Protein AF-A0A0F9HYK5-F1 (afdb_monomer)

Solvent-accessible surface area (backbone atoms only — not comparable to full-atom values): 26895 Å² total; per-residue (Å²): 135,86,82,86,85,82,88,77,79,94,66,87,73,89,80,84,84,59,82,63,53,62,54,48,51,55,46,52,52,53,62,68,70,43,72,93,84,78,78,96,78,82,84,84,82,78,83,84,73,87,84,76,82,88,79,77,80,91,75,75,96,67,84,68,82,62,90,67,70,64,56,47,72,42,57,49,40,75,54,35,31,35,31,38,66,75,61,50,61,42,60,75,45,54,51,34,41,33,12,10,50,80,78,37,39,17,17,34,36,44,32,29,66,62,36,82,52,58,55,62,52,50,56,77,43,23,29,46,37,38,24,19,59,36,75,42,90,47,66,49,17,17,28,37,39,35,25,46,58,49,47,58,51,74,70,62,91,45,32,67,48,58,72,62,55,54,60,40,90,41,68,41,77,44,63,64,48,74,71,43,46,56,76,42,75,46,74,53,63,74,39,30,62,34,54,39,54,39,35,52,37,92,70,27,47,66,38,32,21,48,32,38,37,37,37,44,51,82,26,38,72,48,6,37,48,44,24,34,14,38,72,49,37,67,91,48,21,42,28,43,39,36,24,52,52,74,77,68,57,88,80,50,82,80,76,81,88,69,87,89,60,97,62,81,77,80,51,72,86,56,43,43,80,72,80,56,46,74,82,77,51,83,52,64,62,59,94,69,71,77,88,66,94,76,94,59,95,77,57,51,61,74,82,76,58,78,72,87,56,74,85,60,82,63,67,80,68,58,75,54,95,67,56,40,79,42,77,79,51,89,87,36,73,42,72,38,52,55,68,62,49,42,52,72,80,49,61,68,86,51,93,70,38,44,81,46,69,54,101,86,49,78,44,67,45,73,50,65,62,90,82,45,42,85,42,78,51,97,84,49,78,41,70,36,46,62,70,52,50,47,40,59,48,34,66,39,97,80,44,95,58,74,65,72,87,61,78,88,71,91,62,93,50,81,44,82,98,58,78,45,74,87,87,80,89,80,94,80,84,79,86,78,87,91,132

Structure (mmCIF, N/CA/C/O backbone):
data_AF-A0A0F9HYK5-F1
#
_entry.id   AF-A0A0F9HYK5-F1
#
loop_
_atom_site.group_PDB
_atom_site.id
_atom_site.type_symbol
_atom_site.label_atom_id
_atom_site.label_alt_id
_atom_site.label_comp_id
_atom_site.label_asym_id
_atom_site.label_entity_id
_atom_site.label_seq_id
_atom_site.pdbx_PDB_ins_code
_atom_site.Cartn_x
_atom_site.Cartn_y
_atom_site.Cartn_z
_atom_site.occupancy
_atom_site.B_iso_or_equiv
_atom_site.auth_seq_id
_atom_site.auth_comp_id
_atom_site.auth_asym_id
_atom_site.auth_atom_id
_atom_site.pdbx_PDB_model_num
ATOM 1 N N . MET A 1 1 ? -24.662 17.185 -31.765 1.00 34.53 1 MET A N 1
ATOM 2 C CA . MET A 1 1 ? -24.271 16.325 -30.628 1.00 34.53 1 MET A CA 1
ATOM 3 C C . MET A 1 1 ? -22.932 16.860 -30.160 1.00 34.53 1 MET A C 1
ATOM 5 O O . MET A 1 1 ? -22.071 17.022 -31.012 1.00 34.53 1 MET A O 1
ATOM 9 N N . ALA A 1 2 ? -22.798 17.271 -28.900 1.00 37.50 2 ALA A N 1
ATOM 10 C CA . ALA A 1 2 ? -21.555 17.854 -28.396 1.00 37.50 2 ALA A CA 1
ATOM 11 C C . ALA A 1 2 ? -20.823 16.792 -27.573 1.00 37.50 2 ALA A C 1
ATOM 13 O O . ALA A 1 2 ? -21.242 16.480 -26.460 1.00 37.50 2 ALA A O 1
ATOM 14 N N . GLU A 1 3 ? -19.778 16.200 -28.147 1.00 41.75 3 GLU A N 1
ATOM 15 C CA . GLU A 1 3 ? -18.923 15.269 -27.415 1.00 41.75 3 GLU A CA 1
ATOM 16 C C . GLU A 1 3 ? -18.047 16.032 -26.420 1.00 41.75 3 GLU A C 1
ATOM 18 O O . GLU A 1 3 ? -17.570 17.138 -26.681 1.00 41.75 3 GLU A O 1
ATOM 23 N N . THR A 1 4 ? -17.882 15.451 -25.234 1.00 42.28 4 THR A N 1
ATOM 24 C CA . THR A 1 4 ? -17.135 16.071 -24.140 1.00 42.28 4 THR A CA 1
ATOM 25 C C . THR A 1 4 ? -15.661 15.714 -24.275 1.00 42.28 4 THR A C 1
ATOM 27 O O . THR A 1 4 ? -15.291 14.562 -24.070 1.00 42.28 4 THR A O 1
ATOM 30 N N . ILE A 1 5 ? -14.809 16.697 -24.569 1.00 42.84 5 ILE A N 1
ATOM 31 C CA . ILE A 1 5 ? -13.351 16.527 -24.527 1.00 42.84 5 ILE A CA 1
ATOM 32 C C . ILE A 1 5 ? -12.848 17.021 -23.168 1.00 42.84 5 ILE A C 1
ATOM 34 O O . ILE A 1 5 ? -12.899 18.214 -22.869 1.00 42.84 5 ILE A O 1
ATOM 38 N N . VAL A 1 6 ? -12.363 16.093 -22.340 1.00 44.09 6 VAL A N 1
ATOM 39 C CA . VAL A 1 6 ? -11.744 16.389 -21.040 1.00 44.09 6 VAL A CA 1
ATOM 40 C C . VAL A 1 6 ? -10.227 16.337 -21.198 1.00 44.09 6 VAL A C 1
ATOM 42 O O . VAL A 1 6 ? -9.667 15.276 -21.465 1.00 44.09 6 VAL A O 1
ATOM 45 N N . LEU A 1 7 ? -9.551 17.471 -21.012 1.00 39.59 7 LEU A N 1
ATOM 46 C CA . LEU A 1 7 ? -8.089 17.545 -21.030 1.00 39.59 7 LEU A CA 1
ATOM 47 C C . LEU A 1 7 ? -7.551 17.591 -19.596 1.00 39.59 7 LEU A C 1
ATOM 49 O O . LEU A 1 7 ? -7.741 18.577 -18.887 1.00 39.59 7 LEU A O 1
ATOM 53 N N . VAL A 1 8 ? -6.858 16.528 -19.182 1.00 42.66 8 VAL A N 1
ATOM 54 C CA . VAL A 1 8 ? -6.163 16.452 -17.888 1.00 42.66 8 VAL A CA 1
ATOM 55 C C . VAL A 1 8 ? -4.654 16.606 -18.124 1.00 42.66 8 VAL A C 1
ATOM 57 O O . VAL A 1 8 ? -4.060 15.750 -18.784 1.00 42.66 8 VAL A O 1
ATOM 60 N N . PRO A 1 9 ? -3.996 17.665 -17.614 1.00 39.91 9 PRO A N 1
ATOM 61 C CA . PRO A 1 9 ? -2.551 17.820 -17.761 1.00 39.91 9 PRO A CA 1
ATOM 62 C C . PRO A 1 9 ? -1.804 16.760 -16.935 1.00 39.91 9 PRO A C 1
ATOM 64 O O . PRO A 1 9 ? -1.984 16.659 -15.724 1.00 39.91 9 PRO A O 1
ATOM 67 N N . LYS A 1 10 ? -0.923 15.983 -17.583 1.00 31.73 10 LYS A N 1
ATOM 68 C CA . LYS A 1 10 ? -0.225 14.835 -16.965 1.00 31.73 10 LYS A CA 1
ATOM 69 C C . LYS A 1 10 ? 0.802 15.187 -15.872 1.00 31.73 10 LYS A C 1
ATOM 71 O O . LYS A 1 10 ? 1.291 14.277 -15.210 1.00 31.73 10 LYS A O 1
ATOM 76 N N . ARG A 1 11 ? 1.163 16.462 -15.669 1.00 37.22 11 ARG A N 1
ATOM 77 C CA . ARG A 1 11 ? 2.076 16.900 -14.594 1.00 37.22 11 ARG A CA 1
ATOM 78 C C . ARG A 1 11 ? 1.750 18.303 -14.082 1.00 37.22 11 ARG A C 1
ATOM 80 O O . ARG A 1 11 ? 1.391 19.196 -14.845 1.00 37.22 11 ARG A O 1
ATOM 87 N N . LYS A 1 12 ? 1.968 18.492 -12.779 1.00 40.00 12 LYS A N 1
ATOM 88 C CA . LYS A 1 12 ? 1.966 19.777 -12.067 1.00 40.00 12 LYS A CA 1
ATOM 89 C C . LYS A 1 12 ? 3.178 20.594 -12.539 1.00 40.00 12 LYS A C 1
ATOM 91 O O . LYS A 1 12 ? 4.305 20.266 -12.182 1.00 40.00 12 LYS A O 1
ATOM 96 N N . VAL A 1 13 ? 2.968 21.629 -13.356 1.00 39.59 13 VAL A N 1
ATOM 97 C CA . VAL A 1 13 ? 4.034 22.590 -13.695 1.00 39.59 13 VAL A CA 1
ATOM 98 C C . VAL A 1 13 ? 4.191 23.547 -12.518 1.00 39.59 13 VAL A C 1
ATOM 100 O O . VAL A 1 13 ? 3.377 24.448 -12.314 1.00 39.59 13 VAL A O 1
ATOM 103 N N . THR A 1 14 ? 5.217 23.321 -11.702 1.00 37.09 14 THR A N 1
ATOM 104 C CA . THR A 1 14 ? 5.508 24.135 -10.519 1.00 37.09 14 THR A CA 1
ATOM 105 C C . THR A 1 14 ? 5.942 25.541 -10.949 1.00 37.09 14 THR A C 1
ATOM 107 O O . THR A 1 14 ? 7.075 25.730 -11.378 1.00 37.09 14 THR A O 1
ATOM 110 N N . GLY A 1 15 ? 5.045 26.528 -10.855 1.00 40.94 15 GLY A N 1
ATOM 111 C CA . GLY A 1 15 ? 5.373 27.932 -11.146 1.00 40.94 15 GLY A CA 1
ATOM 112 C C . GLY A 1 15 ? 4.200 28.828 -11.554 1.00 40.94 15 GLY A C 1
ATOM 113 O O . GLY A 1 15 ? 4.270 30.033 -11.338 1.00 40.94 15 GLY A O 1
ATOM 114 N N . PHE A 1 16 ? 3.109 28.274 -12.092 1.00 38.59 16 PHE A N 1
ATOM 115 C CA . PHE A 1 16 ? 1.978 29.083 -12.564 1.00 38.59 16 PHE A CA 1
ATOM 116 C C . PHE A 1 16 ? 0.967 29.386 -11.451 1.00 38.59 16 PHE A C 1
ATOM 118 O O . PHE A 1 16 ? 0.148 28.546 -11.078 1.00 38.59 16 PHE A O 1
ATOM 125 N N . VAL A 1 17 ? 1.024 30.616 -10.931 1.00 40.81 17 VAL A N 1
ATOM 126 C CA . VAL A 1 17 ? 0.069 31.173 -9.963 1.00 40.81 17 VAL A CA 1
ATOM 127 C C . VAL A 1 17 ? -0.719 32.298 -10.633 1.00 40.81 17 VAL A C 1
ATOM 129 O O . VAL A 1 17 ? -0.228 33.415 -10.756 1.00 40.81 17 VAL A O 1
ATOM 132 N N . GLY A 1 18 ? -1.960 32.021 -11.035 1.00 38.66 18 GLY A N 1
ATOM 133 C CA . GLY A 1 18 ? -2.860 33.050 -11.557 1.00 38.66 18 GLY A CA 1
ATOM 134 C C . GLY A 1 18 ? -4.046 32.487 -12.336 1.00 38.66 18 GLY A C 1
ATOM 135 O O . GLY A 1 18 ? -3.881 31.740 -13.294 1.00 38.66 18 GLY A O 1
ATOM 136 N N . SER A 1 19 ? -5.262 32.902 -11.976 1.00 44.06 19 SER A N 1
ATOM 137 C CA . SER A 1 19 ? -6.496 32.558 -12.704 1.00 44.06 19 SER A CA 1
ATOM 138 C C . SER A 1 19 ? -6.579 33.164 -14.115 1.00 44.06 19 SER A C 1
ATOM 140 O O . SER A 1 19 ? -7.462 32.791 -14.884 1.00 44.06 19 SER A O 1
ATOM 142 N N . ALA A 1 20 ? -5.654 34.059 -14.476 1.00 47.31 20 ALA A N 1
ATOM 143 C CA . ALA A 1 20 ? -5.524 34.610 -15.822 1.00 47.31 20 ALA A CA 1
ATOM 144 C C . ALA A 1 20 ? -5.062 33.560 -16.852 1.00 47.31 20 ALA A C 1
ATOM 146 O O . ALA A 1 20 ? -5.557 33.557 -17.979 1.00 47.31 20 ALA A O 1
ATOM 147 N N . ASP A 1 21 ? -4.176 32.631 -16.473 1.00 52.84 21 ASP A N 1
ATOM 148 C CA . ASP A 1 21 ? -3.537 31.734 -17.445 1.00 52.84 21 ASP A CA 1
ATOM 149 C C . ASP A 1 21 ? -4.406 30.543 -17.858 1.00 52.84 21 ASP A C 1
ATOM 151 O O . ASP A 1 21 ? -4.282 30.061 -18.978 1.00 52.84 21 ASP A O 1
ATOM 155 N N . VAL A 1 22 ? -5.365 30.104 -17.035 1.00 50.09 22 VAL A N 1
ATOM 156 C CA . VAL A 1 22 ? -6.348 29.090 -17.474 1.00 50.09 22 VAL A CA 1
ATOM 157 C C . VAL A 1 22 ? -7.273 29.674 -18.549 1.00 50.09 22 VAL A C 1
ATOM 159 O O . VAL A 1 22 ? -7.585 29.001 -19.531 1.00 50.09 22 VAL A O 1
ATOM 162 N N . ALA A 1 23 ? -7.649 30.951 -18.414 1.00 50.16 23 ALA A N 1
ATOM 163 C CA . ALA A 1 23 ? -8.372 31.674 -19.455 1.00 50.16 23 ALA A CA 1
ATOM 164 C C . ALA A 1 23 ? -7.493 31.915 -20.695 1.00 50.16 23 ALA A C 1
ATOM 166 O O . ALA A 1 23 ? -7.989 31.787 -21.812 1.00 50.16 23 ALA A O 1
ATOM 167 N N . ALA A 1 24 ? -6.194 32.192 -20.525 1.00 51.56 24 ALA A N 1
ATOM 168 C CA . ALA A 1 24 ? -5.252 32.324 -21.636 1.00 51.56 24 ALA A CA 1
ATOM 169 C C . ALA A 1 24 ? -5.029 30.997 -22.385 1.00 51.56 24 ALA A C 1
ATOM 171 O O . ALA A 1 24 ? -5.010 31.003 -23.610 1.00 51.56 24 ALA A O 1
ATOM 172 N N . VAL A 1 25 ? -4.942 29.858 -21.689 1.00 52.66 25 VAL A N 1
ATOM 173 C CA . VAL A 1 25 ? -4.836 28.519 -22.297 1.00 52.66 25 VAL A CA 1
ATOM 174 C C . VAL A 1 25 ? -6.132 28.142 -23.016 1.00 52.66 25 VAL A C 1
ATOM 176 O O . VAL A 1 25 ? -6.082 27.727 -24.171 1.00 52.66 25 VAL A O 1
ATOM 179 N N . ALA A 1 26 ? -7.297 28.352 -22.394 1.00 52.97 26 ALA A N 1
ATOM 180 C CA . ALA A 1 26 ? -8.586 28.129 -23.051 1.00 52.97 26 ALA A CA 1
ATOM 181 C C . ALA A 1 26 ? -8.763 29.028 -24.289 1.00 52.97 26 ALA A C 1
ATOM 183 O O . ALA A 1 26 ? -9.236 28.562 -25.326 1.00 52.97 26 ALA A O 1
ATOM 184 N N . LYS A 1 27 ? -8.324 30.293 -24.214 1.00 53.31 27 LYS A N 1
ATOM 185 C CA . LYS A 1 27 ? -8.312 31.215 -25.354 1.00 53.31 27 LYS A CA 1
ATOM 186 C C . LYS A 1 27 ? -7.315 30.775 -26.429 1.00 53.31 27 LYS A C 1
ATOM 188 O O . LYS A 1 27 ? -7.683 30.768 -27.590 1.00 53.31 27 LYS A O 1
ATOM 193 N N . HIS A 1 28 ? -6.102 30.359 -26.073 1.00 54.19 28 HIS A N 1
ATOM 194 C CA . HIS A 1 28 ? -5.098 29.897 -27.035 1.00 54.19 28 HIS A CA 1
ATOM 195 C C . HIS A 1 28 ? -5.558 28.632 -27.773 1.00 54.19 28 HIS A C 1
ATOM 197 O O . HIS A 1 28 ? -5.346 28.517 -28.979 1.00 54.19 28 HIS A O 1
ATOM 203 N N . ILE A 1 29 ? -6.257 27.724 -27.084 1.00 53.88 29 ILE A N 1
ATOM 204 C CA . ILE A 1 29 ? -6.904 26.553 -27.694 1.00 53.88 29 ILE A CA 1
ATOM 205 C C . ILE A 1 29 ? -8.070 26.987 -28.605 1.00 53.88 29 ILE A C 1
ATOM 207 O O . ILE A 1 29 ? -8.167 26.515 -29.732 1.00 53.88 29 ILE A O 1
ATOM 211 N N . ALA A 1 30 ? -8.918 27.935 -28.194 1.00 52.00 30 ALA A N 1
ATOM 212 C CA . ALA A 1 30 ? -9.996 28.457 -29.047 1.00 52.00 30 ALA A CA 1
ATOM 213 C C . ALA A 1 30 ? -9.478 29.217 -30.294 1.00 52.00 30 ALA A C 1
ATOM 215 O O . ALA A 1 30 ? -10.012 29.057 -31.394 1.00 52.00 30 ALA A O 1
ATOM 216 N N . ASP A 1 31 ? -8.404 29.993 -30.137 1.00 49.06 31 ASP A N 1
ATOM 217 C CA . ASP A 1 31 ? -7.707 30.723 -31.204 1.00 49.06 31 ASP A CA 1
ATOM 218 C C . ASP A 1 31 ? -6.950 29.775 -32.163 1.00 49.06 31 ASP A C 1
ATOM 220 O O . ASP A 1 31 ? -6.667 30.158 -33.292 1.00 49.06 31 ASP A O 1
ATOM 224 N N . SER A 1 32 ? -6.608 28.550 -31.735 1.00 50.34 32 SER A N 1
ATOM 225 C CA . SER A 1 32 ? -5.949 27.530 -32.578 1.00 50.34 32 SER A CA 1
ATOM 226 C C . SER A 1 32 ? -6.908 26.480 -33.154 1.00 50.34 32 SER A C 1
ATOM 228 O O . SER A 1 32 ? -6.541 25.763 -34.083 1.00 50.34 32 SER A O 1
ATOM 230 N N . VAL A 1 33 ? -8.154 26.434 -32.670 1.00 46.97 33 VAL A N 1
ATOM 231 C CA . VAL A 1 33 ? -9.270 25.688 -33.282 1.00 46.97 33 VAL A CA 1
ATOM 232 C C . VAL A 1 33 ? -10.044 26.550 -34.294 1.00 46.97 33 VAL A C 1
ATOM 234 O O . VAL A 1 33 ? -10.728 26.012 -35.165 1.00 46.97 33 VAL A O 1
ATOM 237 N N . THR A 1 34 ? -9.913 27.880 -34.252 1.00 46.91 34 THR A N 1
ATOM 238 C CA . THR A 1 34 ? -10.408 28.756 -35.326 1.00 46.91 34 THR A CA 1
ATOM 239 C C . THR A 1 34 ? -9.373 28.902 -36.448 1.00 46.91 34 THR A C 1
ATOM 241 O O . THR A 1 34 ? -8.215 29.242 -36.224 1.00 46.91 34 THR A O 1
ATOM 244 N N . ILE A 1 35 ? -9.793 28.636 -37.691 1.00 43.16 35 ILE A N 1
ATOM 245 C CA . ILE A 1 35 ? -8.941 28.777 -38.883 1.00 43.16 35 ILE A CA 1
ATOM 246 C C . ILE A 1 35 ? -8.525 30.256 -39.023 1.00 43.16 35 ILE A C 1
ATOM 248 O O . ILE A 1 35 ? -9.410 31.121 -39.017 1.00 43.16 35 ILE A O 1
ATOM 252 N N . PRO A 1 36 ? -7.227 30.581 -39.197 1.00 37.53 36 PRO A N 1
ATOM 253 C CA . PRO A 1 36 ? -6.787 31.966 -39.345 1.00 37.53 36 PRO A CA 1
ATOM 254 C C . PRO A 1 36 ? -7.428 32.640 -40.569 1.00 37.53 36 PRO A C 1
ATOM 256 O O . PRO A 1 36 ? -7.118 32.287 -41.705 1.00 37.53 36 PRO A O 1
ATOM 259 N N . GLY A 1 37 ? -8.305 33.627 -40.345 1.00 43.06 37 GLY A N 1
ATOM 260 C CA . GLY A 1 37 ? -8.827 34.498 -41.411 1.00 43.06 37 GLY A CA 1
ATOM 261 C C . GLY A 1 37 ? -10.323 34.841 -41.389 1.00 43.06 37 GLY A C 1
ATOM 262 O O . GLY A 1 37 ? -10.733 35.703 -42.163 1.00 43.06 37 GLY A O 1
ATOM 263 N N . ALA A 1 38 ? -11.150 34.233 -40.529 1.00 36.09 38 ALA A N 1
ATOM 264 C CA . ALA A 1 38 ? -12.582 34.558 -40.454 1.00 36.09 38 ALA A CA 1
ATOM 265 C C . ALA A 1 38 ? -12.882 35.671 -39.425 1.00 36.09 38 ALA A C 1
ATOM 267 O O . ALA A 1 38 ? -12.580 35.538 -38.240 1.00 36.09 38 ALA A O 1
ATOM 268 N N . SER A 1 39 ? -13.497 36.773 -39.871 1.00 34.53 39 SER A N 1
ATOM 269 C CA . SER A 1 39 ? -13.896 37.898 -39.008 1.00 34.53 39 SER A CA 1
ATOM 270 C C . SER A 1 39 ? -15.179 37.582 -38.216 1.00 34.53 39 SER A C 1
ATOM 272 O O . SER A 1 39 ? -16.158 37.148 -38.826 1.00 34.53 39 SER A O 1
ATOM 274 N N . PRO A 1 40 ? -15.232 37.822 -36.890 1.00 40.72 40 PRO A N 1
ATOM 275 C CA . PRO A 1 40 ? -16.392 37.487 -36.068 1.00 40.72 40 PRO A CA 1
ATOM 276 C C . PRO A 1 40 ? -17.438 38.615 -36.059 1.00 40.72 40 PRO A C 1
ATOM 278 O O . PRO A 1 40 ? -17.580 39.343 -35.077 1.00 40.72 40 PRO A O 1
ATOM 281 N N . TYR A 1 41 ? -18.216 38.726 -37.135 1.00 38.50 41 TYR A N 1
ATOM 282 C CA . TYR A 1 41 ? -19.486 39.461 -37.136 1.00 38.50 41 TYR A CA 1
ATOM 283 C C . TYR A 1 41 ? -20.614 38.531 -37.584 1.00 38.50 41 TYR A C 1
ATOM 285 O O . TYR A 1 41 ? -20.751 38.251 -38.771 1.00 38.50 41 TYR A O 1
ATOM 293 N N . GLY A 1 42 ? -21.421 38.062 -36.629 1.00 37.03 42 GLY A N 1
ATOM 294 C CA . GLY A 1 42 ? -22.579 37.211 -36.913 1.00 37.03 42 GLY A CA 1
ATOM 295 C C . GLY A 1 42 ? -22.788 36.092 -35.895 1.00 37.03 42 GLY A C 1
ATOM 296 O O . GLY A 1 42 ? -22.328 34.981 -36.096 1.00 37.03 42 GLY A O 1
ATOM 297 N N . GLU A 1 43 ? -23.538 36.420 -34.844 1.00 41.62 43 GLU A N 1
ATOM 298 C CA . GLU A 1 43 ? -24.455 35.524 -34.121 1.00 41.62 43 GLU A CA 1
ATOM 299 C C . GLU A 1 43 ? -23.922 34.283 -33.355 1.00 41.62 43 GLU A C 1
ATOM 301 O O . GLU A 1 43 ? -23.545 33.250 -33.894 1.00 41.62 43 GLU A O 1
ATOM 306 N N . THR A 1 44 ? -24.128 34.349 -32.033 1.00 44.12 44 THR A N 1
ATOM 307 C CA . THR A 1 44 ? -24.443 33.207 -31.148 1.00 44.12 44 THR A CA 1
ATOM 308 C C . THR A 1 44 ? -23.337 32.189 -30.833 1.00 44.12 44 THR A C 1
ATOM 310 O O . THR A 1 44 ? -23.506 30.985 -31.018 1.00 44.12 44 THR A O 1
ATOM 313 N N . VAL A 1 45 ? -22.266 32.635 -30.164 1.00 34.47 45 VAL A N 1
ATOM 314 C CA . VAL A 1 45 ? -21.480 31.735 -29.294 1.00 34.47 45 VAL A CA 1
ATOM 315 C C . VAL A 1 45 ? -22.068 31.787 -27.882 1.00 34.47 45 VAL A C 1
ATOM 317 O O . VAL A 1 45 ? -21.977 32.802 -27.193 1.00 34.47 45 VAL A O 1
ATOM 320 N N . ALA A 1 46 ? -22.725 30.706 -27.459 1.00 39.94 46 ALA A N 1
ATOM 321 C CA . ALA A 1 46 ? -23.367 30.633 -26.150 1.00 39.94 46 ALA A CA 1
ATOM 322 C C . ALA A 1 46 ? -22.336 30.744 -25.011 1.00 39.94 46 ALA A C 1
ATOM 324 O O . ALA A 1 46 ? -21.361 29.993 -24.972 1.00 39.94 46 ALA A O 1
ATOM 325 N N . TYR A 1 47 ? -22.576 31.644 -24.052 1.00 37.06 47 TYR A N 1
ATOM 326 C CA . TYR A 1 47 ? -21.770 31.739 -22.832 1.00 37.06 47 TYR A CA 1
ATOM 327 C C . TYR A 1 47 ? -21.826 30.418 -22.054 1.00 37.06 47 TYR A C 1
ATOM 329 O O . TYR A 1 47 ? -22.885 30.018 -21.564 1.00 37.06 47 TYR A O 1
ATOM 337 N N . TRP A 1 48 ? -20.673 29.768 -21.896 1.00 35.72 48 TRP A N 1
ATOM 338 C CA . TRP A 1 48 ? -20.539 28.567 -21.077 1.00 35.72 48 TRP A CA 1
ATOM 339 C C . TRP A 1 48 ? -20.804 28.920 -19.608 1.00 35.72 48 TRP A C 1
ATOM 341 O O . TRP A 1 48 ? -20.070 29.699 -19.001 1.00 35.72 48 TRP A O 1
ATOM 351 N N . ARG A 1 49 ? -21.854 28.340 -19.018 1.00 38.84 49 ARG A N 1
ATOM 352 C CA . ARG A 1 49 ? -22.098 28.404 -17.571 1.00 38.84 49 ARG A CA 1
ATOM 353 C C . ARG A 1 49 ? -21.456 27.194 -16.903 1.00 38.84 49 ARG A C 1
ATOM 355 O O . ARG A 1 49 ? -21.863 26.066 -17.165 1.00 38.84 49 ARG A O 1
ATOM 362 N N . VAL A 1 50 ? -20.502 27.429 -16.004 1.00 42.50 50 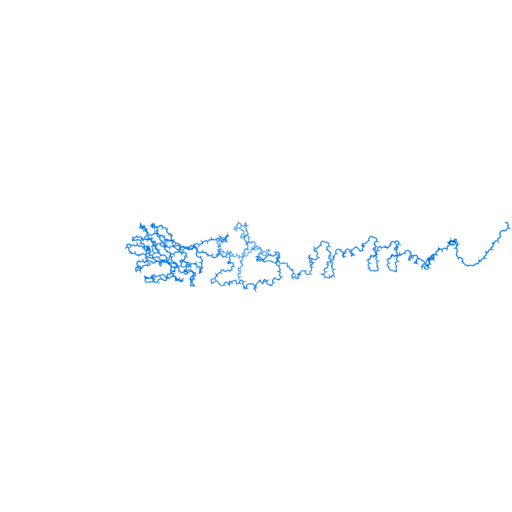VAL A N 1
ATOM 363 C CA . VAL A 1 50 ? -19.977 26.386 -15.111 1.00 42.50 50 VAL A CA 1
ATOM 364 C C . VAL A 1 50 ? -21.089 25.994 -14.135 1.00 42.50 50 VAL A C 1
ATOM 366 O O . VAL A 1 50 ? -21.478 26.790 -13.285 1.00 42.50 50 VAL A O 1
ATOM 369 N N . THR A 1 51 ? -21.644 24.790 -14.284 1.00 42.44 51 THR A N 1
ATOM 370 C CA . THR A 1 51 ? -22.779 24.302 -13.474 1.00 42.44 51 THR A CA 1
ATOM 371 C C . THR A 1 51 ? -22.366 23.412 -12.302 1.00 42.44 51 THR A C 1
ATOM 373 O O . THR A 1 51 ? -23.126 23.294 -11.344 1.00 42.44 51 THR A O 1
ATOM 376 N N . LYS A 1 52 ? -21.163 22.825 -12.338 1.00 34.88 52 LYS A N 1
ATOM 377 C CA . LYS A 1 52 ? -20.494 22.175 -11.199 1.00 34.88 52 LYS A CA 1
ATOM 378 C C . LYS A 1 52 ? -18.982 22.355 -11.306 1.00 34.88 52 LYS A C 1
ATOM 380 O O . LYS A 1 52 ? -18.415 22.200 -12.382 1.00 34.88 52 LYS A O 1
ATOM 385 N N . GLU A 1 53 ? -18.342 22.620 -10.173 1.00 41.75 53 GLU A N 1
ATOM 386 C CA . GLU A 1 53 ? -16.888 22.646 -10.015 1.00 41.75 53 GLU A CA 1
ATOM 387 C C . GLU A 1 53 ? -16.506 21.532 -9.027 1.00 41.75 53 GLU A C 1
ATOM 389 O O . GLU A 1 53 ? -16.891 21.584 -7.858 1.00 41.75 53 GLU A O 1
ATOM 394 N N . LEU A 1 54 ? -15.797 20.495 -9.488 1.00 36.25 54 LEU A N 1
ATOM 395 C CA . LEU A 1 54 ? -15.318 19.421 -8.614 1.00 36.25 54 LEU A CA 1
ATOM 396 C C . LEU A 1 54 ? -13.946 19.804 -8.053 1.00 36.25 54 LEU A C 1
ATOM 398 O O . LEU A 1 54 ? -12.915 19.586 -8.687 1.00 36.25 54 LEU A O 1
ATOM 402 N N . ARG A 1 55 ? -13.933 20.380 -6.850 1.00 42.09 55 ARG A N 1
ATOM 403 C CA . ARG A 1 55 ? -12.693 20.663 -6.122 1.00 42.09 55 ARG A CA 1
ATOM 404 C C . ARG A 1 55 ? -12.187 19.384 -5.464 1.00 42.09 55 ARG A C 1
ATOM 406 O O . ARG A 1 55 ? -12.749 18.949 -4.463 1.00 42.09 55 ARG A O 1
ATOM 413 N N . ILE A 1 56 ? -11.115 18.805 -6.002 1.00 42.84 56 ILE A N 1
ATOM 414 C CA . ILE A 1 56 ? -10.344 17.784 -5.284 1.00 42.84 56 ILE A CA 1
ATOM 415 C C . ILE A 1 56 ? -9.654 18.491 -4.102 1.00 42.84 56 ILE A C 1
ATOM 417 O O . ILE A 1 56 ? -8.968 19.490 -4.337 1.00 42.84 56 ILE A O 1
ATOM 421 N N . PRO A 1 57 ? -9.830 18.043 -2.844 1.00 39.31 57 PRO A N 1
ATOM 422 C CA . PRO A 1 57 ? -9.178 18.675 -1.701 1.00 39.31 57 PRO A CA 1
ATOM 423 C C . PRO A 1 57 ? -7.651 18.608 -1.827 1.00 39.31 57 PRO A C 1
ATOM 425 O O . PRO A 1 57 ? -7.067 17.529 -1.913 1.00 39.31 57 PRO A O 1
ATOM 428 N N . PHE A 1 58 ? -6.989 19.765 -1.825 1.00 38.53 58 PHE A N 1
ATOM 429 C CA . PHE A 1 58 ? -5.529 19.834 -1.811 1.00 38.53 58 PHE A CA 1
ATOM 430 C C . PHE A 1 58 ? -5.009 19.361 -0.446 1.00 38.53 58 PHE A C 1
ATOM 432 O O . PHE A 1 58 ? -5.224 20.039 0.557 1.00 38.53 58 PHE A O 1
ATOM 439 N N . GLY A 1 59 ? -4.324 18.213 -0.400 1.00 41.12 59 GLY A N 1
ATOM 440 C CA . GLY A 1 59 ? -3.798 17.677 0.865 1.00 41.12 59 GLY A CA 1
ATOM 441 C C . GLY A 1 59 ? -2.977 16.383 0.808 1.00 41.12 59 GLY A C 1
ATOM 442 O O . GLY A 1 59 ? -2.389 16.020 1.819 1.00 41.12 59 GLY A O 1
ATOM 443 N N . THR A 1 60 ? -2.889 15.689 -0.332 1.00 39.81 60 THR A N 1
ATOM 444 C CA . THR A 1 60 ? -2.254 14.356 -0.430 1.00 39.81 60 THR A CA 1
ATOM 445 C C . THR A 1 60 ? -0.792 14.348 -0.905 1.00 39.81 60 THR A C 1
ATOM 447 O O . THR A 1 60 ? -0.237 13.279 -1.148 1.00 39.81 60 THR A O 1
ATOM 450 N N . ASP A 1 61 ? -0.108 15.499 -0.937 1.00 43.72 61 ASP A N 1
ATOM 451 C CA . ASP A 1 61 ? 1.360 15.568 -1.089 1.00 43.72 61 ASP A CA 1
ATOM 452 C C . ASP A 1 61 ? 2.064 15.187 0.240 1.00 43.72 61 ASP A C 1
ATOM 454 O O . ASP A 1 61 ? 2.717 16.026 0.866 1.00 43.72 61 ASP A O 1
ATOM 458 N N . LYS A 1 62 ? 1.872 13.930 0.686 1.00 38.25 62 LYS A N 1
ATOM 459 C CA . LYS A 1 62 ? 2.712 13.119 1.606 1.00 38.25 62 LYS A CA 1
ATOM 460 C C . LYS A 1 62 ? 1.967 11.853 2.057 1.00 38.25 62 LYS A C 1
ATOM 462 O O . LYS A 1 62 ? 1.612 11.714 3.224 1.00 38.25 62 LYS A O 1
ATOM 467 N N . PHE A 1 63 ? 1.832 10.865 1.171 1.00 42.75 63 PHE A N 1
ATOM 468 C CA . PHE A 1 63 ? 1.639 9.476 1.615 1.00 42.75 63 PHE A CA 1
ATOM 469 C C . PHE A 1 63 ? 2.989 8.872 2.039 1.00 42.75 63 PHE A C 1
ATOM 471 O O . PHE A 1 63 ? 3.466 7.876 1.505 1.00 42.75 63 PHE A O 1
ATOM 478 N N . THR A 1 64 ? 3.644 9.519 3.007 1.00 35.66 64 THR A N 1
ATOM 479 C CA . THR A 1 64 ? 4.580 8.796 3.860 1.00 35.66 64 THR A CA 1
ATOM 480 C C . THR A 1 64 ? 3.698 7.944 4.755 1.00 35.66 64 THR A C 1
ATOM 482 O O . THR A 1 64 ? 3.048 8.498 5.642 1.00 35.66 64 THR A O 1
ATOM 485 N N . LEU A 1 65 ? 3.668 6.630 4.522 1.00 40.09 65 LEU A N 1
ATOM 486 C CA . LEU A 1 65 ? 3.199 5.676 5.522 1.00 40.09 65 LEU A CA 1
ATOM 487 C C . LEU A 1 65 ? 4.090 5.851 6.751 1.00 40.09 65 LEU A C 1
ATOM 489 O O . LEU A 1 65 ? 5.162 5.262 6.880 1.00 40.09 65 LEU A O 1
ATOM 493 N N . LYS A 1 66 ? 3.666 6.728 7.658 1.00 37.69 66 LYS A N 1
ATOM 494 C CA . LYS A 1 66 ? 4.118 6.631 9.031 1.00 37.69 66 LYS A CA 1
ATOM 495 C C . LYS A 1 66 ? 3.661 5.270 9.534 1.00 37.69 66 LYS A C 1
ATOM 497 O O . LYS A 1 66 ? 2.579 4.803 9.181 1.00 37.69 66 LYS A O 1
ATOM 502 N N . ARG A 1 67 ? 4.442 4.691 10.444 1.00 45.47 67 ARG A N 1
ATOM 503 C CA . ARG A 1 67 ? 3.911 3.759 11.443 1.00 45.47 67 ARG A CA 1
ATOM 504 C C . ARG A 1 67 ? 2.961 4.525 12.364 1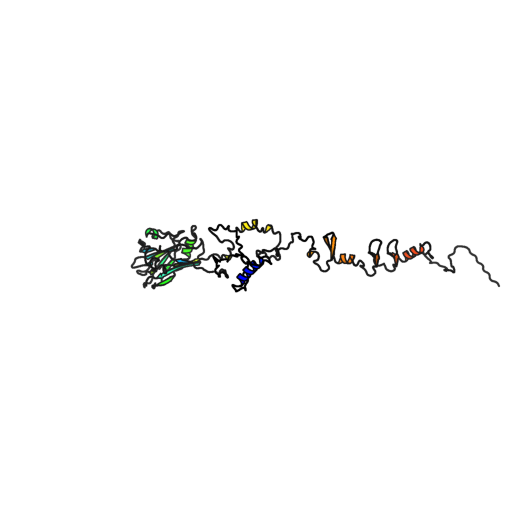.00 45.47 67 ARG A C 1
ATOM 506 O O . ARG A 1 67 ? 3.259 4.727 13.539 1.00 45.47 67 ARG A O 1
ATOM 513 N N . ASP A 1 68 ? 1.848 4.996 11.820 1.00 44.69 68 ASP A N 1
ATOM 514 C CA . ASP A 1 68 ? 0.751 5.467 12.634 1.00 44.69 68 ASP A CA 1
ATOM 515 C C . ASP A 1 68 ? 0.150 4.204 13.243 1.00 44.69 68 ASP A C 1
ATOM 517 O O . ASP A 1 68 ? -0.588 3.454 12.606 1.00 44.69 68 ASP A O 1
ATOM 521 N N . GLN A 1 69 ? 0.529 3.967 14.501 1.00 50.34 69 GLN A N 1
ATOM 522 C CA . GLN A 1 69 ? -0.233 3.176 15.459 1.00 50.34 69 GLN A CA 1
ATOM 523 C C . GLN A 1 69 ? -1.585 3.880 15.638 1.00 50.34 69 GLN A C 1
ATOM 525 O O . GLN A 1 69 ? -1.827 4.579 16.623 1.00 50.34 69 GLN A O 1
ATOM 530 N N . ALA A 1 70 ? -2.422 3.794 14.605 1.00 56.28 70 ALA A N 1
ATOM 531 C CA . ALA A 1 70 ? -3.699 4.467 14.502 1.00 56.28 70 ALA A CA 1
ATOM 532 C C . ALA A 1 70 ? -4.677 3.745 15.426 1.00 56.28 70 ALA A C 1
ATOM 534 O O . ALA A 1 70 ? -5.393 2.833 15.017 1.00 56.28 70 ALA A O 1
ATOM 535 N N . GLY A 1 71 ? -4.641 4.133 16.700 1.00 67.31 71 GLY A N 1
ATOM 536 C CA . GLY A 1 71 ? -5.497 3.581 17.734 1.00 67.31 71 GLY A CA 1
ATOM 537 C C . GLY A 1 71 ? -6.968 3.751 17.379 1.00 67.31 71 GLY A C 1
ATOM 538 O O . GLY A 1 71 ? -7.499 4.866 17.397 1.00 67.31 71 GLY A O 1
ATOM 539 N N . LEU A 1 72 ? -7.631 2.639 17.079 1.00 82.25 72 LEU A N 1
ATOM 540 C CA . LEU A 1 72 ? -9.068 2.589 16.905 1.00 82.25 72 LEU A CA 1
ATOM 541 C C . LEU A 1 72 ? -9.712 2.834 18.268 1.00 82.25 72 LEU A C 1
ATOM 543 O O . LEU A 1 72 ? -9.518 2.070 19.211 1.00 82.25 72 LEU A O 1
ATOM 547 N N . THR A 1 73 ? -10.469 3.920 18.371 1.00 86.50 73 THR A N 1
ATOM 548 C CA . THR A 1 73 ? -11.186 4.273 19.596 1.00 86.50 73 THR A CA 1
ATOM 549 C C . THR A 1 73 ? -12.675 4.048 19.376 1.00 86.50 73 THR A C 1
ATOM 551 O O . THR A 1 73 ? -13.336 4.824 18.684 1.00 86.50 73 THR A O 1
ATOM 554 N N . LEU A 1 74 ? -13.189 2.965 19.946 1.00 87.19 74 LEU A N 1
ATOM 555 C CA . LEU A 1 74 ? -14.580 2.541 19.854 1.00 87.19 74 LEU A CA 1
ATOM 556 C C . LEU A 1 74 ? -15.395 3.164 20.991 1.00 87.19 74 LEU A C 1
ATOM 558 O O . LEU A 1 74 ? -14.913 3.280 22.119 1.00 87.19 74 LEU A O 1
ATOM 562 N N . ARG A 1 75 ? -16.645 3.534 20.709 1.00 86.38 75 ARG A N 1
ATOM 563 C CA . ARG A 1 75 ? -17.632 3.949 21.718 1.00 86.38 75 ARG A CA 1
ATOM 564 C C . ARG A 1 75 ? -18.606 2.808 21.963 1.00 86.38 75 ARG A C 1
ATOM 566 O O . ARG A 1 75 ? -18.961 2.109 21.014 1.00 86.38 75 ARG A O 1
ATOM 573 N N . VAL A 1 76 ? -19.011 2.627 23.216 1.00 85.44 76 VAL A N 1
ATOM 574 C CA . VAL A 1 76 ? -20.057 1.663 23.565 1.00 85.44 76 VAL A CA 1
ATOM 575 C C . VAL A 1 76 ? -21.373 2.052 22.871 1.00 85.44 76 VAL A C 1
ATOM 577 O O . VAL A 1 76 ? -21.629 3.241 22.649 1.00 85.44 76 VAL A O 1
ATOM 580 N N . SER A 1 77 ? -22.179 1.067 22.473 1.00 84.69 77 SER A N 1
ATOM 581 C CA . SER A 1 77 ? -23.557 1.295 22.029 1.00 84.69 77 SER A CA 1
ATOM 582 C C . SER A 1 77 ? -24.470 1.626 23.212 1.00 84.69 77 SER A C 1
ATOM 584 O O . SER A 1 77 ? -24.098 1.420 24.362 1.00 84.69 77 SER A O 1
ATOM 586 N N . GLY A 1 78 ? -25.701 2.060 22.928 1.00 78.19 78 GLY A N 1
ATOM 587 C CA . GLY A 1 78 ? -26.777 2.134 23.928 1.00 78.19 78 GLY A CA 1
ATOM 588 C C . GLY A 1 78 ? -27.345 0.774 24.340 1.00 78.19 78 GLY A C 1
ATOM 589 O O . GLY A 1 78 ? -28.509 0.690 24.708 1.00 78.19 78 GLY A O 1
ATOM 590 N N . ASP A 1 79 ? -26.545 -0.288 24.213 1.00 80.06 79 ASP A N 1
ATOM 591 C CA . ASP A 1 79 ? -26.880 -1.634 24.672 1.00 80.06 79 ASP A CA 1
ATOM 592 C C . ASP A 1 79 ? -26.013 -2.018 25.895 1.00 80.06 79 ASP A C 1
ATOM 594 O O . ASP A 1 79 ? -25.752 -3.201 26.129 1.00 80.06 79 ASP A O 1
ATOM 598 N N . ASP A 1 80 ? -25.487 -1.038 26.645 1.00 82.75 80 ASP A N 1
ATOM 599 C CA . ASP A 1 80 ? -24.670 -1.293 27.830 1.00 82.75 80 ASP A CA 1
ATOM 600 C C . ASP A 1 80 ? -25.519 -1.780 29.010 1.00 82.75 80 ASP A C 1
ATOM 602 O O . ASP A 1 80 ? -26.556 -1.222 29.368 1.00 82.75 80 ASP A O 1
ATOM 606 N N . THR A 1 81 ? -25.091 -2.886 29.620 1.00 90.44 81 THR A N 1
ATOM 607 C CA . THR A 1 81 ? -25.952 -3.640 30.539 1.00 90.44 81 THR A CA 1
ATOM 608 C C . THR A 1 81 ? -25.444 -3.545 31.966 1.00 90.44 81 THR A C 1
ATOM 610 O O . THR A 1 81 ? -24.359 -4.046 32.249 1.00 90.44 81 THR A O 1
ATOM 613 N N . ALA A 1 82 ? -26.225 -2.997 32.892 1.00 92.81 82 ALA A N 1
ATOM 614 C CA . ALA A 1 82 ? -25.911 -3.007 34.319 1.00 92.81 82 ALA A CA 1
ATOM 615 C C . ALA A 1 82 ? -26.471 -4.268 34.997 1.00 92.81 82 ALA A C 1
ATOM 617 O O . ALA A 1 82 ? -27.662 -4.571 34.868 1.00 92.81 82 ALA A O 1
ATOM 618 N N . VAL A 1 83 ? -25.633 -4.969 35.768 1.00 93.50 83 VAL A N 1
ATOM 619 C CA . VAL A 1 83 ? -26.000 -6.199 36.483 1.00 93.50 83 VAL A CA 1
ATOM 620 C C . VAL A 1 83 ? -25.661 -6.111 37.968 1.00 93.50 83 VAL A C 1
ATOM 622 O O . VAL A 1 83 ? -24.650 -5.544 38.389 1.00 93.50 83 VAL A O 1
ATOM 625 N N . VAL A 1 84 ? -26.545 -6.667 38.795 1.00 93.81 84 VAL A N 1
ATOM 626 C CA . VAL A 1 84 ? -26.420 -6.661 40.254 1.00 93.81 84 VAL A CA 1
ATOM 627 C C . VAL A 1 84 ? -26.580 -8.085 40.772 1.00 93.81 84 VAL A C 1
ATOM 629 O O . VAL A 1 84 ? -27.636 -8.694 40.580 1.00 93.81 84 VAL A O 1
ATOM 632 N N . ASN A 1 85 ? -25.536 -8.604 41.428 1.00 91.75 85 ASN A N 1
ATOM 633 C CA . ASN A 1 85 ? -25.486 -9.960 41.994 1.00 91.75 85 ASN A CA 1
ATOM 634 C C . ASN A 1 85 ? -25.901 -11.063 40.991 1.00 91.75 85 ASN A C 1
ATOM 636 O O . ASN A 1 85 ? -26.648 -11.979 41.338 1.00 91.75 85 ASN A O 1
ATOM 640 N N . GLY A 1 86 ? -25.534 -10.894 39.713 1.00 85.75 86 GLY A N 1
ATOM 641 C CA . GLY A 1 86 ? -25.936 -11.763 38.598 1.00 85.75 86 GLY A CA 1
ATOM 642 C C . GLY A 1 86 ? -27.446 -11.847 38.312 1.00 85.75 86 GLY A C 1
ATOM 643 O O . GLY A 1 86 ? -27.839 -12.592 37.422 1.00 85.75 86 GLY A O 1
ATOM 644 N N . ALA A 1 87 ? -28.309 -11.137 39.047 1.00 89.06 87 ALA A N 1
ATOM 645 C CA . ALA A 1 87 ? -29.750 -11.409 39.082 1.00 89.06 87 ALA A CA 1
ATOM 646 C C . ALA A 1 87 ? -30.614 -10.240 38.592 1.00 89.06 87 ALA A C 1
ATOM 648 O O . ALA A 1 87 ? -31.525 -10.446 37.790 1.00 89.06 87 ALA A O 1
ATOM 649 N N . SER A 1 88 ? -30.338 -9.013 39.045 1.00 92.62 88 SER A N 1
ATOM 650 C CA . SER A 1 88 ? -31.028 -7.824 38.528 1.00 92.62 88 SER A CA 1
ATOM 651 C C . SER A 1 88 ? -30.276 -7.289 37.318 1.00 92.62 88 SER A C 1
ATOM 653 O O . SER A 1 88 ? -29.056 -7.151 37.375 1.00 92.62 88 SER A O 1
ATOM 655 N N . PHE A 1 89 ? -31.005 -6.958 36.256 1.00 93.56 89 PHE A N 1
ATOM 656 C CA . PHE A 1 89 ? -30.468 -6.596 34.947 1.00 93.56 89 PHE A CA 1
ATOM 657 C C . PHE A 1 89 ? -31.176 -5.344 34.404 1.00 93.56 89 PHE A C 1
ATOM 659 O O . PHE A 1 89 ? -32.379 -5.181 34.619 1.00 93.56 89 PHE A O 1
ATOM 666 N N . SER A 1 90 ? -30.439 -4.458 33.730 1.00 92.12 90 SER A N 1
ATOM 667 C CA . SER A 1 90 ? -30.954 -3.227 33.112 1.00 92.12 90 SER A CA 1
ATOM 668 C C . SER A 1 90 ? -30.101 -2.817 31.909 1.00 92.12 90 SER A C 1
ATOM 670 O O . SER A 1 90 ? -28.881 -2.919 31.983 1.00 92.12 90 SER A O 1
ATOM 672 N N . THR A 1 91 ? -30.733 -2.293 30.856 1.00 90.62 91 THR A N 1
ATOM 673 C CA . THR A 1 91 ? -30.098 -1.726 29.642 1.00 90.62 91 THR A CA 1
ATOM 674 C C . THR A 1 91 ? -30.490 -0.258 29.419 1.00 90.62 91 THR A C 1
ATOM 676 O O . THR A 1 91 ? -30.588 0.190 28.286 1.00 90.62 91 THR A O 1
ATOM 679 N N . VAL A 1 92 ? -30.908 0.426 30.491 1.00 89.56 92 VAL A N 1
ATOM 680 C CA . VAL A 1 92 ? -31.407 1.820 30.475 1.00 89.56 92 VAL A CA 1
ATOM 681 C C . VAL A 1 92 ? -30.873 2.619 31.674 1.00 89.56 92 VAL A C 1
ATOM 683 O O . VAL A 1 92 ? -31.535 3.501 32.228 1.00 89.56 92 VAL A O 1
ATOM 686 N N . GLY A 1 93 ? -29.725 2.200 32.210 1.00 85.81 93 GLY A N 1
ATOM 687 C CA . GLY A 1 93 ? -29.170 2.746 33.446 1.00 85.81 93 GLY A CA 1
ATOM 688 C C . GLY A 1 93 ? -28.355 4.001 33.169 1.00 85.81 93 GLY A C 1
ATOM 689 O O . GLY A 1 93 ? -27.445 3.953 32.366 1.00 85.81 93 GLY A O 1
ATOM 690 N N . ALA A 1 94 ? -28.589 5.101 33.888 1.00 89.38 94 ALA A N 1
ATOM 691 C CA . ALA A 1 94 ? -27.802 6.331 33.709 1.00 89.38 94 ALA A CA 1
ATOM 692 C C . ALA A 1 94 ? -26.335 6.232 34.199 1.00 89.38 94 ALA A C 1
ATOM 694 O O . ALA A 1 94 ? -25.543 7.153 34.004 1.00 89.38 94 ALA A O 1
ATOM 695 N N . SER A 1 95 ? -25.958 5.146 34.875 1.00 92.06 95 SER A N 1
ATOM 696 C CA . SER A 1 95 ? -24.579 4.865 35.294 1.00 92.06 95 SER A CA 1
ATOM 697 C C . SER A 1 95 ? -24.379 3.360 35.437 1.00 92.06 95 SER A C 1
ATOM 699 O O . SER A 1 95 ? -25.267 2.657 35.935 1.00 92.06 95 SER A O 1
ATOM 701 N N . LEU A 1 96 ? -23.202 2.875 35.045 1.00 94.38 96 LEU A N 1
ATOM 702 C CA . LEU A 1 96 ? -22.780 1.500 35.288 1.00 94.38 96 LEU A CA 1
ATOM 703 C C . LEU A 1 96 ? -21.976 1.443 36.587 1.00 94.38 96 LEU A C 1
ATOM 705 O O . LEU A 1 96 ? -21.305 2.401 36.976 1.00 94.38 96 LEU A O 1
ATOM 709 N N . PHE A 1 97 ? -22.023 0.296 37.258 1.00 94.25 97 PHE A N 1
ATOM 710 C CA . PHE A 1 97 ? -21.269 0.068 38.486 1.00 94.25 97 PHE A CA 1
ATOM 711 C C . PHE A 1 97 ? -20.418 -1.191 38.364 1.00 94.25 97 PHE A C 1
ATOM 713 O O . PHE A 1 97 ? -20.750 -2.122 37.629 1.00 94.25 97 PHE A O 1
ATOM 720 N N . LEU A 1 98 ? -19.320 -1.205 39.108 1.00 94.75 98 LEU A N 1
ATOM 721 C CA . LEU A 1 98 ? -18.388 -2.324 39.205 1.00 94.75 98 LEU A CA 1
ATOM 722 C C . LEU A 1 98 ? -17.866 -2.441 40.641 1.00 94.75 98 LEU A C 1
ATOM 724 O O . LEU A 1 98 ? -17.888 -1.451 41.376 1.00 94.75 98 LEU A O 1
ATOM 728 N N . GLY A 1 99 ? -17.420 -3.624 41.055 1.00 95.12 99 GLY A N 1
ATOM 729 C CA . GLY A 1 99 ? -16.995 -3.888 42.434 1.00 95.12 99 GLY A CA 1
ATOM 730 C C . GLY A 1 99 ? -18.169 -4.214 43.367 1.00 95.12 99 GLY A C 1
ATOM 731 O O . GLY A 1 99 ? -19.171 -4.780 42.938 1.00 95.12 99 GLY A O 1
ATOM 732 N N . ASN A 1 100 ? -18.093 -3.834 44.648 1.00 94.62 100 ASN A N 1
ATOM 733 C CA . ASN A 1 100 ? -19.071 -4.268 45.660 1.00 94.62 100 ASN A CA 1
ATOM 734 C C . ASN A 1 100 ? -19.739 -3.109 46.426 1.00 94.62 100 ASN A C 1
ATOM 736 O O . ASN A 1 100 ? -19.073 -2.198 46.923 1.00 94.62 100 ASN A O 1
ATOM 740 N N . ARG A 1 101 ? -21.068 -3.165 46.603 1.00 93.25 101 ARG A N 1
ATOM 741 C CA . ARG A 1 101 ? -21.846 -2.223 47.434 1.00 93.25 101 ARG A CA 1
ATOM 742 C C . ARG A 1 101 ? -22.592 -2.967 48.537 1.00 93.25 101 ARG A C 1
ATOM 744 O O . ARG A 1 101 ? -23.564 -3.658 48.249 1.00 93.25 101 ARG A O 1
ATOM 751 N N . SER A 1 102 ? -22.182 -2.789 49.792 1.00 91.75 102 SER A N 1
ATOM 752 C CA . SER A 1 102 ? -22.793 -3.428 50.971 1.00 91.75 102 SER A CA 1
ATOM 753 C C . SER A 1 102 ? -23.017 -4.945 50.834 1.00 91.75 102 SER A C 1
ATOM 755 O O . SER A 1 102 ? -24.092 -5.444 51.161 1.00 91.75 102 SER A O 1
ATOM 757 N N . GLY A 1 103 ? -22.030 -5.682 50.318 1.00 88.94 103 GLY A N 1
ATOM 758 C CA . GLY A 1 103 ? -22.129 -7.125 50.065 1.00 88.94 103 GLY A CA 1
ATOM 759 C C . GLY A 1 103 ? -22.854 -7.496 48.767 1.00 88.94 103 GLY A C 1
ATOM 760 O O . GLY A 1 103 ? -23.034 -8.675 48.502 1.00 88.94 103 GLY A O 1
ATOM 761 N N . THR A 1 104 ? -23.271 -6.517 47.959 1.00 93.12 104 THR A N 1
ATOM 762 C CA . THR A 1 104 ? -23.903 -6.740 46.652 1.00 93.12 104 THR A CA 1
ATOM 763 C C . THR A 1 104 ? -22.908 -6.472 45.527 1.00 93.12 104 THR A C 1
ATOM 765 O O . THR A 1 104 ? -22.489 -5.325 45.334 1.00 93.12 104 THR A O 1
ATOM 768 N N . GLU A 1 105 ? -22.579 -7.510 44.767 1.00 94.50 105 GLU A N 1
ATOM 769 C CA . GLU A 1 105 ? -21.702 -7.442 43.594 1.00 94.50 105 GLU A CA 1
ATOM 770 C C . GLU A 1 105 ? -22.318 -6.587 42.475 1.00 94.50 105 GLU A C 1
ATOM 772 O O . GLU A 1 105 ? -23.539 -6.580 42.255 1.00 94.50 105 GLU A O 1
ATOM 777 N N . ARG A 1 106 ? -21.461 -5.851 41.769 1.00 94.56 106 ARG A N 1
ATOM 778 C CA . ARG A 1 106 ? -21.792 -4.993 40.631 1.00 94.56 106 ARG A CA 1
ATOM 779 C C . ARG A 1 106 ? -20.963 -5.435 39.439 1.00 94.56 106 ARG A C 1
ATOM 781 O O . ARG A 1 106 ? -19.737 -5.453 39.515 1.00 94.56 106 ARG A O 1
ATOM 788 N N . GLY A 1 107 ? -21.652 -5.751 38.353 1.00 94.25 107 GLY A N 1
ATOM 789 C CA . GLY A 1 107 ? -21.045 -6.051 37.069 1.00 94.25 107 GLY A CA 1
ATOM 790 C C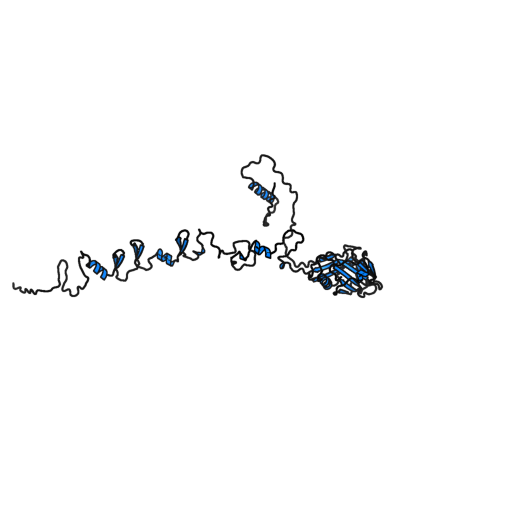 . GLY A 1 107 ? -21.759 -5.311 35.950 1.00 94.25 107 GLY A C 1
ATOM 791 O O . GLY A 1 107 ? -22.831 -4.727 36.147 1.00 94.25 107 GLY A O 1
ATOM 792 N N . HIS A 1 108 ? -21.159 -5.318 34.773 1.00 95.25 108 HIS A N 1
ATOM 793 C CA . HIS A 1 108 ? -21.778 -4.787 33.571 1.00 95.25 108 HIS A CA 1
ATOM 794 C C . HIS A 1 108 ? -21.190 -5.421 32.308 1.00 95.25 108 HIS A C 1
ATOM 796 O O . HIS A 1 108 ? -20.179 -6.121 32.355 1.00 95.25 108 HIS A O 1
ATOM 802 N N . SER A 1 109 ? -21.816 -5.166 31.159 1.00 95.44 109 SER A N 1
ATOM 803 C CA . SER A 1 109 ? -21.208 -5.457 29.859 1.00 95.44 109 SER A CA 1
ATOM 804 C C . SER A 1 109 ? -21.318 -4.272 28.911 1.00 95.44 109 SER A C 1
ATOM 806 O O . SER A 1 109 ? -22.221 -3.444 29.034 1.00 95.44 109 SER A O 1
ATOM 808 N N . LEU A 1 110 ? -20.355 -4.190 27.998 1.00 95.81 110 LEU A N 1
ATOM 809 C CA . LEU A 1 110 ? -20.123 -3.081 27.084 1.00 95.81 110 LEU A CA 1
ATOM 810 C C . LEU A 1 110 ? -20.016 -3.656 25.678 1.00 95.81 110 LEU A C 1
ATOM 812 O O . LEU A 1 110 ? -19.082 -4.411 25.393 1.00 95.81 110 LEU A O 1
ATOM 816 N N . ARG A 1 111 ? -20.965 -3.313 24.809 1.00 95.31 111 ARG A N 1
ATOM 817 C CA . ARG A 1 111 ? -20.976 -3.740 23.411 1.00 95.31 111 ARG A CA 1
ATOM 818 C C . ARG A 1 111 ? -20.454 -2.626 22.506 1.00 95.31 111 ARG A C 1
ATOM 820 O O . ARG A 1 111 ? -20.886 -1.482 22.596 1.00 95.31 111 ARG A O 1
ATOM 827 N N . TYR A 1 112 ? -19.535 -2.974 21.616 1.00 96.06 112 TYR A N 1
ATOM 828 C CA . TYR A 1 112 ? -18.878 -2.082 20.668 1.00 96.06 112 TYR A CA 1
ATOM 829 C C . TYR A 1 112 ? -19.199 -2.556 19.244 1.00 96.06 112 TYR A C 1
ATOM 831 O O . TYR A 1 112 ? -18.570 -3.507 18.783 1.00 96.06 112 TYR A O 1
ATOM 839 N N . PRO A 1 113 ? -20.187 -1.964 18.550 1.00 92.50 113 PRO A N 1
ATOM 840 C CA . PRO A 1 113 ? -20.532 -2.336 17.177 1.00 92.50 113 PRO A CA 1
ATOM 841 C C . PRO A 1 113 ? -19.560 -1.726 16.152 1.00 92.50 113 PRO A C 1
ATOM 843 O O . PRO A 1 113 ? -18.883 -0.738 16.443 1.00 92.50 113 PRO A O 1
ATOM 846 N N . ASN A 1 114 ? -19.570 -2.246 14.919 1.00 89.19 114 ASN A N 1
ATOM 847 C CA . ASN A 1 114 ? -18.778 -1.738 13.789 1.00 89.19 114 ASN A CA 1
ATOM 848 C C . ASN A 1 114 ? -17.257 -1.780 14.044 1.00 89.19 114 ASN A C 1
ATOM 850 O O . ASN A 1 114 ? -16.546 -0.795 13.807 1.00 89.19 114 ASN A O 1
ATOM 854 N N . VAL A 1 115 ? -16.738 -2.904 14.556 1.00 89.62 115 VAL A N 1
ATOM 855 C CA . VAL A 1 115 ? -15.301 -3.041 14.835 1.00 89.62 115 VAL A CA 1
ATOM 856 C C . VAL A 1 115 ? -14.542 -3.317 13.543 1.00 89.62 115 VAL A C 1
ATOM 858 O O . VAL A 1 115 ? -14.425 -4.441 13.059 1.00 89.62 115 VAL A O 1
ATOM 861 N N . ASN A 1 116 ? -13.996 -2.239 12.990 1.00 88.69 116 ASN A N 1
ATOM 862 C CA . ASN A 1 116 ? -13.261 -2.204 11.729 1.00 88.69 116 ASN A CA 1
ATOM 863 C C . ASN A 1 116 ? -11.825 -2.758 11.862 1.00 88.69 116 ASN A C 1
ATOM 865 O O . ASN A 1 116 ? -10.851 -2.087 11.516 1.00 88.69 116 ASN A O 1
ATOM 869 N N . ILE A 1 117 ? -11.690 -3.978 12.390 1.00 89.06 117 ILE A N 1
ATOM 870 C CA . ILE A 1 117 ? -10.426 -4.714 12.525 1.00 89.06 117 ILE A CA 1
ATOM 871 C C . ILE A 1 117 ? -10.548 -6.033 11.741 1.00 89.06 117 ILE A C 1
ATOM 873 O O . ILE A 1 117 ? -11.440 -6.828 12.046 1.00 89.06 117 ILE A O 1
ATOM 877 N N . PRO A 1 118 ? -9.684 -6.295 10.740 1.00 90.81 118 PRO A N 1
ATOM 878 C CA . PRO A 1 118 ? -9.660 -7.574 10.031 1.00 90.81 118 PRO A CA 1
ATOM 879 C C . PRO A 1 118 ? -9.332 -8.758 10.950 1.00 90.81 118 PRO A C 1
ATOM 881 O O . PRO A 1 118 ? -8.569 -8.624 11.910 1.00 90.81 118 PRO A O 1
ATOM 884 N N . GLN A 1 119 ? -9.854 -9.934 10.606 1.00 93.88 119 GLN A N 1
ATOM 885 C CA . GLN A 1 119 ? -9.553 -11.201 11.274 1.00 93.88 119 GLN A CA 1
ATOM 886 C C . GLN A 1 119 ? -8.046 -11.450 11.401 1.00 93.88 119 GLN A C 1
ATOM 888 O O . GLN A 1 119 ? -7.283 -11.197 10.468 1.00 93.88 119 GLN A O 1
ATOM 893 N N . GLY A 1 120 ? -7.615 -11.950 12.560 1.00 90.19 120 GLY A N 1
ATOM 894 C CA . GLY A 1 120 ? -6.216 -12.288 12.825 1.00 90.19 120 GLY A CA 1
ATOM 895 C C . GLY A 1 120 ? -5.256 -11.093 12.906 1.00 90.19 120 GLY A C 1
ATOM 896 O O . GLY A 1 120 ? -4.046 -11.301 12.981 1.00 90.19 120 GLY A O 1
ATOM 897 N N . THR A 1 121 ? -5.750 -9.848 12.895 1.00 90.56 121 THR A N 1
ATOM 898 C CA . THR A 1 121 ? -4.889 -8.665 13.057 1.00 90.56 121 THR A CA 1
ATOM 899 C C . THR A 1 121 ? -4.197 -8.702 14.419 1.00 90.56 121 THR A C 1
ATOM 901 O O . THR A 1 121 ? -4.853 -8.820 15.455 1.00 90.56 121 THR A O 1
ATOM 904 N N . THR A 1 122 ? -2.870 -8.566 14.433 1.00 92.88 122 THR A N 1
ATOM 905 C CA . THR A 1 122 ? -2.079 -8.498 15.669 1.00 92.88 122 THR A CA 1
ATOM 906 C C . THR A 1 122 ? -2.430 -7.235 16.453 1.00 92.88 122 THR A C 1
ATOM 908 O O . THR A 1 122 ? -2.262 -6.127 15.947 1.00 92.88 122 THR A O 1
ATOM 911 N N . ILE A 1 123 ? -2.863 -7.371 17.702 1.00 93.56 123 ILE A N 1
ATOM 912 C CA . ILE A 1 123 ? -3.162 -6.249 18.596 1.00 93.56 123 ILE A CA 1
ATOM 913 C C . ILE A 1 123 ? -1.922 -5.932 19.443 1.00 93.56 123 ILE A C 1
ATOM 915 O O . ILE A 1 123 ? -1.340 -6.822 20.060 1.00 93.56 123 ILE A O 1
ATOM 919 N N . THR A 1 124 ? -1.494 -4.666 19.478 1.00 93.56 124 THR A N 1
ATOM 920 C CA . THR A 1 124 ? -0.284 -4.237 20.211 1.00 93.56 124 THR A CA 1
ATOM 921 C C . THR A 1 124 ? -0.581 -3.578 21.554 1.00 93.56 124 THR A C 1
ATOM 923 O O . THR A 1 124 ? 0.230 -3.673 22.469 1.00 93.56 124 THR A O 1
ATOM 926 N N . ASP A 1 125 ? -1.724 -2.905 21.681 1.00 94.00 125 ASP A N 1
ATOM 927 C CA . ASP A 1 125 ? -2.265 -2.399 22.950 1.00 94.00 125 ASP A CA 1
ATOM 928 C C . ASP A 1 125 ? -3.797 -2.421 22.859 1.00 94.00 125 ASP A C 1
ATOM 930 O O . ASP A 1 125 ? -4.349 -2.206 21.779 1.00 94.00 125 ASP A O 1
ATOM 934 N N . ALA A 1 126 ? -4.485 -2.667 23.968 1.00 96.75 126 ALA A N 1
ATOM 935 C CA . ALA A 1 126 ? -5.929 -2.501 24.072 1.00 96.75 126 ALA A CA 1
ATOM 936 C C . ALA A 1 126 ? -6.321 -2.212 25.522 1.00 96.75 126 ALA A C 1
ATOM 938 O O . ALA A 1 126 ? -5.744 -2.793 26.439 1.00 96.75 126 ALA A O 1
ATOM 939 N N . TYR A 1 127 ? -7.287 -1.324 25.748 1.00 97.62 127 TYR A N 1
ATOM 940 C CA . TYR A 1 127 ? -7.746 -0.970 27.095 1.00 97.62 127 TYR A CA 1
ATOM 941 C C . TYR A 1 127 ? -9.091 -0.245 27.084 1.00 97.62 127 TYR A C 1
ATOM 943 O O . TYR A 1 127 ? -9.431 0.469 26.138 1.00 97.62 127 TYR A O 1
ATOM 951 N N . LEU A 1 128 ? -9.834 -0.389 28.178 1.00 97.19 128 LEU A N 1
ATOM 952 C CA . LEU A 1 128 ? -11.029 0.400 28.449 1.00 97.19 128 LEU A CA 1
ATOM 953 C C . LEU A 1 128 ? -10.655 1.768 29.026 1.00 97.19 128 LEU A C 1
ATOM 955 O O . LEU A 1 128 ? -9.692 1.906 29.785 1.00 97.19 128 LEU A O 1
ATOM 959 N N . ILE A 1 129 ? -11.447 2.774 28.669 1.00 96.69 129 ILE A N 1
ATOM 960 C CA . ILE A 1 129 ? -11.408 4.136 29.191 1.00 96.69 129 ILE A CA 1
ATOM 961 C C . ILE A 1 129 ? -12.771 4.413 29.823 1.00 96.69 129 ILE A C 1
ATOM 963 O O . ILE A 1 129 ? -13.798 4.395 29.140 1.00 96.69 129 ILE A O 1
ATOM 967 N N . TYR A 1 130 ? -12.773 4.683 31.125 1.00 96.25 130 TYR A N 1
ATOM 968 C CA . TYR A 1 130 ? -13.968 4.987 31.907 1.00 96.25 130 TYR A CA 1
ATOM 969 C C . TYR A 1 130 ? -13.954 6.419 32.411 1.00 96.25 130 TYR A C 1
ATOM 971 O O . TYR A 1 130 ? -13.009 6.813 33.089 1.00 96.25 130 TYR A O 1
ATOM 979 N N . THR A 1 131 ? -15.037 7.156 32.175 1.00 96.88 131 THR A N 1
ATOM 980 C CA . THR A 1 131 ? -15.316 8.410 32.883 1.00 96.88 131 THR A CA 1
ATOM 981 C C . THR A 1 131 ? -16.115 8.095 34.143 1.00 96.88 131 THR A C 1
ATOM 983 O O . THR A 1 131 ? -17.168 7.459 34.069 1.00 96.88 131 THR A O 1
ATOM 986 N N . ALA A 1 132 ? -15.631 8.519 35.307 1.00 96.25 132 ALA A N 1
ATOM 987 C CA . ALA A 1 132 ? -16.324 8.293 36.573 1.00 96.25 132 ALA A CA 1
ATOM 988 C 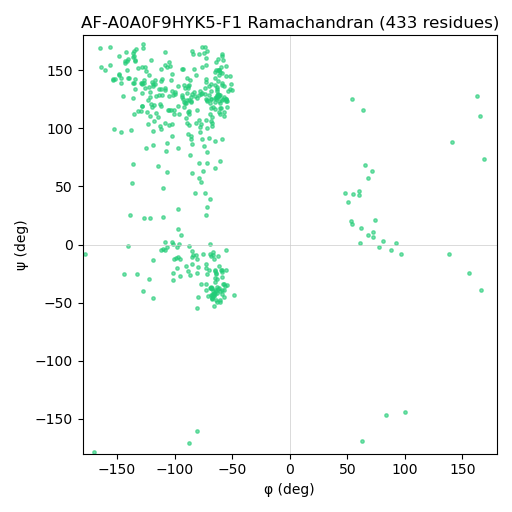C . ALA A 1 132 ? -17.638 9.095 36.672 1.00 96.25 132 ALA A C 1
ATOM 990 O O . ALA A 1 132 ? -17.662 10.279 36.332 1.00 96.25 132 ALA A O 1
ATOM 991 N N . SER A 1 133 ? -18.707 8.472 37.186 1.00 95.31 133 SER A N 1
ATOM 992 C CA . SER A 1 133 ? -20.004 9.129 37.452 1.00 95.31 133 SER A CA 1
ATOM 993 C C . SER A 1 133 ? -20.084 9.798 38.826 1.00 95.31 133 SER A C 1
ATOM 995 O O . SER A 1 133 ? -20.845 10.740 39.028 1.00 95.31 133 SER A O 1
ATOM 997 N N . ASP A 1 134 ? -19.302 9.298 39.783 1.00 92.50 134 ASP A N 1
ATOM 998 C CA . ASP A 1 134 ? -19.443 9.582 41.209 1.00 92.50 134 ASP A CA 1
ATOM 999 C C . ASP A 1 134 ? -18.078 9.710 41.895 1.00 92.50 134 ASP A C 1
ATOM 1001 O O . ASP A 1 134 ? -17.048 9.286 41.372 1.00 92.50 134 ASP A O 1
ATOM 1005 N N . ASN A 1 135 ? -18.081 10.254 43.115 1.00 91.56 135 ASN A N 1
ATOM 1006 C CA . ASN A 1 135 ? -16.918 10.250 44.001 1.00 91.56 135 ASN A CA 1
ATOM 1007 C C . ASN A 1 135 ? -17.031 9.089 44.995 1.00 91.56 135 ASN A C 1
ATOM 1009 O O . ASN A 1 135 ? -17.968 9.056 45.796 1.00 91.56 135 ASN A O 1
ATOM 1013 N N . LEU A 1 136 ? -16.079 8.152 44.976 1.00 84.94 136 LEU A N 1
ATOM 1014 C CA . LEU A 1 136 ? -16.100 6.961 45.836 1.00 84.94 136 LEU A CA 1
ATOM 1015 C C . LEU A 1 136 ? -14.769 6.804 46.579 1.00 84.94 136 LEU A C 1
ATOM 1017 O O . LEU A 1 136 ? -13.699 6.879 45.984 1.00 84.94 136 LEU A O 1
ATOM 1021 N N . SER A 1 137 ? -14.847 6.609 47.899 1.00 79.25 137 SER A N 1
ATOM 1022 C CA . SER A 1 137 ? -13.726 6.781 48.839 1.00 79.25 137 SER A CA 1
ATOM 1023 C C . SER A 1 137 ? -13.173 5.487 49.449 1.00 79.25 137 SER A C 1
ATOM 1025 O O . SER A 1 137 ? -12.189 5.537 50.184 1.00 79.25 137 SER A O 1
ATOM 1027 N N . VAL A 1 138 ? -13.776 4.330 49.156 1.00 85.50 138 VAL A N 1
ATOM 1028 C CA . VAL A 1 138 ? -13.338 3.030 49.687 1.00 85.50 138 VAL A CA 1
ATOM 1029 C C . VAL A 1 138 ? -12.338 2.376 48.725 1.00 85.50 138 VAL A C 1
ATOM 1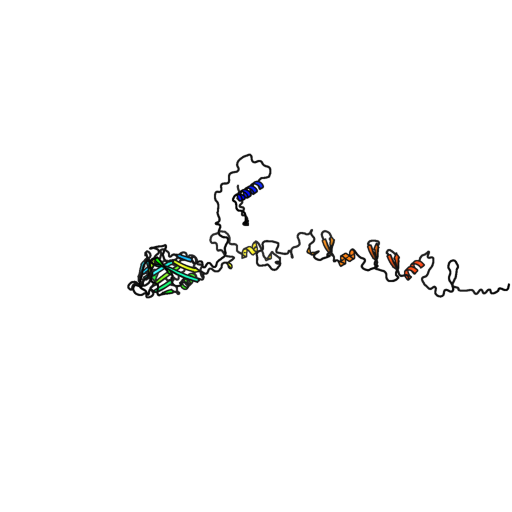031 O O . VAL A 1 138 ? -12.618 2.156 47.541 1.00 85.50 138 VAL A O 1
ATOM 1034 N N . THR A 1 139 ? -11.149 2.080 49.245 1.00 71.25 139 THR A N 1
ATOM 1035 C CA . THR A 1 139 ? -10.062 1.366 48.556 1.00 71.25 139 THR A CA 1
ATOM 1036 C C . THR A 1 139 ? -10.336 -0.144 48.476 1.00 71.25 139 THR A C 1
ATOM 1038 O O . THR A 1 139 ? -11.257 -0.638 49.120 1.00 71.25 139 THR A O 1
ATOM 1041 N N . THR A 1 140 ? -9.539 -0.884 47.696 1.00 89.75 140 THR A N 1
ATOM 1042 C CA . THR A 1 140 ? -9.725 -2.334 47.449 1.00 89.75 140 THR A CA 1
ATOM 1043 C C . THR A 1 140 ? -10.987 -2.651 46.636 1.00 89.75 140 THR A C 1
ATOM 1045 O O . THR A 1 140 ? -11.868 -3.403 47.059 1.00 89.75 140 THR A O 1
ATOM 1048 N N . CYS A 1 141 ? -11.055 -2.042 45.451 1.00 94.44 141 CYS A N 1
ATOM 1049 C CA . CYS A 1 141 ? -11.939 -2.454 44.367 1.00 94.44 141 CYS A CA 1
ATOM 1050 C C . CYS A 1 141 ? -11.121 -3.279 43.365 1.00 94.44 141 CYS A C 1
ATOM 1052 O O . CYS A 1 141 ? -10.048 -2.830 42.955 1.00 94.44 141 CYS A O 1
ATOM 1054 N N . ASN A 1 142 ? -11.625 -4.454 43.002 1.00 95.81 142 ASN A N 1
ATOM 1055 C CA . ASN A 1 142 ? -11.004 -5.420 42.102 1.00 95.81 142 ASN A CA 1
ATOM 1056 C C . ASN A 1 142 ? -12.082 -5.942 41.148 1.00 95.81 142 ASN A C 1
ATOM 1058 O O . ASN A 1 142 ? -13.201 -6.220 41.587 1.00 95.81 142 ASN A O 1
ATOM 1062 N N . VAL A 1 143 ? -11.758 -6.106 39.868 1.00 97.19 143 VAL A N 1
ATOM 1063 C CA . VAL A 1 143 ? -12.684 -6.656 38.870 1.00 97.19 143 VAL A CA 1
ATOM 1064 C C . VAL A 1 143 ? -11.976 -7.575 37.891 1.00 97.19 143 VAL A C 1
ATOM 1066 O O . VAL A 1 143 ? -10.806 -7.368 37.570 1.00 97.19 143 VAL A O 1
ATOM 1069 N N . THR A 1 144 ? -12.706 -8.555 37.372 1.00 97.88 144 THR A N 1
ATOM 1070 C CA . THR A 1 144 ? -12.250 -9.375 36.247 1.00 97.88 144 THR A CA 1
ATOM 1071 C C . THR A 1 144 ? -12.925 -8.874 34.980 1.00 97.88 144 THR A C 1
ATOM 1073 O O . THR A 1 144 ? -14.146 -8.722 34.930 1.00 97.88 144 THR A O 1
ATOM 1076 N N . ILE A 1 145 ? -12.119 -8.608 33.956 1.00 98.44 145 ILE A N 1
ATOM 1077 C CA . ILE A 1 145 ? -12.564 -8.241 32.615 1.00 98.44 145 ILE A CA 1
ATOM 1078 C C . ILE A 1 145 ? -12.418 -9.478 31.726 1.00 98.44 145 ILE A C 1
ATOM 1080 O O . ILE A 1 145 ? -11.376 -10.138 31.724 1.00 98.44 145 ILE A O 1
ATOM 1084 N N . SER A 1 146 ? -13.467 -9.786 30.972 1.00 98.31 146 SER A N 1
ATOM 1085 C CA . SER A 1 146 ? -13.533 -10.885 30.005 1.00 98.31 146 SER A CA 1
ATOM 1086 C C . SER A 1 146 ? -14.197 -10.406 28.714 1.00 98.31 146 SER A C 1
ATOM 1088 O O . SER A 1 146 ? -14.858 -9.364 28.694 1.00 98.31 146 SER A O 1
ATOM 1090 N N . GLY A 1 147 ? -14.001 -11.133 27.620 1.00 98.00 147 GLY A N 1
ATOM 1091 C CA . GLY A 1 147 ? -14.687 -10.892 26.354 1.00 98.00 147 GLY A CA 1
ATOM 1092 C C . GLY A 1 147 ? -15.779 -11.925 26.107 1.00 98.00 147 GLY A C 1
ATOM 1093 O O . GLY A 1 147 ? -15.714 -13.024 26.649 1.00 98.00 147 GLY A O 1
ATOM 1094 N N . ASN A 1 148 ? -16.774 -11.602 25.283 1.00 97.81 148 ASN A N 1
ATOM 1095 C CA . ASN A 1 148 ? -17.709 -12.599 24.765 1.00 97.81 148 ASN A CA 1
ATOM 1096 C C . ASN A 1 148 ? -17.059 -13.336 23.581 1.00 97.81 148 ASN A C 1
ATOM 1098 O O . ASN A 1 148 ? -16.770 -12.728 22.553 1.00 97.81 148 ASN A O 1
ATOM 1102 N N . ASP A 1 149 ? -16.833 -14.641 23.735 1.00 97.81 149 ASP A N 1
ATOM 1103 C CA . ASP A 1 149 ? -16.221 -15.517 22.731 1.00 97.81 149 ASP A CA 1
ATOM 1104 C C . ASP A 1 149 ? -17.237 -15.919 21.642 1.00 97.81 149 ASP A C 1
ATOM 1106 O O . ASP A 1 149 ? -17.722 -17.051 21.566 1.00 97.81 149 ASP A O 1
ATOM 1110 N N . ILE A 1 150 ? -17.608 -14.946 20.811 1.00 97.19 150 ILE A N 1
ATOM 1111 C CA . ILE A 1 150 ? -18.498 -15.111 19.658 1.00 97.19 150 ILE A CA 1
ATOM 1112 C C . ILE A 1 150 ? -18.028 -14.224 18.500 1.00 97.19 150 ILE A C 1
ATOM 1114 O O . ILE A 1 150 ? -17.294 -13.259 18.697 1.00 97.19 150 ILE A O 1
ATOM 1118 N N . ASP A 1 151 ? -18.428 -14.574 17.279 1.00 96.31 151 ASP A N 1
ATOM 1119 C CA . ASP A 1 151 ? -17.959 -13.907 16.063 1.00 96.31 151 ASP A CA 1
ATOM 1120 C C . ASP A 1 151 ? -18.554 -12.501 15.880 1.00 96.31 151 ASP A C 1
ATOM 1122 O O . ASP A 1 151 ? -17.838 -11.598 15.467 1.00 96.31 151 ASP A O 1
ATOM 1126 N N . ASP A 1 152 ? -19.838 -12.308 16.198 1.00 96.75 152 ASP A N 1
ATOM 1127 C CA . ASP A 1 152 ? -20.525 -11.009 16.234 1.00 96.75 152 ASP A CA 1
ATOM 1128 C C . ASP A 1 152 ? -21.371 -10.937 17.512 1.00 96.75 152 ASP A C 1
ATOM 1130 O O . ASP A 1 152 ? -22.314 -11.713 17.692 1.00 96.75 152 ASP A O 1
ATOM 1134 N N . ALA A 1 153 ? -20.989 -10.063 18.444 1.00 95.81 153 ALA A N 1
ATOM 1135 C CA . ALA A 1 153 ? -21.612 -10.012 19.759 1.00 95.81 153 ALA A CA 1
ATOM 1136 C C . ALA A 1 153 ? -23.013 -9.385 19.712 1.00 95.81 153 ALA A C 1
ATOM 1138 O O . ALA A 1 153 ? -23.228 -8.306 19.147 1.00 95.81 153 ALA A O 1
ATOM 1139 N N . VAL A 1 154 ? -23.965 -10.023 20.393 1.00 94.38 154 VAL A N 1
ATOM 1140 C CA . VAL A 1 154 ? -25.343 -9.546 20.559 1.00 94.38 154 VAL A CA 1
ATOM 1141 C C . VAL A 1 154 ? -25.544 -9.161 22.018 1.00 94.38 154 VAL A C 1
ATOM 1143 O O . VAL A 1 154 ? -25.250 -9.948 22.913 1.00 94.38 154 VAL A O 1
ATOM 1146 N N . ALA A 1 155 ? -26.054 -7.954 22.266 1.00 92.00 155 ALA A N 1
ATOM 1147 C CA . ALA A 1 155 ? -26.305 -7.507 23.628 1.00 92.00 155 ALA A CA 1
ATOM 1148 C C . ALA A 1 155 ? -27.356 -8.403 24.308 1.00 92.00 155 ALA A C 1
ATOM 1150 O O . ALA A 1 155 ? -28.407 -8.659 23.710 1.00 92.00 155 ALA A O 1
ATOM 1151 N N . PRO A 1 156 ? -27.115 -8.871 25.546 1.00 93.62 156 PRO A N 1
ATOM 1152 C CA . PRO A 1 156 ? -28.113 -9.618 26.285 1.00 93.62 156 PRO A CA 1
ATOM 1153 C C . PRO A 1 156 ? -29.309 -8.715 26.590 1.00 93.62 156 PRO A C 1
ATOM 1155 O O . PRO A 1 156 ? -29.171 -7.513 26.799 1.00 93.62 156 PRO A O 1
ATOM 1158 N N . THR A 1 157 ? -30.490 -9.314 26.647 1.00 93.75 157 THR A N 1
ATOM 1159 C CA . THR A 1 157 ? -31.766 -8.664 26.984 1.00 93.75 157 THR A CA 1
ATOM 1160 C C . THR A 1 157 ? -32.277 -9.076 28.367 1.00 93.75 157 THR A C 1
ATOM 1162 O O . THR A 1 157 ? -33.273 -8.546 28.863 1.00 93.75 157 THR A O 1
ATOM 1165 N N . SER A 1 158 ? -31.587 -10.016 29.023 1.00 94.12 158 SER A N 1
ATOM 1166 C CA . SER A 1 158 ? -31.929 -10.526 30.349 1.00 94.12 158 SER A CA 1
ATOM 1167 C C . SER A 1 158 ? -30.697 -10.941 31.161 1.00 94.12 158 SER A C 1
ATOM 1169 O O . SER A 1 158 ? -29.630 -11.234 30.619 1.00 94.12 158 SER A O 1
ATOM 1171 N N . ALA A 1 159 ? -30.869 -11.061 32.484 1.00 93.50 159 ALA A N 1
ATOM 1172 C CA . ALA A 1 159 ? -29.843 -11.600 33.381 1.00 93.50 159 ALA A CA 1
ATOM 1173 C C . ALA A 1 159 ? -29.412 -13.030 32.999 1.00 93.50 159 ALA A C 1
ATOM 1175 O O . ALA A 1 159 ? -28.250 -13.394 33.161 1.00 93.50 159 ALA A O 1
ATOM 1176 N N . ALA A 1 160 ? -30.339 -13.844 32.477 1.00 94.94 160 ALA A N 1
ATOM 1177 C CA . ALA A 1 160 ? -30.049 -15.209 32.047 1.00 94.94 160 ALA A CA 1
ATOM 1178 C C . ALA A 1 160 ? -29.104 -15.233 30.835 1.00 94.94 160 ALA A C 1
ATOM 1180 O O . ALA A 1 160 ? -28.152 -16.007 30.826 1.00 94.94 160 ALA A O 1
ATOM 1181 N N . GLU A 1 161 ? -29.324 -14.350 29.858 1.00 95.19 161 GLU A N 1
ATOM 1182 C CA . GLU A 1 161 ? -28.450 -14.207 28.687 1.00 95.19 161 GLU A CA 1
ATOM 1183 C C . GLU A 1 161 ? -27.085 -13.629 29.072 1.00 95.19 161 GLU A C 1
ATOM 1185 O O . GLU A 1 161 ? -26.069 -14.179 28.664 1.00 95.19 161 GLU A O 1
ATOM 1190 N N . TYR A 1 162 ? -27.039 -12.602 29.932 1.00 94.88 162 TYR A N 1
ATOM 1191 C CA . TYR A 1 162 ? -25.781 -12.043 30.452 1.00 94.88 162 TYR A CA 1
ATOM 1192 C C . TYR A 1 162 ? -24.921 -13.106 31.156 1.00 94.88 162 TYR A C 1
ATOM 1194 O O . TYR A 1 162 ? -23.717 -13.205 30.912 1.00 94.88 162 TYR A O 1
ATOM 1202 N N . ASN A 1 163 ? -25.537 -13.936 32.006 1.00 95.06 163 ASN A N 1
ATOM 1203 C CA . ASN A 1 163 ? -24.848 -15.033 32.690 1.00 95.06 163 ASN A CA 1
ATOM 1204 C C . ASN A 1 163 ? -24.492 -16.200 31.759 1.00 95.06 163 ASN A C 1
ATOM 1206 O O . ASN A 1 163 ? -23.557 -16.936 32.059 1.00 95.06 163 ASN A O 1
ATOM 1210 N N . GLY A 1 164 ? -25.239 -16.373 30.667 1.00 95.19 164 GLY A N 1
ATOM 1211 C CA . GLY A 1 164 ? -25.034 -17.408 29.655 1.00 95.19 164 GLY A CA 1
ATOM 1212 C C . GLY A 1 164 ? -24.057 -17.034 28.537 1.00 95.19 164 GLY A C 1
ATOM 1213 O O . GLY A 1 164 ? -23.813 -17.870 27.667 1.00 95.19 164 GLY A O 1
ATOM 1214 N N . LEU A 1 165 ? -23.499 -15.815 28.536 1.00 95.50 165 LEU A N 1
ATOM 1215 C CA . LEU A 1 165 ? -22.454 -15.422 27.589 1.00 95.50 165 LEU A CA 1
ATOM 1216 C C . LEU A 1 165 ? -21.287 -16.413 27.668 1.00 95.50 165 LEU A C 1
ATOM 1218 O O . LEU A 1 165 ? -20.717 -16.639 28.734 1.00 95.50 165 LEU A O 1
ATOM 1222 N N . THR A 1 166 ? -20.914 -16.989 26.525 1.00 97.31 166 THR A N 1
ATOM 1223 C CA . THR A 1 166 ? -19.663 -17.750 26.415 1.00 97.31 166 THR A CA 1
ATOM 1224 C C . THR A 1 166 ? -18.518 -16.747 26.460 1.00 97.31 166 THR A C 1
ATOM 1226 O O . THR A 1 166 ? -18.520 -15.785 25.689 1.00 97.31 166 THR A O 1
ATOM 1229 N N . LEU A 1 167 ? -17.594 -16.913 27.404 1.00 97.81 167 LEU A N 1
ATOM 1230 C CA . LEU A 1 167 ? -16.519 -15.956 27.660 1.00 97.81 167 LEU A CA 1
ATOM 1231 C C . LEU A 1 167 ? -15.184 -16.452 27.105 1.00 97.81 167 LEU A C 1
ATOM 1233 O O . LEU A 1 167 ? -14.964 -17.658 27.001 1.00 97.81 167 LEU A O 1
ATOM 1237 N N . THR A 1 168 ? -14.297 -15.510 26.792 1.00 98.38 168 THR A N 1
ATOM 1238 C CA . THR A 1 168 ? -12.911 -15.786 26.403 1.00 98.38 168 THR A CA 1
ATOM 1239 C C . THR A 1 168 ? -12.162 -16.549 27.494 1.00 98.38 168 THR A C 1
ATOM 1241 O O . THR A 1 168 ? -12.376 -16.338 28.691 1.00 98.38 168 THR A O 1
ATOM 1244 N N . THR A 1 169 ? -11.231 -17.404 27.080 1.00 97.69 169 THR A N 1
ATOM 1245 C CA . THR A 1 169 ? -10.289 -18.099 27.968 1.00 97.69 169 THR A CA 1
ATOM 1246 C C . THR A 1 169 ? -9.302 -17.109 28.584 1.00 97.69 169 THR A C 1
ATOM 1248 O O . THR A 1 169 ? -8.946 -17.229 29.757 1.00 97.69 169 THR A O 1
ATOM 1251 N N . ALA A 1 170 ? -8.868 -16.111 27.811 1.00 97.56 170 ALA A N 1
ATOM 1252 C CA . ALA A 1 170 ? -8.153 -14.957 28.326 1.00 97.56 170 ALA A CA 1
ATOM 1253 C C . ALA A 1 170 ? -9.078 -14.083 29.190 1.00 97.56 170 ALA A C 1
ATOM 1255 O O . ALA A 1 170 ? -10.172 -13.698 28.773 1.00 97.56 170 ALA A O 1
ATOM 1256 N N . THR A 1 171 ? -8.592 -13.705 30.369 1.00 97.75 171 THR A N 1
ATOM 1257 C CA . THR A 1 171 ? -9.209 -12.723 31.269 1.00 97.75 171 THR A CA 1
ATOM 1258 C C . THR A 1 171 ? -8.143 -11.767 31.801 1.00 97.75 171 THR A C 1
ATOM 1260 O O . THR A 1 171 ? -6.942 -12.040 31.713 1.00 97.75 171 THR A O 1
ATOM 1263 N N . VAL A 1 172 ? -8.568 -10.619 32.330 1.00 98.25 172 VAL A N 1
ATOM 1264 C CA . VAL A 1 172 ? -7.684 -9.619 32.944 1.00 98.25 172 VAL A CA 1
ATOM 1265 C C . VAL A 1 172 ? -8.255 -9.211 34.295 1.00 98.25 172 VAL A C 1
ATOM 1267 O O . VAL A 1 172 ? -9.318 -8.597 34.364 1.00 98.25 172 VAL A O 1
ATOM 1270 N N . ASP A 1 173 ? -7.531 -9.527 35.367 1.00 97.44 173 ASP A N 1
ATOM 1271 C CA . ASP A 1 173 ? -7.880 -9.106 36.723 1.00 97.44 173 ASP A CA 1
ATOM 1272 C C . ASP A 1 173 ? -7.325 -7.705 37.006 1.00 97.44 173 ASP A C 1
ATOM 1274 O O . ASP A 1 173 ? -6.179 -7.540 37.441 1.00 97.44 173 ASP A O 1
ATOM 1278 N N . TRP A 1 174 ? -8.154 -6.688 36.777 1.00 95.69 174 TRP A N 1
ATOM 1279 C CA . TRP A 1 174 ? -7.836 -5.307 37.123 1.00 95.69 174 TRP A CA 1
ATOM 1280 C C . TRP A 1 174 ? -8.020 -5.127 38.635 1.00 95.69 174 TRP A C 1
ATOM 1282 O O . TRP A 1 174 ? -9.137 -5.073 39.155 1.00 95.69 174 TRP A O 1
ATOM 1292 N N . ASN A 1 175 ? -6.904 -5.091 39.360 1.00 94.94 175 ASN A N 1
ATOM 1293 C CA . ASN A 1 175 ? -6.875 -5.092 40.823 1.00 94.94 175 ASN A CA 1
ATOM 1294 C C . ASN A 1 175 ? -6.467 -3.732 41.399 1.00 94.94 175 ASN A C 1
ATOM 1296 O O . ASN A 1 175 ? -5.715 -2.977 40.788 1.00 94.94 175 ASN A O 1
ATOM 1300 N N . ASN A 1 176 ? -6.895 -3.457 42.634 1.00 92.25 176 ASN A N 1
ATOM 1301 C CA . ASN A 1 176 ? -6.577 -2.238 43.384 1.00 92.25 176 ASN A CA 1
ATOM 1302 C C . ASN A 1 176 ? -6.943 -0.942 42.636 1.00 92.25 176 ASN A C 1
ATOM 1304 O O . ASN A 1 176 ? -6.176 0.026 42.651 1.00 92.25 176 ASN A O 1
ATOM 1308 N N . LEU A 1 177 ? -8.126 -0.905 42.011 1.00 94.06 177 LEU A N 1
ATOM 1309 C CA . LEU A 1 177 ? -8.595 0.250 41.242 1.00 94.06 177 LEU A CA 1
ATOM 1310 C C . LEU A 1 177 ? -8.498 1.543 42.073 1.00 94.06 177 LEU A C 1
ATOM 1312 O O . LEU A 1 177 ? -8.973 1.576 43.223 1.00 94.06 177 LEU A O 1
ATOM 1316 N N . PRO A 1 178 ? -7.959 2.635 41.494 1.00 92.25 178 PRO A N 1
ATOM 1317 C CA . PRO A 1 178 ? -7.840 3.915 42.182 1.00 92.25 178 PRO A CA 1
ATOM 1318 C C . PRO A 1 178 ? -9.213 4.432 42.623 1.00 92.25 178 PRO A C 1
ATOM 1320 O O . PRO A 1 178 ? -10.257 3.993 42.135 1.00 92.25 178 PRO A O 1
ATOM 1323 N N . LEU A 1 179 ? -9.228 5.377 43.563 1.00 91.75 179 LEU A N 1
ATOM 1324 C CA . LEU A 1 179 ? -10.460 6.079 43.918 1.00 91.75 179 LEU A CA 1
ATOM 1325 C C . LEU A 1 179 ? -10.935 6.886 42.705 1.00 91.75 179 LEU A C 1
ATOM 1327 O O . LEU A 1 179 ? -10.170 7.680 42.152 1.00 91.75 179 LEU A O 1
ATOM 1331 N N . PHE A 1 180 ? -12.180 6.659 42.288 1.00 93.62 180 PHE A N 1
ATOM 1332 C CA . PHE A 1 180 ? -12.779 7.393 41.177 1.00 93.62 180 PHE A CA 1
ATOM 1333 C C . PHE A 1 180 ? -13.317 8.730 41.688 1.00 93.62 180 PHE A C 1
ATOM 1335 O O . PHE A 1 180 ? -14.057 8.776 42.676 1.00 93.62 180 PHE A O 1
ATOM 1342 N N . ALA A 1 181 ? -12.909 9.803 41.015 1.00 94.69 181 ALA A N 1
ATOM 1343 C CA . ALA A 1 181 ? -13.393 11.159 41.213 1.00 94.69 181 ALA A CA 1
ATOM 1344 C C . ALA A 1 181 ? -14.260 11.557 40.013 1.00 94.69 181 ALA A C 1
ATOM 1346 O O . ALA A 1 181 ? -13.862 11.335 38.870 1.00 94.69 181 ALA A O 1
ATOM 1347 N N . ASN A 1 182 ? -15.434 12.132 40.270 1.00 95.06 182 ASN A N 1
ATOM 1348 C CA . ASN A 1 182 ? -16.445 12.406 39.245 1.00 95.06 182 ASN A CA 1
ATOM 1349 C C . ASN A 1 182 ? -15.873 13.226 38.068 1.00 95.06 182 ASN A C 1
ATOM 1351 O O . ASN A 1 182 ? -15.197 14.235 38.283 1.00 95.06 182 ASN A O 1
ATOM 1355 N N . GLY A 1 183 ? -16.150 12.792 36.835 1.00 93.50 183 GLY A N 1
ATOM 1356 C CA . GLY A 1 183 ? -15.684 13.429 35.600 1.00 93.50 183 GLY A CA 1
ATOM 1357 C C . GLY A 1 183 ? -14.222 13.148 35.226 1.00 93.50 183 GLY A C 1
ATOM 1358 O O . GLY A 1 183 ? -13.771 13.607 34.179 1.00 93.50 183 GLY A O 1
ATOM 1359 N N . VAL A 1 184 ? -13.468 12.398 36.039 1.00 96.38 184 VAL A N 1
ATOM 1360 C CA . VAL A 1 184 ? -12.095 11.979 35.710 1.00 96.38 184 VAL A CA 1
ATOM 1361 C C . VAL A 1 184 ? -12.118 10.683 34.898 1.00 96.38 184 VAL A C 1
ATOM 1363 O O . VAL A 1 184 ? -12.925 9.787 35.160 1.00 96.38 184 VAL A O 1
ATOM 1366 N N . THR A 1 185 ? -11.221 10.585 33.914 1.00 96.19 185 THR A N 1
ATOM 1367 C CA . THR A 1 185 ? -11.037 9.394 33.082 1.00 96.19 185 THR A CA 1
ATOM 1368 C C . THR A 1 185 ? -9.971 8.451 33.646 1.00 96.19 185 THR A C 1
ATOM 1370 O O . THR A 1 185 ? -8.892 8.876 34.062 1.00 96.19 185 THR A O 1
ATOM 1373 N N . TYR A 1 186 ? -10.258 7.150 33.623 1.00 95.75 186 TYR A N 1
ATOM 1374 C CA . TYR A 1 186 ? -9.379 6.079 34.095 1.00 95.75 186 TYR A CA 1
ATOM 1375 C C . TYR A 1 186 ? -9.191 5.027 32.997 1.00 95.75 186 TYR A C 1
ATOM 1377 O O . TYR A 1 186 ? -10.147 4.668 32.312 1.00 95.75 186 TYR A O 1
ATOM 1385 N N . ARG A 1 187 ? -7.959 4.531 32.836 1.00 96.25 187 ARG A N 1
ATOM 1386 C CA . ARG A 1 187 ? -7.591 3.447 31.910 1.00 96.25 187 ARG A CA 1
ATOM 1387 C C . ARG A 1 187 ? -7.548 2.111 32.665 1.00 96.25 187 ARG A C 1
ATOM 1389 O O . ARG A 1 187 ? -6.990 2.068 33.761 1.00 96.25 187 ARG A O 1
ATOM 1396 N N . SER A 1 188 ? -8.092 1.046 32.072 1.00 96.56 188 SER A N 1
ATOM 1397 C CA . SER A 1 188 ? -7.924 -0.329 32.565 1.00 96.56 188 SER A CA 1
ATOM 1398 C C . SER A 1 188 ? -6.509 -0.863 32.329 1.00 96.56 188 SER A C 1
ATOM 1400 O O . SER A 1 188 ? -5.763 -0.351 31.488 1.00 96.56 188 SER A O 1
ATOM 1402 N N . ASP A 1 189 ? -6.181 -1.975 32.986 1.00 96.25 189 ASP A N 1
ATOM 1403 C CA . ASP A 1 189 ? -5.053 -2.812 32.569 1.00 96.25 189 ASP A CA 1
ATOM 1404 C C . ASP A 1 189 ? -5.235 -3.324 31.123 1.00 96.25 189 ASP A C 1
ATOM 1406 O O . ASP A 1 189 ? -6.319 -3.227 30.533 1.00 96.25 189 ASP A O 1
ATOM 1410 N N . ALA A 1 190 ? -4.145 -3.808 30.522 1.00 96.69 190 ALA A N 1
ATOM 1411 C CA . ALA A 1 190 ? -4.089 -4.142 29.101 1.00 96.69 190 ALA A CA 1
ATOM 1412 C C . ALA A 1 190 ? -4.948 -5.370 28.750 1.00 96.69 190 ALA A C 1
ATOM 1414 O O . ALA A 1 190 ? -4.714 -6.472 29.238 1.00 96.69 190 ALA A O 1
ATOM 1415 N N . LEU A 1 191 ? -5.897 -5.181 27.834 1.00 98.12 191 LEU A N 1
ATOM 1416 C CA . LEU A 1 191 ? -6.880 -6.170 27.380 1.00 98.12 191 LEU A CA 1
ATOM 1417 C C . LEU A 1 191 ? -6.440 -6.919 26.112 1.00 98.12 191 LEU A C 1
ATOM 1419 O O . LEU A 1 191 ? -7.228 -7.662 25.531 1.00 98.12 191 LEU A O 1
ATOM 1423 N N . THR A 1 192 ? -5.193 -6.729 25.668 1.00 97.38 192 THR A N 1
ATOM 1424 C CA . THR A 1 192 ? -4.657 -7.233 24.392 1.00 97.38 192 THR A CA 1
ATOM 1425 C C . THR A 1 192 ? -4.958 -8.714 24.155 1.00 97.38 192 THR A C 1
ATOM 1427 O O . THR A 1 192 ? -5.381 -9.063 23.060 1.00 97.38 192 THR A O 1
ATOM 1430 N N . ALA A 1 193 ? -4.805 -9.574 25.168 1.00 97.50 193 ALA A N 1
ATOM 1431 C CA . ALA A 1 193 ? -5.069 -11.010 25.040 1.00 97.50 193 ALA A CA 1
ATOM 1432 C C . ALA A 1 193 ? -6.556 -11.332 24.790 1.00 97.50 193 ALA A C 1
ATOM 1434 O O . ALA A 1 193 ? -6.856 -12.146 23.923 1.00 97.50 193 ALA A O 1
ATOM 1435 N N . ILE A 1 194 ? -7.474 -10.648 25.487 1.00 98.31 194 ILE A N 1
ATOM 1436 C CA . ILE A 1 194 ? -8.930 -10.809 25.324 1.00 98.31 194 ILE A CA 1
ATOM 1437 C C . ILE A 1 194 ? -9.347 -10.408 23.907 1.00 98.31 194 ILE A C 1
ATOM 1439 O O . ILE A 1 194 ? -10.039 -11.154 23.219 1.00 98.31 194 ILE A O 1
ATOM 1443 N N . ILE A 1 195 ? -8.897 -9.234 23.452 1.00 98.00 195 ILE A N 1
ATOM 1444 C CA . ILE A 1 195 ? -9.225 -8.741 22.110 1.00 98.00 195 ILE A CA 1
ATOM 1445 C C . ILE A 1 195 ? -8.604 -9.650 21.044 1.00 98.00 195 ILE A C 1
ATOM 1447 O O . ILE A 1 195 ? -9.281 -10.005 20.084 1.00 98.00 195 ILE A O 1
ATOM 1451 N N . GLN A 1 196 ? -7.350 -10.078 21.218 1.00 97.81 196 GLN A N 1
ATOM 1452 C CA . GLN A 1 196 ? -6.686 -10.972 20.269 1.00 97.81 196 GLN A CA 1
ATOM 1453 C C . GLN A 1 196 ? -7.404 -12.321 20.139 1.00 97.81 196 GLN A C 1
ATOM 1455 O O . GLN A 1 196 ? -7.476 -12.843 19.031 1.00 97.81 196 GLN A O 1
ATOM 1460 N N . GLU A 1 197 ? -7.947 -12.874 21.229 1.00 98.12 197 GLU A N 1
ATOM 1461 C CA . GLU A 1 197 ? -8.717 -14.123 21.194 1.00 98.12 197 GLU A CA 1
ATOM 1462 C C . GLU A 1 197 ? -9.953 -13.988 20.293 1.00 98.12 197 GLU A C 1
ATOM 1464 O O . GLU A 1 197 ? -10.113 -14.785 19.368 1.00 98.12 197 GLU A O 1
ATOM 1469 N N . ILE A 1 198 ? -10.753 -12.927 20.469 1.00 97.81 198 ILE A N 1
ATOM 1470 C CA . ILE A 1 198 ? -11.972 -12.706 19.671 1.00 97.81 198 ILE A CA 1
ATOM 1471 C C . ILE A 1 198 ? -11.639 -12.408 18.199 1.00 97.81 198 ILE A C 1
ATOM 1473 O O . ILE A 1 198 ? -12.217 -13.019 17.301 1.00 97.81 198 ILE A O 1
ATOM 1477 N N . ILE A 1 199 ? -10.665 -11.529 17.928 1.00 96.69 199 ILE A N 1
ATOM 1478 C CA . ILE A 1 199 ? -10.244 -11.176 16.555 1.00 96.69 199 ILE A CA 1
ATOM 1479 C C . ILE A 1 199 ? -9.623 -12.381 15.811 1.00 96.69 199 ILE A C 1
ATOM 1481 O O . ILE A 1 199 ? -9.623 -12.418 14.577 1.00 96.69 199 ILE A O 1
ATOM 1485 N N . ASN A 1 200 ? -9.111 -13.387 16.531 1.00 96.88 200 ASN A N 1
ATOM 1486 C CA . ASN A 1 200 ? -8.565 -14.621 15.954 1.00 96.88 200 ASN A CA 1
ATOM 1487 C C . ASN A 1 200 ? -9.625 -15.689 15.635 1.00 96.88 200 ASN A C 1
ATOM 1489 O O . ASN A 1 200 ? -9.284 -16.702 15.015 1.00 96.88 200 ASN A O 1
ATOM 1493 N N . ARG A 1 201 ? -10.885 -15.512 16.052 1.00 96.75 201 ARG A N 1
ATOM 1494 C CA . ARG A 1 201 ? -11.945 -16.497 15.802 1.00 96.75 201 ARG A CA 1
ATOM 1495 C C . ARG A 1 201 ? -12.183 -16.687 14.308 1.00 96.75 201 ARG A C 1
ATOM 1497 O O . ARG A 1 201 ? -12.198 -15.726 13.542 1.00 96.75 201 ARG A O 1
ATOM 1504 N N . SER A 1 202 ? -12.426 -17.927 13.883 1.00 96.00 202 SER A N 1
ATOM 1505 C CA . SER A 1 202 ? -12.553 -18.285 12.462 1.00 96.00 202 SER A CA 1
ATOM 1506 C C . SER A 1 202 ? -13.756 -17.653 11.749 1.00 96.00 202 SER A C 1
ATOM 1508 O O . SER A 1 202 ? -13.714 -17.530 10.526 1.00 96.00 202 SER A O 1
ATOM 1510 N N . GLY A 1 203 ? -14.794 -17.236 12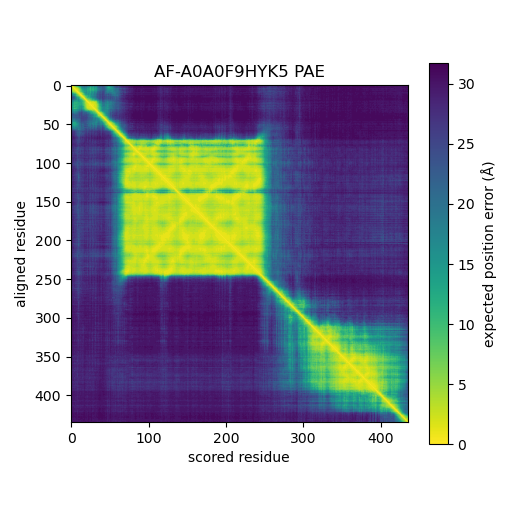.482 1.00 93.06 203 GLY A N 1
ATOM 1511 C CA . GLY A 1 203 ? -15.947 -16.505 11.949 1.00 93.06 203 GLY A CA 1
ATOM 1512 C C . GLY A 1 203 ? -15.871 -14.981 12.095 1.00 93.06 203 GLY A C 1
ATOM 1513 O O . GLY A 1 203 ? -16.811 -14.305 11.685 1.00 93.06 203 GLY A O 1
ATOM 1514 N N . TRP A 1 204 ? -14.796 -14.423 12.668 1.00 96.06 204 TRP A N 1
ATOM 1515 C CA . TRP A 1 204 ? -14.654 -12.972 12.813 1.00 96.06 204 TRP A CA 1
ATOM 1516 C C . TRP A 1 204 ? -14.583 -12.279 11.444 1.00 96.06 204 TRP A C 1
ATOM 1518 O O . TRP A 1 204 ? -13.738 -12.612 10.610 1.00 96.06 204 TRP A O 1
ATOM 1528 N N . VAL A 1 205 ? -15.441 -11.280 11.229 1.00 91.81 205 VAL A N 1
ATOM 1529 C CA . VAL A 1 205 ? -15.518 -10.476 10.002 1.00 91.81 205 VAL A CA 1
ATOM 1530 C C . VAL A 1 205 ? -15.385 -8.991 10.352 1.00 91.81 205 VAL A C 1
ATOM 1532 O O . VAL A 1 205 ? -15.747 -8.536 11.436 1.00 91.81 205 VAL A O 1
ATOM 1535 N N . PHE A 1 206 ? -14.824 -8.217 9.423 1.00 88.06 206 PHE A N 1
ATOM 1536 C CA . PHE A 1 206 ? -14.679 -6.770 9.558 1.00 88.06 206 PHE A CA 1
ATOM 1537 C C . PHE A 1 206 ? -16.045 -6.095 9.774 1.00 88.06 206 PHE A C 1
ATOM 1539 O O . PHE A 1 206 ? -16.950 -6.249 8.956 1.00 88.06 206 PHE A O 1
ATOM 1546 N N . GLY A 1 207 ? -16.174 -5.314 10.848 1.00 88.31 207 GLY A N 1
ATOM 1547 C CA . GLY A 1 207 ? -17.415 -4.624 11.212 1.00 88.31 207 GLY A CA 1
ATOM 1548 C C . GLY A 1 207 ? -18.280 -5.358 12.245 1.00 88.31 207 GLY A C 1
ATOM 1549 O O . GLY A 1 207 ? -19.214 -4.746 12.767 1.00 88.31 207 GLY A O 1
ATOM 1550 N N . ASN A 1 208 ? -17.954 -6.604 12.605 1.00 94.12 208 ASN A N 1
ATOM 1551 C CA . ASN A 1 208 ? -18.627 -7.325 13.689 1.00 94.12 208 ASN A CA 1
ATOM 1552 C C . ASN A 1 208 ? -18.531 -6.562 15.026 1.00 94.12 208 ASN A C 1
ATOM 1554 O O . ASN A 1 208 ? -17.664 -5.702 15.223 1.00 94.12 208 ASN A O 1
ATOM 1558 N N . ALA A 1 209 ? -19.434 -6.851 15.960 1.00 96.12 209 ALA A N 1
ATOM 1559 C CA . ALA A 1 209 ? -19.427 -6.263 17.290 1.00 96.12 209 ALA A CA 1
ATOM 1560 C C . ALA A 1 209 ? -18.546 -7.055 18.267 1.00 96.12 209 ALA A C 1
ATOM 1562 O O . ALA A 1 209 ? -18.629 -8.280 18.348 1.00 96.12 209 ALA A O 1
ATOM 1563 N N . LEU A 1 210 ? -17.767 -6.338 19.079 1.00 96.56 210 LEU A N 1
ATOM 1564 C CA . LEU A 1 210 ? -17.135 -6.885 20.283 1.00 96.56 210 LEU A CA 1
ATOM 1565 C C . LEU A 1 210 ? -18.038 -6.653 21.495 1.00 96.56 210 LEU A C 1
ATOM 1567 O O . LEU A 1 210 ? -18.731 -5.638 21.573 1.00 96.56 210 LEU A O 1
ATOM 1571 N N . GLN A 1 211 ? -17.961 -7.530 22.492 1.00 96.94 211 GLN A N 1
ATOM 1572 C CA . GLN A 1 211 ? -18.536 -7.273 23.809 1.00 96.94 211 GLN A CA 1
ATOM 1573 C C . GLN A 1 211 ? -17.550 -7.657 24.906 1.00 96.94 211 GLN A C 1
ATOM 1575 O O . GLN A 1 211 ? -16.946 -8.729 24.871 1.00 96.94 211 GLN A O 1
ATOM 1580 N N . LEU A 1 212 ? -17.403 -6.764 25.882 1.00 97.75 212 LEU A N 1
ATOM 1581 C CA . LEU A 1 212 ? -16.622 -6.982 27.094 1.00 97.75 212 LEU A CA 1
ATOM 1582 C C . LEU A 1 212 ? -17.562 -7.071 28.292 1.00 97.75 212 LEU A C 1
ATOM 1584 O O . LEU A 1 212 ? -18.544 -6.332 28.370 1.00 97.75 212 LEU A O 1
ATOM 1588 N N . ARG A 1 213 ? -17.249 -7.957 29.231 1.00 96.25 213 ARG A N 1
ATOM 1589 C CA . ARG A 1 213 ? -17.969 -8.150 30.488 1.00 96.25 213 ARG A CA 1
ATOM 1590 C C . ARG A 1 213 ? -17.025 -7.875 31.655 1.00 96.25 213 ARG A C 1
ATOM 1592 O O . ARG A 1 213 ? -15.858 -8.266 31.619 1.00 96.25 213 ARG A O 1
ATOM 1599 N N . VAL A 1 214 ? -17.533 -7.180 32.668 1.00 97.44 214 VAL A N 1
ATOM 1600 C CA . VAL A 1 214 ? -16.793 -6.789 33.871 1.00 97.44 214 VAL A CA 1
ATOM 1601 C C . VAL A 1 214 ? -17.588 -7.223 35.091 1.00 97.44 214 VAL A C 1
ATOM 1603 O O . VAL A 1 214 ? -18.708 -6.756 35.288 1.00 97.44 214 VAL A O 1
ATOM 1606 N N . ASP A 1 215 ? -17.006 -8.086 35.916 1.00 96.06 215 ASP A N 1
ATOM 1607 C CA . ASP A 1 215 ? -17.615 -8.595 37.150 1.00 96.06 215 ASP A CA 1
ATOM 1608 C C . ASP A 1 215 ? -16.754 -8.246 38.375 1.00 96.06 215 ASP A C 1
ATOM 1610 O O . ASP A 1 215 ? -15.556 -7.977 38.256 1.00 96.06 215 ASP A O 1
ATOM 1614 N N . ASP A 1 216 ? -17.362 -8.240 39.566 1.00 96.19 216 ASP A N 1
ATOM 1615 C CA . ASP A 1 216 ? -16.635 -8.057 40.827 1.00 96.19 216 ASP A CA 1
ATOM 1616 C C . ASP A 1 216 ? -15.651 -9.213 41.065 1.00 96.19 216 ASP A C 1
ATOM 1618 O O . ASP A 1 216 ? -16.020 -10.380 40.955 1.00 96.19 216 ASP A O 1
ATOM 1622 N N . ASN A 1 217 ? -14.412 -8.895 41.446 1.00 95.69 217 ASN A N 1
ATOM 1623 C CA . ASN A 1 217 ? -13.404 -9.884 41.827 1.00 95.69 217 ASN A CA 1
ATOM 1624 C C . ASN A 1 217 ? -13.059 -9.735 43.316 1.00 95.69 217 ASN A C 1
ATOM 1626 O O . ASN A 1 217 ? -11.960 -9.333 43.706 1.00 95.69 217 ASN A O 1
ATOM 1630 N N . SER A 1 218 ? -14.039 -10.047 44.168 1.00 94.25 218 SER A N 1
ATOM 1631 C CA . SER A 1 218 ? -13.917 -9.986 45.632 1.00 94.25 218 SER A CA 1
ATOM 1632 C C . SER A 1 218 ? -13.581 -8.586 46.184 1.00 94.25 218 SER A C 1
ATOM 1634 O O . SER A 1 218 ? -12.745 -8.452 47.085 1.00 94.25 218 SER A O 1
ATOM 1636 N N . SER A 1 219 ? -14.216 -7.522 45.672 1.00 95.06 219 SER A N 1
ATOM 1637 C CA . SER A 1 219 ? -14.036 -6.172 46.228 1.00 95.06 219 SER A CA 1
ATOM 1638 C C . SER A 1 219 ? -14.498 -6.081 47.685 1.00 95.06 219 SER A C 1
ATOM 1640 O O . SER A 1 219 ? -15.455 -6.726 48.119 1.00 95.06 219 SER A O 1
ATOM 1642 N N . SER A 1 220 ? -13.863 -5.191 48.452 1.00 94.56 220 SER A N 1
ATOM 1643 C CA . SER A 1 220 ? -14.313 -4.880 49.813 1.00 94.56 220 SER A CA 1
ATOM 1644 C C . SER A 1 220 ? -15.726 -4.283 49.820 1.00 94.56 220 SER A C 1
ATOM 1646 O O . SER A 1 220 ? -16.129 -3.581 48.895 1.00 94.56 220 SER A O 1
ATOM 1648 N N . SER A 1 221 ? -16.485 -4.510 50.896 1.00 92.38 221 SER A N 1
ATOM 1649 C CA . SER A 1 221 ? -17.836 -3.949 51.042 1.00 92.38 221 SER A CA 1
ATOM 1650 C C . SER A 1 221 ? -17.825 -2.420 50.893 1.00 92.38 221 SER A C 1
ATOM 1652 O O . SER A 1 221 ? -17.120 -1.725 51.625 1.00 92.38 221 SER A O 1
ATOM 1654 N N . ASN A 1 222 ? -18.625 -1.904 49.954 1.00 91.50 222 ASN A N 1
ATOM 1655 C CA . ASN A 1 222 ? -18.682 -0.495 49.524 1.00 91.50 222 ASN A CA 1
ATOM 1656 C C . ASN A 1 222 ? -17.499 0.017 48.685 1.00 91.50 222 ASN A C 1
ATOM 1658 O O . ASN A 1 222 ? -17.493 1.194 48.320 1.00 91.50 222 ASN A O 1
ATOM 1662 N N . ALA A 1 223 ? -16.564 -0.843 48.283 1.00 94.31 223 ALA A N 1
ATOM 1663 C CA . ALA A 1 223 ? -15.538 -0.540 47.289 1.00 94.31 223 ALA A CA 1
ATOM 1664 C C . ALA A 1 223 ? -16.053 -0.692 45.845 1.00 94.31 223 ALA A C 1
ATOM 1666 O O . ALA A 1 223 ? -15.376 -1.258 44.995 1.00 94.31 223 ALA A O 1
ATOM 1667 N N . GLN A 1 224 ? -17.250 -0.185 45.542 1.00 94.19 224 GLN A N 1
ATOM 1668 C CA . GLN A 1 224 ? -17.698 -0.057 44.154 1.00 94.19 224 GLN A CA 1
ATOM 1669 C C . GLN A 1 224 ? -16.976 1.105 43.442 1.00 94.19 224 GLN A C 1
ATOM 1671 O O . GLN A 1 224 ? -16.407 1.996 44.089 1.00 94.19 224 GLN A O 1
ATOM 1676 N N . ARG A 1 225 ? -17.051 1.142 42.110 1.00 94.75 225 ARG A N 1
ATOM 1677 C CA . ARG A 1 225 ? -16.852 2.343 41.282 1.00 94.75 225 ARG A CA 1
ATOM 1678 C C . ARG A 1 225 ? -18.101 2.580 40.435 1.00 94.75 225 ARG A C 1
ATOM 1680 O O . ARG A 1 225 ? -18.761 1.622 40.041 1.00 94.75 225 ARG A O 1
ATOM 1687 N N . GLY A 1 226 ? -18.427 3.848 40.202 1.00 94.00 226 GLY A N 1
ATOM 1688 C CA . GLY A 1 226 ? -19.478 4.284 39.286 1.00 94.00 226 GLY A CA 1
ATOM 1689 C C . GLY A 1 226 ? -18.845 4.910 38.050 1.00 94.00 226 GLY A C 1
ATOM 1690 O O . GLY A 1 226 ? -17.897 5.695 38.173 1.00 94.00 226 GLY A O 1
ATOM 1691 N N . VAL A 1 227 ? -19.340 4.542 36.874 1.00 95.38 227 VAL A N 1
ATOM 1692 C CA . VAL A 1 227 ? -18.916 5.089 35.583 1.00 95.38 227 VAL A CA 1
ATOM 1693 C C . VAL A 1 227 ? -20.136 5.547 34.800 1.00 95.38 227 VAL A C 1
ATOM 1695 O O . VAL A 1 227 ? -21.242 5.039 35.000 1.00 95.38 227 VAL A O 1
ATOM 1698 N N . GLN A 1 228 ? -19.939 6.524 33.918 1.00 95.12 228 GLN A N 1
ATOM 1699 C CA . GLN A 1 228 ? -20.990 6.957 33.000 1.00 95.12 228 GLN A CA 1
ATOM 1700 C C . GLN A 1 228 ? -21.499 5.758 32.188 1.00 95.12 228 GLN A C 1
ATOM 1702 O O . GLN A 1 228 ? -20.734 4.852 31.869 1.00 95.12 228 GLN A O 1
ATOM 1707 N N . ALA A 1 229 ? -22.790 5.750 31.881 1.00 94.38 229 ALA A N 1
ATOM 1708 C CA . ALA A 1 229 ? -23.411 4.805 30.956 1.00 94.38 229 ALA A CA 1
ATOM 1709 C C . ALA A 1 229 ? -23.786 5.529 29.661 1.00 94.38 229 ALA A C 1
ATOM 1711 O O . ALA A 1 229 ? -23.846 6.767 29.654 1.00 94.38 229 ALA A O 1
ATOM 1712 N N . PHE A 1 230 ? -24.096 4.793 28.594 1.00 93.06 230 PHE A N 1
ATOM 1713 C CA . PHE A 1 230 ? -24.549 5.419 27.351 1.00 93.06 230 PHE A CA 1
ATOM 1714 C C . PHE A 1 230 ? -25.842 6.217 27.559 1.00 93.06 230 PHE A C 1
ATOM 1716 O O . PHE A 1 230 ? -25.888 7.391 27.196 1.00 93.06 230 PHE A O 1
ATOM 1723 N N . ASP A 1 231 ? -26.853 5.643 28.218 1.00 91.81 231 ASP A N 1
ATOM 1724 C CA . ASP A 1 231 ? -28.131 6.330 28.483 1.00 91.81 231 ASP A CA 1
ATOM 1725 C C . ASP A 1 231 ? -28.001 7.557 29.396 1.00 91.81 231 ASP A C 1
ATOM 1727 O O . ASP A 1 231 ? -28.845 8.455 29.369 1.00 91.81 231 ASP A O 1
ATOM 1731 N N . GLY A 1 232 ? -26.960 7.589 30.234 1.00 89.94 232 GLY A N 1
ATOM 1732 C CA . GLY A 1 232 ? -26.679 8.702 31.138 1.00 89.94 232 GLY A CA 1
ATOM 1733 C C . GLY A 1 232 ? -25.978 9.858 30.434 1.00 89.94 232 GLY A C 1
ATOM 1734 O O . GLY A 1 232 ? -26.446 10.997 30.491 1.00 89.94 232 GLY A O 1
ATOM 1735 N N . ASN A 1 233 ? -24.855 9.569 29.770 1.00 91.50 233 ASN A N 1
ATOM 1736 C CA . ASN A 1 233 ? -24.133 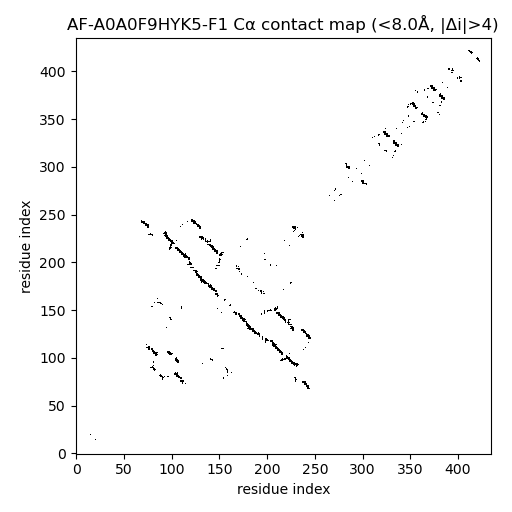10.547 28.965 1.00 91.50 233 ASN A CA 1
ATOM 1737 C C . ASN A 1 233 ? -23.329 9.888 27.817 1.00 91.50 233 ASN A C 1
ATOM 1739 O O . ASN A 1 233 ? -22.183 9.478 28.030 1.00 91.50 233 ASN A O 1
ATOM 1743 N N . PRO A 1 234 ? -23.845 9.886 26.570 1.00 90.88 234 PRO A N 1
ATOM 1744 C CA . PRO A 1 234 ? -23.162 9.295 25.415 1.00 90.88 234 PRO A CA 1
ATOM 1745 C C . PRO A 1 234 ? -21.777 9.883 25.084 1.00 90.88 234 PRO A C 1
ATOM 1747 O O . PRO A 1 234 ? -20.984 9.222 24.405 1.00 90.88 234 PRO A O 1
ATOM 1750 N N . SER A 1 235 ? -21.455 11.118 25.509 1.00 90.50 235 SER A N 1
ATOM 1751 C CA . SER A 1 235 ? -20.128 11.703 25.241 1.00 90.50 235 SER A CA 1
ATOM 1752 C C . SER A 1 235 ? -19.029 11.070 26.089 1.00 90.50 235 SER A C 1
ATOM 1754 O O . SER A 1 235 ? -17.904 10.906 25.605 1.00 90.50 235 SER A O 1
ATOM 1756 N N . ASP A 1 236 ? -19.385 10.680 27.312 1.00 92.31 236 ASP A N 1
ATOM 1757 C CA . ASP A 1 236 ? -18.465 10.280 28.379 1.00 92.31 236 ASP A CA 1
ATOM 1758 C C . ASP A 1 236 ? -18.572 8.779 28.707 1.00 92.31 236 ASP A C 1
ATOM 1760 O O . ASP A 1 236 ? -17.793 8.264 29.515 1.00 92.31 236 ASP A O 1
ATOM 1764 N N . ALA A 1 237 ? -19.528 8.091 28.074 1.00 93.88 237 ALA A N 1
ATOM 1765 C CA . ALA A 1 237 ? -19.741 6.652 28.142 1.00 93.88 237 ALA A CA 1
ATOM 1766 C C . ALA A 1 237 ? -18.476 5.847 27.758 1.00 93.88 237 ALA A C 1
ATOM 1768 O O . ALA A 1 237 ? -17.650 6.338 26.981 1.00 93.88 237 ALA A O 1
ATOM 1769 N N . PRO A 1 238 ? -18.317 4.608 28.267 1.00 95.75 238 PRO A N 1
ATOM 1770 C CA . PRO A 1 238 ? -17.116 3.800 28.112 1.00 95.75 238 PRO A CA 1
ATOM 1771 C C . PRO A 1 238 ? -16.593 3.676 26.683 1.00 95.75 238 PRO A C 1
ATOM 1773 O O . PRO A 1 238 ? -17.317 3.342 25.741 1.00 95.75 238 PRO A O 1
ATOM 1776 N N . MET A 1 239 ? -15.286 3.870 26.542 1.00 95.38 239 MET A N 1
ATOM 1777 C CA . MET A 1 239 ? -14.584 3.779 25.265 1.00 95.38 239 MET A CA 1
ATOM 1778 C C . MET A 1 239 ? -13.571 2.637 25.310 1.00 95.38 239 MET A C 1
ATOM 1780 O O . MET A 1 239 ? -12.871 2.469 26.306 1.00 95.38 239 MET A O 1
ATOM 1784 N N . LEU A 1 240 ? -13.478 1.862 24.233 1.00 96.56 240 LEU A N 1
ATOM 1785 C CA . LEU A 1 240 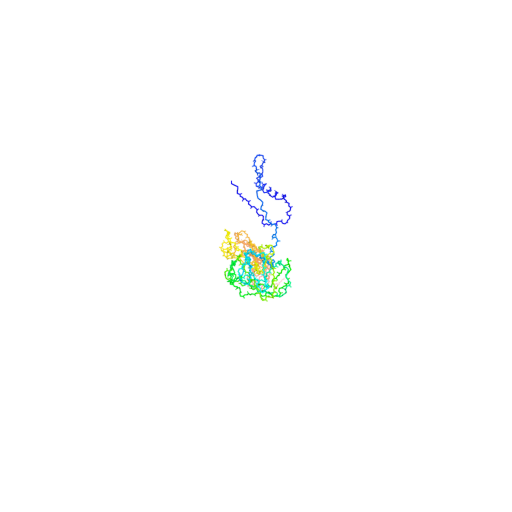? -12.476 0.810 24.069 1.00 96.56 240 LEU A CA 1
ATOM 1786 C C . LEU A 1 240 ? -11.429 1.301 23.070 1.00 96.56 240 LEU A C 1
ATOM 1788 O O . LEU A 1 240 ? -11.736 1.549 21.904 1.00 96.56 240 LEU A O 1
ATOM 1792 N N . PHE A 1 241 ? -10.194 1.463 23.533 1.00 95.88 241 PHE A N 1
ATOM 1793 C CA . PHE A 1 241 ? -9.054 1.757 22.675 1.00 95.88 241 PHE A CA 1
ATOM 1794 C C . PHE A 1 241 ? -8.391 0.449 22.242 1.00 95.88 241 PHE A C 1
ATOM 1796 O O . PHE A 1 241 ? -8.148 -0.423 23.077 1.00 95.88 241 PHE A O 1
ATOM 1803 N N . ILE A 1 242 ? -8.068 0.328 20.955 1.00 94.19 242 ILE A N 1
ATOM 1804 C CA . ILE A 1 242 ? -7.341 -0.803 20.374 1.00 94.19 242 ILE A CA 1
ATOM 1805 C C . ILE A 1 242 ? -6.283 -0.252 19.414 1.00 94.19 242 ILE A C 1
ATOM 1807 O O . ILE A 1 242 ? -6.605 0.485 18.487 1.00 94.19 242 ILE A O 1
ATOM 1811 N N . SER A 1 243 ? -5.023 -0.632 19.597 1.00 91.62 243 SER A N 1
ATOM 1812 C CA . SER A 1 243 ? -3.924 -0.362 18.667 1.00 91.62 243 SER A CA 1
ATOM 1813 C C . SER A 1 243 ? -3.616 -1.631 17.865 1.00 91.62 243 SER A C 1
ATOM 1815 O O . SER A 1 243 ? -2.841 -2.464 18.339 1.00 91.62 243 SER A O 1
ATOM 1817 N N . PRO A 1 244 ? -4.207 -1.823 16.674 1.00 86.62 244 PRO A N 1
ATOM 1818 C CA . PRO A 1 244 ? -3.808 -2.889 15.763 1.00 86.62 244 PRO A CA 1
ATOM 1819 C C . PRO A 1 244 ? -2.449 -2.590 15.111 1.00 86.62 244 PRO A C 1
ATOM 1821 O O . PRO A 1 244 ? -2.161 -1.462 14.707 1.00 86.62 244 PRO A O 1
ATOM 1824 N N . LEU A 1 245 ? -1.632 -3.626 14.935 1.00 81.94 245 LEU A N 1
ATOM 1825 C CA . LEU A 1 245 ? -0.550 -3.641 13.959 1.00 81.94 245 LEU A CA 1
ATOM 1826 C C . LEU A 1 245 ? -1.138 -4.083 12.620 1.00 81.94 245 LEU A C 1
ATOM 1828 O O . LEU A 1 245 ? -1.174 -5.271 12.299 1.00 81.94 245 LEU A O 1
ATOM 1832 N N . PHE A 1 246 ? -1.573 -3.113 11.823 1.00 66.31 246 PHE A N 1
ATOM 1833 C CA . PHE A 1 246 ? -1.748 -3.356 10.398 1.00 66.31 246 PHE A CA 1
ATOM 1834 C C . PHE A 1 246 ? -0.383 -3.718 9.804 1.00 66.31 246 PHE A C 1
ATOM 1836 O O . PHE A 1 246 ? 0.607 -3.015 10.036 1.00 66.31 246 PHE A O 1
ATOM 1843 N N . ALA A 1 247 ? -0.320 -4.832 9.072 1.00 50.97 247 ALA A N 1
ATOM 1844 C CA . ALA A 1 247 ? 0.862 -5.167 8.293 1.00 50.97 247 ALA A CA 1
ATOM 1845 C C . ALA A 1 247 ? 1.149 -4.016 7.320 1.00 50.97 247 ALA A C 1
ATOM 1847 O O . ALA A 1 247 ? 0.227 -3.462 6.720 1.00 50.97 247 ALA A O 1
ATOM 1848 N N . ASP A 1 248 ? 2.420 -3.638 7.202 1.00 45.12 248 ASP A N 1
ATOM 1849 C CA . ASP A 1 248 ? 2.824 -2.524 6.354 1.00 45.12 248 ASP A CA 1
ATOM 1850 C C . ASP A 1 248 ? 2.433 -2.808 4.899 1.00 45.12 248 ASP A C 1
ATOM 1852 O O . ASP A 1 248 ? 2.927 -3.753 4.282 1.00 45.12 248 ASP A O 1
ATOM 1856 N N . THR A 1 249 ? 1.552 -1.977 4.338 1.00 44.41 249 THR A N 1
ATOM 1857 C CA . THR A 1 249 ? 1.128 -2.103 2.942 1.00 44.41 249 THR A CA 1
ATOM 1858 C C . THR A 1 249 ? 2.239 -1.755 1.949 1.00 44.41 249 THR A C 1
ATOM 1860 O O . THR A 1 249 ? 2.035 -1.923 0.750 1.00 44.41 249 THR A O 1
ATOM 1863 N N . SER A 1 250 ? 3.444 -1.392 2.409 1.00 42.91 250 SER A N 1
ATOM 1864 C CA . SER A 1 250 ? 4.652 -1.383 1.573 1.00 42.91 250 SER A CA 1
ATOM 1865 C C . SER A 1 250 ? 5.014 -2.759 0.985 1.00 42.91 250 SER A C 1
ATOM 1867 O O . SER A 1 250 ? 5.667 -2.802 -0.056 1.00 42.91 250 SER A O 1
ATOM 1869 N N . SER A 1 251 ? 4.545 -3.874 1.569 1.00 38.56 251 SER A N 1
ATOM 1870 C CA . SER A 1 251 ? 4.601 -5.212 0.944 1.00 38.56 251 SER A CA 1
ATOM 1871 C C . SER A 1 251 ? 3.297 -5.638 0.250 1.00 38.56 251 SER A C 1
ATOM 1873 O O . SER A 1 251 ? 3.261 -6.685 -0.392 1.00 38.56 251 SER A O 1
ATOM 1875 N N . LEU A 1 252 ? 2.246 -4.811 0.314 1.00 42.62 252 LEU A N 1
ATOM 1876 C CA . LEU A 1 252 ? 0.984 -4.955 -0.426 1.00 42.62 252 LEU A CA 1
ATOM 1877 C C . LEU A 1 252 ? 0.846 -3.869 -1.504 1.00 42.62 252 LEU A C 1
ATOM 1879 O O . LEU A 1 252 ? -0.209 -3.257 -1.682 1.00 42.62 252 LEU A O 1
ATOM 1883 N N . SER A 1 253 ? 1.904 -3.698 -2.296 1.00 41.53 253 SER A N 1
ATOM 1884 C CA . SER A 1 253 ? 1.745 -3.218 -3.668 1.00 41.53 253 SER A CA 1
ATOM 1885 C C . SER A 1 253 ? 0.965 -4.280 -4.455 1.00 41.53 253 SER A C 1
ATOM 1887 O O . SER A 1 253 ? 1.573 -5.195 -4.996 1.00 41.53 253 SER A O 1
ATOM 1889 N N . GLY A 1 254 ? -0.372 -4.201 -4.469 1.00 41.03 254 GLY A N 1
ATOM 1890 C CA . GLY A 1 254 ? -1.201 -5.077 -5.312 1.00 41.03 254 GLY A CA 1
ATOM 1891 C C . GLY A 1 254 ? -2.703 -5.128 -5.002 1.00 41.03 254 GLY A C 1
ATOM 1892 O O . GLY A 1 254 ? -3.506 -5.146 -5.929 1.00 41.03 254 GLY A O 1
ATOM 1893 N N . TYR A 1 255 ? -3.126 -5.116 -3.729 1.00 41.91 255 TYR A N 1
ATOM 1894 C CA . TYR A 1 255 ? -4.486 -5.568 -3.372 1.00 41.91 255 TYR A CA 1
ATOM 1895 C C . TYR A 1 255 ? -5.315 -4.548 -2.582 1.00 41.91 255 TYR A C 1
ATOM 1897 O O . TYR A 1 255 ? -5.474 -4.647 -1.365 1.00 41.91 255 TYR A O 1
ATOM 1905 N N . THR A 1 256 ? -5.934 -3.612 -3.305 1.00 43.91 256 THR A N 1
ATOM 1906 C CA . THR A 1 256 ? -7.094 -2.859 -2.799 1.00 43.91 256 THR A CA 1
ATOM 1907 C C . THR A 1 256 ? -8.365 -3.627 -3.148 1.00 43.91 256 THR A C 1
ATOM 1909 O O . THR A 1 256 ? -8.806 -3.603 -4.296 1.00 43.91 256 THR A O 1
ATOM 1912 N N . TRP A 1 257 ? -8.978 -4.286 -2.163 1.00 33.88 257 TRP A N 1
ATOM 1913 C CA . TRP A 1 257 ? -10.332 -4.822 -2.318 1.00 33.88 257 TRP A CA 1
ATOM 1914 C C . TRP A 1 257 ? -11.314 -3.674 -2.588 1.00 33.88 257 TRP A C 1
ATOM 1916 O O . TRP A 1 257 ? -11.414 -2.736 -1.797 1.00 33.88 257 TRP A O 1
ATOM 1926 N N . MET A 1 258 ? -12.050 -3.751 -3.698 1.00 40.41 258 MET A N 1
ATOM 1927 C CA . MET A 1 258 ? -13.212 -2.902 -3.960 1.00 40.41 258 MET A CA 1
ATOM 1928 C C . MET A 1 258 ? -14.452 -3.779 -4.079 1.00 40.41 258 MET A C 1
ATOM 1930 O O . MET A 1 258 ? -14.655 -4.449 -5.089 1.00 40.41 258 MET A O 1
ATOM 1934 N N . GLU A 1 259 ? -15.306 -3.748 -3.063 1.00 42.62 259 GLU A N 1
ATOM 1935 C CA . GLU A 1 259 ? -16.646 -4.309 -3.185 1.00 42.62 259 GLU A CA 1
ATOM 1936 C C . GLU A 1 259 ? -17.548 -3.346 -3.970 1.00 42.62 259 GLU A C 1
ATOM 1938 O O . GLU A 1 259 ? -17.640 -2.155 -3.669 1.00 42.62 259 GLU A O 1
ATOM 1943 N N . GLY A 1 260 ? -18.235 -3.867 -4.989 1.00 43.78 260 GLY A N 1
ATOM 1944 C CA . GLY A 1 260 ? -19.353 -3.183 -5.645 1.00 43.78 260 GLY A CA 1
ATOM 1945 C C . GLY A 1 260 ? -19.024 -2.242 -6.810 1.00 43.78 260 GLY A C 1
ATOM 1946 O O . GLY A 1 260 ? -19.962 -1.772 -7.455 1.00 43.78 260 GLY A O 1
ATOM 1947 N N . SER A 1 261 ? -17.755 -1.991 -7.150 1.00 41.88 261 SER A N 1
ATOM 1948 C CA . SER A 1 261 ? -17.422 -1.310 -8.408 1.00 41.88 261 SER A CA 1
ATOM 1949 C C . SER A 1 261 ? -17.297 -2.316 -9.557 1.00 41.88 261 SER A C 1
ATOM 1951 O O . SER A 1 261 ? -16.499 -3.246 -9.549 1.00 41.88 261 SER A O 1
ATOM 1953 N N . ASN A 1 262 ? -18.066 -2.078 -10.614 1.00 41.44 262 ASN A N 1
ATOM 1954 C CA . ASN A 1 262 ? -17.983 -2.733 -11.923 1.00 41.44 262 ASN A CA 1
ATOM 1955 C C . ASN A 1 262 ? -16.739 -2.294 -12.731 1.00 41.44 262 ASN A C 1
ATOM 1957 O O . ASN A 1 262 ? -16.765 -2.224 -13.960 1.00 41.44 262 ASN A O 1
ATOM 1961 N N . LEU A 1 263 ? -15.646 -2.001 -12.026 1.00 43.97 263 LEU A N 1
ATOM 1962 C CA . LEU A 1 263 ? -14.324 -1.741 -12.563 1.00 43.97 263 LEU A CA 1
ATOM 1963 C C . LEU A 1 263 ? -13.501 -2.996 -12.278 1.00 43.97 263 LEU A C 1
ATOM 1965 O O . LEU A 1 263 ? -13.119 -3.234 -11.137 1.00 43.97 263 LEU A O 1
ATOM 1969 N N . HIS A 1 264 ? -13.292 -3.829 -13.299 1.00 45.78 264 HIS A N 1
ATOM 1970 C CA . HIS A 1 264 ? -12.555 -5.079 -13.139 1.00 45.78 264 HIS A CA 1
ATOM 1971 C C . HIS A 1 264 ? -11.162 -4.767 -12.585 1.00 45.78 264 HIS A C 1
ATOM 1973 O O . HIS A 1 264 ? -10.360 -4.124 -13.264 1.00 45.78 264 HIS A O 1
ATOM 1979 N N . GLY A 1 265 ? -10.898 -5.210 -11.351 1.00 39.88 265 GLY A N 1
ATOM 1980 C CA . GLY A 1 265 ? -9.565 -5.163 -10.770 1.00 39.88 265 GLY A CA 1
ATOM 1981 C C . GLY A 1 265 ? -8.608 -5.873 -11.716 1.00 39.88 265 GLY A C 1
ATOM 1982 O O . GLY A 1 265 ? -8.858 -7.011 -12.115 1.00 39.88 265 GLY A O 1
ATOM 1983 N N . PHE A 1 266 ? -7.564 -5.167 -12.136 1.00 44.38 266 PHE A N 1
ATOM 1984 C CA . PHE A 1 266 ? -6.581 -5.710 -13.054 1.00 44.38 266 PHE A CA 1
ATOM 1985 C C . PHE A 1 266 ? -5.808 -6.824 -12.346 1.00 44.38 266 PHE A C 1
ATOM 1987 O O . PHE A 1 266 ? -4.963 -6.547 -11.502 1.00 44.38 266 PHE A O 1
ATOM 1994 N N . ASP A 1 267 ? -6.117 -8.077 -12.683 1.00 45.22 267 ASP A N 1
ATOM 1995 C CA . ASP A 1 267 ? -5.283 -9.216 -12.314 1.00 45.22 267 ASP A CA 1
ATOM 1996 C C . ASP A 1 267 ? -3.904 -9.019 -12.958 1.00 45.22 267 ASP A C 1
ATOM 1998 O O . ASP A 1 267 ? -3.763 -9.010 -14.185 1.00 45.22 267 ASP A O 1
ATOM 2002 N N . GLU A 1 268 ? -2.896 -8.824 -12.113 1.00 47.44 268 GLU A N 1
ATOM 2003 C CA . GLU A 1 268 ? -1.498 -8.632 -12.502 1.00 47.44 268 GLU A CA 1
ATOM 2004 C C . GLU A 1 268 ? -1.000 -9.829 -13.338 1.00 47.44 268 GLU A C 1
ATOM 2006 O O . GLU A 1 268 ? -0.311 -9.648 -14.342 1.00 47.44 268 GLU A O 1
ATOM 2011 N N . SER A 1 269 ? -1.502 -11.033 -13.034 1.00 51.06 269 SER A N 1
ATOM 2012 C CA . SER A 1 269 ? -1.275 -12.285 -13.776 1.00 51.06 269 SER A CA 1
ATOM 2013 C C . SER A 1 269 ? -2.014 -12.368 -15.124 1.00 51.06 269 SER A C 1
ATOM 2015 O O . SER A 1 269 ? -1.695 -13.225 -15.955 1.00 51.06 269 SER A O 1
ATOM 2017 N N . ALA A 1 270 ? -3.021 -11.521 -15.358 1.00 48.03 270 ALA A N 1
ATOM 2018 C CA . ALA A 1 270 ? -3.769 -11.464 -16.617 1.00 48.03 270 ALA A CA 1
ATOM 2019 C C . ALA A 1 270 ? -3.235 -10.392 -17.578 1.00 48.03 270 ALA A C 1
ATOM 2021 O O . ALA A 1 270 ? -3.370 -10.558 -18.791 1.00 48.03 270 ALA A O 1
ATOM 2022 N N . ILE A 1 271 ? -2.613 -9.317 -17.074 1.00 45.16 271 ILE A N 1
ATOM 2023 C CA . ILE A 1 271 ? -2.023 -8.269 -17.925 1.00 45.16 271 ILE A CA 1
ATOM 2024 C C . ILE A 1 271 ? -0.783 -8.768 -18.678 1.00 45.16 271 ILE A C 1
ATOM 2026 O O . ILE A 1 271 ? -0.630 -8.426 -19.856 1.00 45.16 271 ILE A O 1
ATOM 2030 N N . GLU A 1 272 ? 0.056 -9.601 -18.051 1.00 46.25 272 GLU A N 1
ATOM 2031 C CA . GLU A 1 272 ? 1.316 -10.088 -18.647 1.00 46.25 272 GLU A CA 1
ATOM 2032 C C . GLU A 1 272 ? 1.099 -10.853 -19.970 1.00 46.25 272 GLU A C 1
ATOM 2034 O O . GLU A 1 272 ? 1.968 -10.846 -20.831 1.00 46.25 272 GLU A O 1
ATOM 2039 N N . ARG A 1 273 ? -0.095 -11.424 -20.200 1.00 45.84 273 ARG A N 1
ATOM 2040 C CA . ARG A 1 273 ? -0.451 -12.109 -21.462 1.00 45.84 273 ARG A CA 1
ATOM 2041 C C . ARG A 1 273 ? -1.317 -11.303 -22.437 1.00 45.84 273 ARG A C 1
ATOM 2043 O O . ARG A 1 273 ? -1.722 -11.850 -23.459 1.00 45.84 273 ARG A O 1
ATOM 2050 N N . ILE A 1 274 ? -1.690 -10.058 -22.119 1.00 48.19 274 ILE A N 1
ATOM 2051 C CA . ILE A 1 274 ? -2.650 -9.287 -22.941 1.00 48.19 274 ILE A CA 1
ATOM 2052 C C . ILE A 1 274 ? -2.082 -7.952 -23.444 1.00 48.19 274 ILE A C 1
ATOM 2054 O O . ILE A 1 274 ? -2.483 -7.528 -24.527 1.00 48.19 274 ILE A O 1
ATOM 2058 N N . TYR A 1 275 ? -1.155 -7.297 -22.727 1.00 45.44 275 TYR A N 1
ATOM 2059 C CA . TYR A 1 275 ? -0.634 -5.989 -23.173 1.00 45.44 275 TYR A CA 1
ATOM 2060 C C . TYR A 1 275 ? 0.885 -5.788 -23.153 1.00 45.44 275 TYR A C 1
ATOM 2062 O O . TYR A 1 275 ? 1.355 -4.972 -23.943 1.00 45.44 275 TYR A O 1
ATOM 2070 N N . ILE A 1 276 ? 1.653 -6.494 -22.315 1.00 48.66 276 ILE A N 1
ATOM 2071 C CA . ILE A 1 276 ? 3.125 -6.520 -22.397 1.00 48.66 276 ILE A CA 1
ATOM 2072 C C . ILE A 1 276 ? 3.606 -7.908 -21.956 1.00 48.66 276 ILE A C 1
ATOM 2074 O O . ILE A 1 276 ? 3.751 -8.153 -20.759 1.00 48.66 276 ILE A O 1
ATOM 2078 N N . HIS A 1 277 ? 3.863 -8.802 -22.911 1.00 52.25 277 HIS A N 1
ATOM 2079 C CA . HIS A 1 277 ? 4.602 -10.034 -22.637 1.00 52.25 277 HIS A CA 1
ATOM 2080 C C . HIS A 1 277 ? 6.069 -9.666 -22.403 1.00 52.25 277 HIS A C 1
ATOM 2082 O O . HIS A 1 277 ? 6.706 -9.077 -23.276 1.00 52.25 277 HIS A O 1
ATOM 2088 N N . ARG A 1 278 ? 6.633 -10.051 -21.254 1.00 50.81 278 ARG A N 1
ATOM 2089 C CA . ARG A 1 278 ? 8.094 -10.020 -21.064 1.00 50.81 278 ARG A CA 1
ATOM 2090 C C . ARG A 1 278 ? 8.815 -10.983 -22.010 1.00 50.81 278 ARG A C 1
ATOM 2092 O O . ARG A 1 278 ? 9.954 -10.719 -22.361 1.00 50.81 278 ARG A O 1
ATOM 2099 N N . ASP A 1 279 ? 8.132 -12.038 -22.455 1.00 52.59 279 ASP A N 1
ATOM 2100 C CA . ASP A 1 279 ? 8.654 -13.023 -23.412 1.00 52.59 279 ASP A CA 1
ATOM 2101 C C . ASP A 1 279 ? 8.609 -12.545 -24.879 1.00 52.59 279 ASP A C 1
ATOM 2103 O O . ASP A 1 279 ? 9.329 -13.085 -25.713 1.00 52.59 279 ASP A O 1
ATOM 2107 N N . ASP A 1 280 ? 7.782 -11.539 -25.198 1.00 52.41 280 ASP A N 1
ATOM 2108 C CA . ASP A 1 280 ? 7.695 -10.921 -26.536 1.00 52.41 280 ASP A CA 1
ATOM 2109 C C . ASP A 1 280 ? 8.756 -9.815 -26.716 1.00 52.41 280 ASP A C 1
ATOM 2111 O O . ASP A 1 280 ? 8.964 -9.318 -27.825 1.00 52.41 280 ASP A O 1
ATOM 2115 N N . VAL A 1 281 ? 9.428 -9.418 -25.628 1.00 52.12 281 VAL A N 1
ATOM 2116 C CA . VAL A 1 281 ? 10.566 -8.491 -25.630 1.00 52.12 281 VAL A CA 1
ATOM 2117 C C . VAL A 1 281 ? 11.856 -9.316 -25.606 1.00 52.12 281 VAL A C 1
ATOM 2119 O O . VAL A 1 281 ? 12.445 -9.544 -24.552 1.00 52.12 281 VAL A O 1
ATOM 2122 N N . ASP A 1 282 ? 12.289 -9.764 -26.788 1.00 50.66 282 ASP A N 1
ATOM 2123 C CA . ASP A 1 282 ? 13.552 -10.494 -27.032 1.00 50.66 282 ASP A CA 1
ATOM 2124 C C . ASP A 1 282 ? 14.793 -9.576 -26.941 1.00 50.66 282 ASP A C 1
ATOM 2126 O O . ASP A 1 282 ? 15.683 -9.606 -27.788 1.00 50.66 282 ASP A O 1
ATOM 2130 N N . ASP A 1 283 ? 14.847 -8.716 -25.921 1.00 51.12 283 ASP A N 1
ATOM 2131 C CA . ASP A 1 283 ? 15.936 -7.763 -25.710 1.00 51.12 283 ASP A CA 1
ATOM 2132 C C . ASP A 1 283 ? 16.484 -7.865 -24.273 1.00 51.12 283 ASP A C 1
ATOM 2134 O O . ASP A 1 283 ? 15.754 -7.983 -23.282 1.00 51.12 283 ASP A O 1
ATOM 2138 N N . THR A 1 284 ? 17.811 -7.802 -24.140 1.00 55.91 284 THR A N 1
ATOM 2139 C CA . THR A 1 284 ? 18.495 -7.886 -22.839 1.00 55.91 284 THR A CA 1
ATOM 2140 C C . THR A 1 284 ? 18.624 -6.486 -22.217 1.00 55.91 284 THR A C 1
ATOM 2142 O O . THR A 1 284 ? 18.992 -5.550 -22.921 1.00 55.91 284 THR A O 1
ATOM 2145 N N . PRO A 1 285 ? 18.362 -6.287 -20.910 1.00 55.56 285 PRO A N 1
ATOM 2146 C CA . PRO A 1 285 ? 18.503 -4.971 -20.286 1.00 55.56 285 PRO A CA 1
ATOM 2147 C C . PRO A 1 285 ? 19.956 -4.478 -20.264 1.00 55.56 285 PRO A C 1
ATOM 2149 O O . PRO A 1 285 ? 20.833 -5.144 -19.701 1.00 55.56 285 PRO A O 1
ATOM 2152 N N . VAL A 1 286 ? 20.195 -3.271 -20.784 1.00 52.22 286 VAL A N 1
ATOM 2153 C CA . VAL A 1 286 ? 21.491 -2.583 -20.662 1.00 52.22 286 VAL A CA 1
ATOM 2154 C C . VAL A 1 286 ? 21.849 -2.373 -19.182 1.00 52.22 286 VAL A C 1
ATOM 2156 O O . VAL A 1 286 ? 21.003 -2.025 -18.355 1.00 52.22 286 VAL A O 1
ATOM 2159 N N . ASP A 1 287 ? 23.117 -2.621 -18.842 1.00 56.00 287 ASP A N 1
ATOM 2160 C CA . ASP A 1 287 ? 23.726 -2.433 -17.513 1.00 56.00 287 ASP A CA 1
ATOM 2161 C C . ASP A 1 287 ? 23.014 -3.124 -16.324 1.00 56.00 287 ASP A C 1
ATOM 2163 O O . ASP A 1 287 ? 23.274 -2.815 -15.160 1.00 56.00 287 ASP A O 1
ATOM 2167 N N . GLY A 1 288 ? 22.139 -4.105 -16.586 1.00 55.53 288 GLY A N 1
ATOM 2168 C CA . GLY A 1 288 ? 21.484 -4.921 -15.553 1.00 55.53 288 GLY A CA 1
ATOM 2169 C C . GLY A 1 288 ? 20.394 -4.207 -14.737 1.00 55.53 288 GLY A C 1
ATOM 2170 O O . GLY A 1 288 ? 19.921 -4.758 -13.737 1.00 55.53 288 GLY A O 1
ATOM 2171 N N . ALA A 1 289 ? 19.967 -3.011 -15.153 1.00 52.41 289 ALA A N 1
ATOM 2172 C CA . ALA A 1 289 ? 18.953 -2.201 -14.475 1.00 52.41 289 ALA A CA 1
ATOM 2173 C C . ALA A 1 289 ? 17.532 -2.791 -14.636 1.00 52.41 289 ALA A C 1
ATOM 2175 O O . ALA A 1 289 ? 16.732 -2.349 -15.452 1.00 52.41 289 ALA A O 1
ATOM 2176 N N . THR A 1 290 ? 17.220 -3.814 -13.838 1.00 54.31 290 THR A N 1
ATOM 2177 C CA . THR A 1 290 ? 16.006 -4.653 -13.959 1.00 54.31 290 THR A CA 1
ATOM 2178 C C . THR A 1 290 ? 14.892 -4.345 -12.951 1.00 54.31 290 THR A C 1
ATOM 2180 O O . THR A 1 290 ? 13.877 -5.039 -12.936 1.00 54.31 290 THR A O 1
ATOM 2183 N N . GLN A 1 291 ? 15.063 -3.337 -12.088 1.00 51.94 291 GLN A N 1
ATOM 2184 C CA . GLN A 1 291 ? 14.180 -3.125 -10.929 1.00 51.94 291 GLN A CA 1
ATOM 2185 C C . GLN A 1 291 ? 13.027 -2.131 -11.143 1.00 51.94 291 GLN A C 1
ATOM 2187 O O . GLN A 1 291 ? 12.105 -2.131 -10.333 1.00 51.94 291 GLN A O 1
ATOM 2192 N N . ASP A 1 292 ? 13.022 -1.348 -12.229 1.00 47.78 292 ASP A N 1
ATOM 2193 C CA . ASP A 1 292 ? 11.969 -0.363 -12.518 1.00 47.78 292 ASP A CA 1
ATOM 2194 C C . ASP A 1 292 ? 11.192 -0.692 -13.813 1.00 47.78 292 ASP A C 1
ATOM 2196 O O . ASP A 1 292 ? 11.797 -1.088 -14.812 1.00 47.78 292 ASP A O 1
ATOM 2200 N N . PRO A 1 293 ? 9.859 -0.485 -13.859 1.00 48.06 293 PRO A N 1
ATOM 2201 C CA . PRO A 1 293 ? 9.061 -0.644 -15.074 1.00 48.06 293 PRO A CA 1
ATOM 2202 C C . PRO A 1 293 ? 9.264 0.553 -16.021 1.00 48.06 293 PRO A C 1
ATOM 2204 O O . PRO A 1 293 ? 8.569 1.572 -15.946 1.00 48.06 293 PRO A O 1
ATOM 2207 N N . ILE A 1 294 ? 10.236 0.437 -16.927 1.00 50.88 294 ILE A N 1
ATOM 2208 C CA . ILE A 1 294 ? 10.608 1.498 -17.875 1.00 50.88 294 ILE A CA 1
ATOM 2209 C C . ILE A 1 294 ? 9.731 1.448 -19.135 1.00 50.88 294 ILE A C 1
ATOM 2211 O O . ILE A 1 294 ? 9.673 0.450 -19.842 1.00 50.88 294 ILE A O 1
ATOM 2215 N N . SER A 1 295 ? 9.053 2.557 -19.439 1.00 48.94 295 SER A N 1
ATOM 2216 C CA . SER A 1 295 ? 8.007 2.650 -20.476 1.00 48.94 295 SER A CA 1
ATOM 2217 C C . SER A 1 295 ? 8.496 3.189 -21.829 1.00 48.94 295 SER A C 1
ATOM 2219 O O . SER A 1 295 ? 7.744 3.849 -22.549 1.00 48.94 295 SER A O 1
ATOM 2221 N N . SER A 1 296 ? 9.758 2.942 -22.191 1.00 49.31 296 SER A N 1
ATOM 2222 C CA . SER A 1 296 ? 10.326 3.463 -23.440 1.00 49.31 296 SER A CA 1
ATOM 2223 C C . SER A 1 296 ? 11.360 2.543 -24.091 1.00 49.31 296 SER A C 1
ATOM 2225 O O . SER A 1 296 ? 12.216 1.963 -23.430 1.00 49.31 296 SER A O 1
ATOM 2227 N N . ASN A 1 297 ? 11.322 2.519 -25.426 1.00 51.75 297 ASN A N 1
ATOM 2228 C CA . ASN A 1 297 ? 12.229 1.844 -26.366 1.00 51.75 297 ASN A CA 1
ATOM 2229 C C . ASN A 1 297 ? 13.645 2.477 -26.408 1.00 51.75 297 ASN A C 1
ATOM 2231 O O . ASN A 1 297 ? 14.205 2.706 -27.475 1.00 51.75 297 ASN A O 1
ATOM 2235 N N . TRP A 1 298 ? 14.171 2.882 -25.249 1.00 50.91 298 TRP A N 1
ATOM 2236 C CA . TRP A 1 298 ? 15.471 3.557 -25.087 1.00 50.91 298 TRP A CA 1
ATOM 2237 C C . TRP A 1 298 ? 16.460 2.769 -24.217 1.00 50.91 298 TRP A C 1
ATOM 2239 O O . TRP A 1 298 ? 17.633 3.117 -24.178 1.00 50.91 298 TRP A O 1
ATOM 2249 N N . ALA A 1 299 ? 15.973 1.749 -23.501 1.00 50.69 299 ALA A N 1
ATOM 2250 C CA . ALA A 1 299 ? 16.731 0.953 -22.530 1.00 50.69 299 ALA A CA 1
ATOM 2251 C C . ALA A 1 299 ? 17.046 -0.475 -23.020 1.00 50.69 299 ALA A C 1
ATOM 2253 O O . ALA A 1 299 ? 17.650 -1.258 -22.291 1.00 50.69 299 ALA A O 1
ATOM 2254 N N . TYR A 1 300 ? 16.633 -0.786 -24.248 1.00 55.00 300 TYR A N 1
ATOM 2255 C CA . TYR A 1 300 ? 16.904 -2.032 -24.949 1.00 55.00 300 TYR A CA 1
ATOM 2256 C C . TYR A 1 300 ? 17.747 -1.711 -26.179 1.00 55.00 300 TYR A C 1
ATOM 2258 O O . TYR A 1 300 ? 17.406 -0.802 -26.945 1.00 55.00 300 TYR A O 1
ATOM 2266 N N . ASP A 1 301 ? 18.867 -2.408 -26.340 1.00 54.84 301 ASP A N 1
ATOM 2267 C CA . ASP A 1 301 ? 19.645 -2.369 -27.566 1.00 54.84 301 ASP A CA 1
ATOM 2268 C C . ASP A 1 301 ? 19.039 -3.347 -28.578 1.00 54.84 301 ASP A C 1
ATOM 2270 O O . ASP A 1 301 ? 18.771 -4.499 -28.267 1.00 54.84 301 ASP A O 1
ATOM 2274 N N . HIS A 1 302 ? 18.815 -2.893 -29.815 1.00 53.75 302 HIS A N 1
ATOM 2275 C CA . HIS A 1 302 ? 18.312 -3.748 -30.895 1.00 53.75 302 HIS A CA 1
ATOM 2276 C C . HIS A 1 302 ? 19.407 -4.723 -31.369 1.00 53.75 302 HIS A C 1
ATOM 2278 O O . HIS A 1 302 ? 19.962 -4.581 -32.460 1.00 53.75 302 HIS A O 1
ATOM 2284 N N . VAL A 1 303 ? 19.743 -5.705 -30.531 1.00 55.72 303 VAL A N 1
ATOM 2285 C CA . VAL A 1 303 ? 20.740 -6.749 -30.814 1.00 55.72 303 VAL A CA 1
ATOM 2286 C C . VAL A 1 303 ? 20.169 -7.821 -31.747 1.00 55.72 303 VAL A C 1
ATOM 2288 O O . VAL A 1 303 ? 20.902 -8.343 -32.588 1.00 55.72 303 VAL A O 1
ATOM 2291 N N . ALA A 1 304 ? 18.869 -8.121 -31.639 1.00 52.47 304 ALA A N 1
ATOM 2292 C CA . ALA A 1 304 ? 18.187 -9.127 -32.459 1.00 52.47 304 ALA A CA 1
ATOM 2293 C C . ALA A 1 304 ? 17.359 -8.542 -33.624 1.00 52.47 304 ALA A C 1
ATOM 2295 O O . ALA A 1 304 ? 17.137 -9.222 -34.630 1.00 52.47 304 ALA A O 1
ATOM 2296 N N . ALA A 1 305 ? 16.915 -7.283 -33.536 1.00 53.97 305 ALA A N 1
ATOM 2297 C CA . ALA A 1 305 ? 16.109 -6.658 -34.584 1.00 53.97 305 ALA A CA 1
ATOM 2298 C C . ALA A 1 305 ? 16.969 -6.199 -35.776 1.00 53.97 305 ALA A C 1
ATOM 2300 O O . ALA A 1 305 ? 17.932 -5.449 -35.625 1.00 53.97 305 ALA A O 1
ATOM 2301 N N . ALA A 1 306 ? 16.586 -6.599 -36.992 1.00 52.94 306 ALA A N 1
ATOM 2302 C CA . ALA A 1 306 ? 17.201 -6.078 -38.210 1.00 52.94 306 ALA A CA 1
ATOM 2303 C C . ALA A 1 306 ? 16.943 -4.565 -38.331 1.00 52.94 306 ALA A C 1
ATOM 2305 O O . ALA A 1 306 ? 15.788 -4.140 -38.285 1.00 52.94 306 ALA A O 1
ATOM 2306 N N . ASP A 1 307 ? 18.004 -3.768 -38.511 1.00 56.91 307 ASP A N 1
ATOM 2307 C CA . ASP A 1 307 ? 17.905 -2.306 -38.600 1.00 56.91 307 ASP A CA 1
ATOM 2308 C C . ASP A 1 307 ? 16.891 -1.897 -39.691 1.00 56.91 307 ASP A C 1
ATOM 2310 O O . ASP A 1 307 ? 17.097 -2.218 -40.871 1.00 56.91 307 ASP A O 1
ATOM 2314 N N . PRO A 1 308 ? 15.794 -1.188 -39.346 1.00 57.94 308 PRO A N 1
ATOM 2315 C CA . PRO A 1 308 ? 14.802 -0.755 -40.328 1.00 57.94 308 PRO A CA 1
ATOM 2316 C C . PRO A 1 308 ? 15.397 0.194 -41.380 1.00 57.94 308 PRO A C 1
ATOM 2318 O O . PRO A 1 308 ? 14.838 0.346 -42.471 1.00 57.94 308 PRO A O 1
ATOM 2321 N N . HIS A 1 309 ? 16.551 0.805 -41.103 1.00 60.72 309 HIS A N 1
ATOM 2322 C CA . HIS A 1 309 ? 17.245 1.704 -42.011 1.00 60.72 309 HIS A CA 1
ATOM 2323 C C . HIS A 1 309 ? 18.150 0.968 -43.006 1.00 60.72 309 HIS A C 1
ATOM 2325 O O . HIS A 1 309 ? 19.338 1.250 -43.126 1.00 60.72 309 HIS A O 1
ATOM 2331 N N . THR A 1 310 ? 17.559 0.111 -43.837 1.00 56.78 310 THR A N 1
ATOM 2332 C CA . THR A 1 310 ? 18.228 -0.570 -44.971 1.00 56.78 310 THR A CA 1
ATOM 2333 C C . THR A 1 310 ? 18.926 0.357 -45.995 1.00 56.78 310 THR A C 1
ATOM 2335 O O . THR A 1 310 ? 19.582 -0.127 -46.916 1.00 56.78 310 THR A O 1
ATOM 2338 N N . GLY A 1 311 ? 18.797 1.684 -45.855 1.00 61.94 311 GLY A N 1
ATOM 2339 C CA . GLY A 1 311 ? 19.523 2.704 -46.622 1.00 61.94 311 GLY A CA 1
ATOM 2340 C C . GLY A 1 311 ? 20.634 3.449 -45.862 1.00 61.94 311 GLY A C 1
ATOM 2341 O O . GLY A 1 311 ? 21.289 4.297 -46.468 1.00 61.94 311 GLY A O 1
ATOM 2342 N N . TYR A 1 312 ? 20.857 3.176 -44.571 1.00 66.50 312 TYR A N 1
ATOM 2343 C CA . TYR A 1 312 ? 21.952 3.759 -43.789 1.00 66.50 312 TYR A CA 1
ATOM 2344 C C . TYR A 1 312 ? 23.060 2.741 -43.524 1.00 66.50 312 TYR A C 1
ATOM 2346 O O . TYR A 1 312 ? 22.854 1.531 -43.491 1.00 66.50 312 TYR A O 1
ATOM 2354 N N . VAL A 1 313 ? 24.276 3.256 -43.354 1.00 70.50 313 VAL A N 1
ATOM 2355 C CA . VAL A 1 313 ? 25.425 2.454 -42.941 1.00 70.50 313 VAL A CA 1
ATOM 2356 C C . VAL A 1 313 ? 25.427 2.382 -41.419 1.00 70.50 313 VAL A C 1
ATOM 2358 O O . VAL A 1 313 ? 25.483 3.418 -40.758 1.00 70.50 313 VAL A O 1
ATOM 2361 N N . LEU A 1 314 ? 25.398 1.167 -40.871 1.00 71.19 314 LEU A N 1
ATOM 2362 C CA . LEU A 1 314 ? 25.533 0.928 -39.435 1.00 71.19 314 LEU A CA 1
ATOM 2363 C C . LEU A 1 314 ? 26.823 1.568 -38.904 1.00 71.19 314 LEU A C 1
ATOM 2365 O O . LEU A 1 314 ? 27.913 1.256 -39.383 1.00 71.19 314 LEU A O 1
ATOM 2369 N N . HIS A 1 315 ? 26.719 2.415 -37.876 1.00 70.81 315 HIS A N 1
ATOM 2370 C CA . HIS A 1 315 ? 27.887 3.051 -37.250 1.00 70.81 315 HIS A CA 1
ATOM 2371 C C . HIS A 1 315 ? 28.892 2.028 -36.685 1.00 70.81 315 HIS A C 1
ATOM 2373 O O . HIS A 1 315 ? 30.092 2.285 -36.688 1.00 70.81 315 HIS A O 1
ATOM 2379 N N . SER A 1 316 ? 28.428 0.838 -36.285 1.00 73.44 316 SER A N 1
ATOM 2380 C CA . SER A 1 316 ? 29.270 -0.285 -35.849 1.00 73.44 316 SER A CA 1
ATOM 2381 C C . SER A 1 316 ? 30.160 -0.881 -36.953 1.00 73.44 316 SER A C 1
ATOM 2383 O O . SER A 1 316 ? 31.082 -1.629 -36.646 1.00 73.44 316 SER A O 1
ATOM 2385 N N . LEU A 1 317 ? 29.939 -0.547 -38.232 1.00 74.25 317 LEU A N 1
ATOM 2386 C CA . LEU A 1 317 ? 30.832 -0.935 -39.333 1.00 74.25 317 LEU A CA 1
ATOM 2387 C C . LEU A 1 317 ? 32.065 -0.021 -39.466 1.00 74.25 317 LEU A C 1
ATOM 2389 O O . LEU A 1 317 ? 32.958 -0.341 -40.249 1.00 74.25 317 LEU A O 1
ATOM 2393 N N . ALA A 1 318 ? 32.119 1.101 -38.742 1.00 77.00 318 ALA A N 1
ATOM 2394 C CA . ALA A 1 318 ? 33.239 2.047 -38.724 1.00 77.00 318 ALA A CA 1
ATOM 2395 C C . ALA A 1 318 ? 33.541 2.501 -37.283 1.00 77.00 318 ALA A C 1
ATOM 2397 O O . ALA A 1 318 ? 33.549 3.692 -36.965 1.00 77.00 318 ALA A O 1
ATOM 2398 N N . ASP A 1 319 ? 33.730 1.519 -36.404 1.00 80.56 319 ASP A N 1
ATOM 2399 C CA . ASP A 1 319 ? 33.914 1.669 -34.961 1.00 80.56 319 ASP A CA 1
ATOM 2400 C C . ASP A 1 319 ? 35.368 1.955 -34.540 1.00 80.56 319 ASP A C 1
ATOM 2402 O O . ASP A 1 319 ? 35.608 2.435 -33.429 1.00 80.56 319 ASP A O 1
ATOM 2406 N N . ALA A 1 320 ? 36.345 1.702 -35.417 1.00 75.94 320 ALA A N 1
ATOM 2407 C CA . ALA A 1 320 ? 37.765 1.854 -35.129 1.00 75.94 320 ALA A CA 1
ATOM 2408 C C . ALA A 1 320 ? 38.431 2.997 -35.915 1.00 75.94 320 ALA A C 1
ATOM 2410 O O . ALA A 1 320 ? 38.085 3.340 -37.049 1.00 75.94 320 ALA A O 1
ATOM 2411 N N . ALA A 1 321 ? 39.470 3.582 -35.314 1.00 74.69 321 ALA A N 1
ATOM 2412 C CA . ALA A 1 321 ? 40.270 4.611 -35.965 1.00 74.69 321 ALA A CA 1
ATOM 2413 C C . ALA A 1 321 ? 40.965 4.058 -37.225 1.00 74.69 321 ALA A C 1
ATOM 2415 O O . ALA A 1 321 ? 41.733 3.097 -37.150 1.00 74.69 321 ALA A O 1
ATOM 2416 N N . ASN A 1 322 ? 40.778 4.752 -38.353 1.00 74.62 322 ASN A N 1
ATOM 2417 C CA . ASN A 1 322 ? 41.238 4.378 -39.701 1.00 74.62 322 ASN A CA 1
ATOM 2418 C C . ASN A 1 322 ? 40.463 3.231 -40.379 1.00 74.62 322 ASN A C 1
ATOM 2420 O O . ASN A 1 322 ? 40.978 2.632 -41.327 1.00 74.62 322 ASN A O 1
ATOM 2424 N N . ASP A 1 323 ? 39.231 2.954 -39.952 1.00 80.75 323 ASP A N 1
ATOM 2425 C CA . ASP A 1 323 ? 38.308 2.150 -40.752 1.00 80.75 323 ASP A CA 1
ATOM 2426 C C . ASP A 1 323 ? 37.975 2.838 -42.079 1.00 80.75 323 ASP A C 1
ATOM 2428 O O . ASP A 1 323 ? 37.686 4.037 -42.129 1.00 80.75 323 ASP A O 1
ATOM 2432 N N . PHE A 1 324 ? 37.986 2.064 -43.164 1.00 83.44 324 PHE A N 1
ATOM 2433 C CA . PHE A 1 324 ? 37.607 2.540 -44.487 1.00 83.44 324 PHE A CA 1
ATOM 2434 C C . PHE A 1 324 ? 36.439 1.719 -45.027 1.00 83.44 324 PHE A C 1
ATOM 2436 O O . PHE A 1 324 ? 36.495 0.492 -45.072 1.00 83.44 324 PHE A O 1
ATOM 2443 N N . LEU A 1 325 ? 35.371 2.395 -45.447 1.00 86.75 325 LEU A N 1
ATOM 2444 C CA . LEU A 1 325 ? 34.164 1.760 -45.967 1.00 86.75 325 LEU A CA 1
ATOM 2445 C C . LEU A 1 325 ? 34.096 1.901 -47.485 1.00 86.75 325 LEU A C 1
ATOM 2447 O O . LEU A 1 325 ? 34.175 3.006 -48.021 1.00 86.75 325 LEU A O 1
ATOM 2451 N N . VAL A 1 326 ? 33.904 0.779 -48.176 1.00 84.62 326 VAL A N 1
ATOM 2452 C CA . VAL A 1 326 ? 33.825 0.730 -49.642 1.00 84.62 326 VAL A CA 1
ATOM 2453 C C . VAL A 1 326 ? 32.484 0.147 -50.064 1.00 84.62 326 VAL A C 1
ATOM 2455 O O . VAL A 1 326 ? 32.086 -0.914 -49.584 1.00 84.62 326 VAL A O 1
ATOM 2458 N N . ALA A 1 327 ? 31.796 0.814 -50.991 1.00 85.06 327 ALA A N 1
ATOM 2459 C CA . ALA A 1 327 ? 30.614 0.254 -51.634 1.00 85.06 327 ALA A CA 1
ATOM 2460 C C . ALA A 1 327 ? 31.020 -0.955 -52.498 1.00 85.06 327 ALA A C 1
ATOM 2462 O O . ALA A 1 327 ? 31.800 -0.823 -53.440 1.00 85.06 327 ALA A O 1
ATOM 2463 N N . SER A 1 328 ? 30.494 -2.131 -52.165 1.00 82.38 328 SER A N 1
ATOM 2464 C CA . SER A 1 328 ? 30.713 -3.396 -52.890 1.00 82.38 328 SER A CA 1
ATOM 2465 C C . SER A 1 328 ? 29.547 -3.768 -53.813 1.00 82.38 328 SER A C 1
ATOM 2467 O O . SER A 1 328 ? 29.686 -4.634 -54.673 1.00 82.38 328 SER A O 1
ATOM 2469 N N . GLY A 1 329 ? 28.412 -3.082 -53.665 1.00 80.50 329 GLY A N 1
ATOM 2470 C CA . GLY A 1 329 ? 27.215 -3.227 -54.484 1.00 80.50 329 GLY A CA 1
ATOM 2471 C C . GLY A 1 329 ? 26.209 -2.119 -54.173 1.00 80.50 329 GLY A C 1
ATOM 2472 O O . GLY A 1 329 ? 26.472 -1.248 -53.339 1.00 80.50 329 GLY A O 1
ATOM 2473 N N . ALA A 1 330 ? 25.045 -2.150 -54.826 1.00 77.12 330 ALA A N 1
ATOM 2474 C CA . ALA A 1 330 ? 23.952 -1.238 -54.495 1.00 77.12 330 ALA A CA 1
ATOM 2475 C C . ALA A 1 330 ? 23.574 -1.400 -53.012 1.00 77.12 330 ALA A C 1
ATOM 2477 O O . ALA A 1 330 ? 23.352 -2.518 -52.548 1.00 77.12 330 ALA A O 1
ATOM 2478 N N . ASN A 1 331 ? 23.556 -0.291 -52.267 1.00 72.44 331 ASN A N 1
ATOM 2479 C CA . ASN A 1 331 ? 23.255 -0.235 -50.830 1.00 72.44 331 ASN A CA 1
ATOM 2480 C C . ASN A 1 331 ? 24.105 -1.182 -49.947 1.00 72.44 331 ASN A C 1
ATOM 2482 O O . ASN A 1 331 ? 23.707 -1.500 -48.834 1.00 72.44 331 ASN A O 1
ATOM 2486 N N . THR A 1 332 ? 25.271 -1.643 -50.422 1.00 78.44 332 THR A N 1
ATOM 2487 C CA . THR A 1 332 ? 26.096 -2.643 -49.719 1.00 78.44 332 THR A CA 1
ATOM 2488 C C . THR A 1 332 ? 27.509 -2.116 -49.495 1.00 78.44 332 THR A C 1
ATOM 2490 O O . THR A 1 332 ? 28.273 -1.949 -50.449 1.00 78.44 332 THR A O 1
ATOM 2493 N N . TYR A 1 333 ? 27.888 -1.901 -48.235 1.00 85.00 333 TYR A N 1
ATOM 2494 C CA . TYR A 1 333 ? 29.212 -1.416 -47.837 1.00 85.00 333 TYR A CA 1
ATOM 2495 C C . TYR A 1 333 ? 29.993 -2.504 -47.100 1.00 85.00 333 TYR A C 1
ATOM 2497 O O . TYR A 1 333 ? 29.430 -3.237 -46.292 1.00 85.00 333 TYR A O 1
ATOM 2505 N N . ILE A 1 334 ? 31.297 -2.595 -47.368 1.00 83.94 334 ILE A N 1
ATOM 2506 C CA . ILE A 1 334 ? 32.223 -3.479 -46.652 1.00 83.94 334 ILE A CA 1
ATOM 2507 C C . ILE A 1 334 ? 33.326 -2.665 -45.976 1.00 83.94 334 ILE A C 1
ATOM 2509 O O . ILE A 1 334 ? 33.864 -1.722 -46.564 1.00 83.94 334 ILE A O 1
ATOM 2513 N N . LYS A 1 335 ? 33.686 -3.063 -44.752 1.00 86.94 335 LYS A N 1
ATOM 2514 C CA . LYS A 1 335 ? 34.869 -2.573 -44.036 1.00 86.94 335 LYS A CA 1
ATOM 2515 C C . LYS A 1 335 ? 36.125 -3.123 -44.707 1.00 86.94 335 LYS A C 1
ATOM 2517 O O . LYS A 1 335 ? 36.244 -4.327 -44.947 1.00 86.94 335 LYS A O 1
ATOM 2522 N N . LYS A 1 336 ? 37.055 -2.228 -45.022 1.00 84.75 336 LYS A N 1
ATOM 2523 C CA . LYS A 1 336 ? 38.420 -2.524 -45.445 1.00 84.75 336 LYS A CA 1
ATOM 2524 C C . LYS A 1 336 ? 39.376 -2.061 -44.367 1.00 84.75 336 LYS A C 1
ATOM 2526 O O . LYS A 1 336 ? 39.271 -0.950 -43.851 1.00 84.75 336 LYS A O 1
ATOM 2531 N N . THR A 1 337 ? 40.320 -2.932 -44.034 1.00 80.81 337 THR A N 1
ATOM 2532 C CA . THR A 1 337 ? 41.394 -2.591 -43.105 1.00 80.81 337 THR A CA 1
ATOM 2533 C C . THR A 1 337 ? 42.264 -1.477 -43.690 1.00 80.81 337 THR A C 1
ATOM 2535 O O . THR A 1 337 ? 42.372 -1.312 -44.912 1.00 80.81 337 THR A O 1
ATOM 2538 N N . LEU A 1 338 ? 42.959 -0.742 -42.819 1.00 79.44 338 LEU A N 1
ATOM 2539 C CA . LEU A 1 338 ? 43.973 0.226 -43.241 1.00 79.44 338 LEU A CA 1
ATOM 2540 C C . LEU A 1 338 ? 45.039 -0.426 -44.145 1.00 79.44 338 LEU A C 1
ATOM 2542 O O . LEU A 1 338 ? 45.488 0.196 -45.102 1.00 79.44 338 LEU A O 1
ATOM 2546 N N . ALA A 1 339 ? 45.397 -1.691 -43.894 1.00 77.88 339 ALA A N 1
ATOM 2547 C CA . ALA A 1 339 ? 46.363 -2.440 -44.698 1.00 77.88 339 ALA A CA 1
ATOM 2548 C C . ALA A 1 339 ? 45.857 -2.736 -46.125 1.00 77.88 339 ALA A C 1
ATOM 2550 O O . ALA A 1 339 ? 46.577 -2.484 -47.090 1.00 77.88 339 ALA A O 1
ATOM 2551 N N . GLU A 1 340 ? 44.617 -3.216 -46.278 1.00 81.12 340 GLU A N 1
ATOM 2552 C CA . GLU A 1 340 ? 43.999 -3.425 -47.599 1.00 81.12 340 GLU A CA 1
ATOM 2553 C C . GLU A 1 340 ? 43.832 -2.108 -48.364 1.00 81.12 340 GLU A C 1
ATOM 2555 O O . GLU A 1 340 ? 44.100 -2.041 -49.563 1.00 81.12 340 GLU A O 1
ATOM 2560 N N . THR A 1 341 ? 43.415 -1.050 -47.668 1.00 79.62 341 THR A N 1
ATOM 2561 C CA . THR A 1 341 ? 43.212 0.275 -48.267 1.00 79.62 341 THR A CA 1
ATOM 2562 C C . THR A 1 341 ? 44.539 0.864 -48.740 1.00 79.62 341 THR A C 1
ATOM 2564 O O . THR A 1 341 ? 44.634 1.338 -49.874 1.00 79.62 341 THR A O 1
ATOM 2567 N N . LEU A 1 342 ? 45.593 0.764 -47.922 1.00 78.69 342 LEU A N 1
ATOM 2568 C CA . LEU A 1 342 ? 46.939 1.215 -48.274 1.00 78.69 342 LEU A CA 1
ATOM 2569 C C . LEU A 1 342 ? 47.506 0.446 -49.477 1.00 78.69 342 LEU A C 1
ATOM 2571 O O . LEU A 1 342 ? 48.122 1.063 -50.343 1.00 78.69 342 LEU A O 1
ATOM 2575 N N . ALA A 1 343 ? 47.246 -0.861 -49.581 1.00 77.19 343 ALA A N 1
ATOM 2576 C CA . ALA A 1 343 ? 47.659 -1.669 -50.731 1.00 77.19 343 ALA A CA 1
ATOM 2577 C C . ALA A 1 343 ? 46.997 -1.229 -52.054 1.00 77.19 343 ALA A C 1
ATOM 2579 O O . ALA A 1 343 ? 47.610 -1.364 -53.113 1.00 77.19 343 ALA A O 1
ATOM 2580 N N . LEU A 1 344 ? 45.778 -0.675 -52.000 1.00 75.06 344 LEU A N 1
ATOM 2581 C CA . LEU A 1 344 ? 45.066 -0.140 -53.168 1.00 75.06 344 LEU A CA 1
ATOM 2582 C C . LEU A 1 344 ? 45.548 1.264 -53.567 1.00 75.06 344 LEU A C 1
ATOM 2584 O O . LEU A 1 344 ? 45.760 1.519 -54.752 1.00 75.06 344 LEU A O 1
ATOM 2588 N N . ILE A 1 345 ? 45.713 2.178 -52.602 1.00 78.31 345 ILE A N 1
ATOM 2589 C CA . ILE A 1 345 ? 46.039 3.592 -52.886 1.00 78.31 345 ILE A CA 1
ATOM 2590 C C . ILE A 1 345 ? 47.546 3.872 -52.981 1.00 78.31 345 ILE A C 1
ATOM 2592 O O . ILE A 1 345 ? 47.951 4.852 -53.601 1.00 78.31 345 ILE A O 1
ATOM 2596 N N . SER A 1 346 ? 48.378 3.022 -52.376 1.00 83.94 346 SER A N 1
ATOM 2597 C CA . SER A 1 346 ? 49.837 3.144 -52.339 1.00 83.94 346 SER A CA 1
ATOM 2598 C C . SER A 1 346 ? 50.501 1.782 -52.602 1.00 83.94 346 SER A C 1
ATOM 2600 O O . SER A 1 346 ? 51.144 1.217 -51.713 1.00 83.94 346 SER A O 1
ATOM 2602 N N . PRO A 1 347 ? 50.411 1.246 -53.836 1.00 81.56 347 PRO A N 1
ATOM 2603 C CA . PRO A 1 347 ? 50.949 -0.074 -54.180 1.00 81.56 347 PRO A CA 1
ATOM 2604 C C . PRO A 1 347 ? 52.489 -0.165 -54.121 1.00 81.56 347 PRO A C 1
ATOM 2606 O O . PRO A 1 347 ? 53.049 -1.245 -54.290 1.00 81.56 347 PRO A O 1
ATOM 2609 N N . LEU A 1 348 ? 53.196 0.949 -53.896 1.00 89.06 348 LEU A N 1
ATOM 2610 C CA . LEU A 1 348 ? 54.653 1.006 -53.750 1.00 89.06 348 LEU A CA 1
ATOM 2611 C C . LEU A 1 348 ? 55.057 0.692 -52.302 1.00 89.06 348 LEU A C 1
ATOM 2613 O O . LEU A 1 348 ? 55.218 1.584 -51.471 1.00 89.06 348 LEU A O 1
ATOM 2617 N N . THR A 1 349 ? 55.212 -0.595 -51.996 1.00 85.25 349 THR A N 1
ATOM 2618 C CA . THR A 1 349 ? 55.508 -1.095 -50.641 1.00 85.25 349 THR A CA 1
ATOM 2619 C C . THR A 1 349 ? 56.981 -0.986 -50.236 1.00 85.25 349 THR A C 1
ATOM 2621 O O . THR A 1 349 ? 57.327 -1.237 -49.082 1.00 85.25 349 THR A O 1
ATOM 2624 N N . THR A 1 350 ? 57.892 -0.701 -51.168 1.00 89.50 350 THR A N 1
ATOM 2625 C CA . THR A 1 350 ? 59.343 -0.749 -50.934 1.00 89.50 350 THR A CA 1
ATOM 2626 C C . THR A 1 350 ? 60.058 0.413 -51.625 1.00 89.50 350 THR A C 1
ATOM 2628 O O . THR A 1 350 ? 59.713 0.824 -52.731 1.00 89.50 350 THR A O 1
ATOM 2631 N N . ARG A 1 351 ? 61.102 0.952 -50.979 1.00 89.75 351 ARG A N 1
ATOM 2632 C CA . ARG A 1 351 ? 61.949 2.000 -51.573 1.00 89.75 351 ARG A CA 1
ATOM 2633 C C . ARG A 1 351 ? 62.575 1.496 -52.879 1.00 89.75 351 ARG A C 1
ATOM 2635 O O . ARG A 1 351 ? 63.282 0.491 -52.870 1.00 89.75 351 ARG A O 1
ATOM 2642 N N . GLY A 1 352 ? 62.351 2.231 -53.967 1.00 89.31 352 GLY A N 1
ATOM 2643 C CA . GLY A 1 352 ? 62.824 1.877 -55.309 1.00 89.31 352 GLY A CA 1
ATOM 2644 C C . GLY A 1 352 ? 61.831 1.067 -56.150 1.00 89.31 352 GLY A C 1
ATOM 2645 O O . GLY A 1 352 ? 62.167 0.724 -57.279 1.00 89.31 352 GLY A O 1
ATOM 2646 N N . ASP A 1 353 ? 60.631 0.773 -55.639 1.00 93.62 353 ASP A N 1
ATOM 2647 C CA . ASP A 1 353 ? 59.525 0.309 -56.482 1.00 93.62 353 ASP A CA 1
ATOM 2648 C C . ASP A 1 353 ? 59.103 1.402 -57.478 1.00 93.62 353 ASP A C 1
ATOM 2650 O O . ASP A 1 353 ? 59.182 2.598 -57.180 1.00 93.62 353 ASP A O 1
ATOM 2654 N N . ILE A 1 354 ? 58.602 0.988 -58.643 1.00 92.19 354 ILE A N 1
ATOM 2655 C CA . ILE A 1 354 ? 58.128 1.877 -59.710 1.00 92.19 354 ILE A CA 1
ATOM 2656 C C . ILE A 1 354 ? 56.662 1.556 -60.010 1.00 92.19 354 ILE A C 1
ATOM 2658 O O . ILE A 1 354 ? 56.281 0.392 -60.133 1.00 92.19 354 ILE A O 1
ATOM 2662 N N . MET A 1 355 ? 55.828 2.587 -60.157 1.00 92.38 355 MET A N 1
ATOM 2663 C CA . MET A 1 355 ? 54.461 2.435 -60.659 1.00 92.38 355 MET A CA 1
ATOM 2664 C C . MET A 1 355 ? 54.468 2.639 -62.172 1.00 92.38 355 MET A C 1
ATOM 2666 O O . MET A 1 355 ? 54.926 3.676 -62.650 1.00 92.38 355 MET A O 1
ATOM 2670 N N . PHE A 1 356 ? 53.952 1.670 -62.921 1.00 92.25 356 PHE A N 1
ATOM 2671 C CA . PHE A 1 356 ? 53.780 1.777 -64.370 1.00 92.25 356 PHE A CA 1
ATOM 2672 C C . PHE A 1 356 ? 52.339 1.447 -64.759 1.00 92.25 356 PHE A C 1
ATOM 2674 O O . PHE A 1 356 ? 51.557 0.981 -63.931 1.00 92.25 356 PHE A O 1
ATOM 2681 N N . ARG A 1 357 ? 51.966 1.711 -66.012 1.00 92.00 357 ARG A N 1
ATOM 2682 C CA . ARG A 1 357 ? 50.646 1.370 -66.550 1.00 92.00 357 ARG A CA 1
ATOM 2683 C C . ARG A 1 357 ? 50.804 0.285 -67.606 1.00 92.00 357 ARG A C 1
ATOM 2685 O O . ARG A 1 357 ? 51.517 0.513 -68.577 1.00 92.00 357 ARG A O 1
ATOM 2692 N N . ASN A 1 358 ? 50.162 -0.862 -67.396 1.00 89.62 358 ASN A N 1
ATOM 2693 C CA . ASN A 1 358 ? 50.058 -1.911 -68.408 1.00 89.62 358 ASN A CA 1
ATOM 2694 C C . ASN A 1 358 ? 48.830 -1.666 -69.304 1.00 89.62 358 ASN A C 1
ATOM 2696 O O . ASN A 1 358 ? 48.184 -0.616 -69.220 1.00 89.62 358 ASN A O 1
ATOM 2700 N N . ALA A 1 359 ? 48.484 -2.639 -70.150 1.00 92.19 359 ALA A N 1
ATOM 2701 C CA . ALA A 1 359 ? 47.349 -2.554 -71.074 1.00 92.19 359 ALA A CA 1
ATOM 2702 C C . ALA A 1 359 ? 45.982 -2.249 -70.412 1.00 92.19 359 ALA A C 1
ATOM 2704 O O . ALA A 1 359 ? 45.086 -1.748 -71.091 1.00 92.19 359 ALA A O 1
ATOM 2705 N N . THR A 1 360 ? 45.816 -2.521 -69.111 1.00 91.00 360 THR A N 1
ATOM 2706 C CA . THR A 1 360 ? 44.514 -2.461 -68.418 1.00 91.00 360 THR A CA 1
ATOM 2707 C C . THR A 1 360 ? 44.539 -1.594 -67.155 1.00 91.00 360 THR A C 1
ATOM 2709 O O . THR A 1 360 ? 43.583 -0.866 -66.887 1.00 91.00 360 THR A O 1
ATOM 2712 N N . VAL A 1 361 ? 45.613 -1.651 -66.362 1.00 89.31 361 VAL A N 1
ATOM 2713 C CA . VAL A 1 361 ? 45.703 -1.057 -65.017 1.00 89.31 361 VAL A CA 1
ATOM 2714 C C . VAL A 1 361 ? 47.071 -0.428 -64.748 1.00 89.31 361 VAL A C 1
ATOM 2716 O O . VAL A 1 361 ? 48.078 -0.777 -65.363 1.00 89.31 361 VAL A O 1
ATOM 2719 N N . SER A 1 362 ? 47.127 0.483 -63.775 1.00 90.44 362 SER A N 1
ATOM 2720 C CA . SER A 1 362 ? 48.400 0.841 -63.148 1.00 90.44 362 SER A CA 1
ATOM 2721 C C . SER A 1 362 ? 48.820 -0.266 -62.181 1.00 90.44 362 SER A C 1
ATOM 2723 O O . SER A 1 362 ? 48.018 -0.682 -61.348 1.00 90.44 362 SER A O 1
ATOM 2725 N N . THR A 1 363 ? 50.061 -0.733 -62.275 1.00 90.62 363 THR A N 1
ATOM 2726 C CA . THR A 1 363 ? 50.597 -1.828 -61.460 1.00 90.62 363 THR A CA 1
ATOM 2727 C C . THR A 1 363 ? 52.008 -1.515 -60.949 1.00 90.62 363 THR A C 1
ATOM 2729 O O . THR A 1 363 ? 52.668 -0.571 -61.394 1.00 90.62 363 THR A O 1
ATOM 2732 N N . ARG A 1 364 ? 52.452 -2.288 -59.956 1.00 92.69 364 ARG A N 1
ATOM 2733 C CA . ARG A 1 364 ? 53.754 -2.159 -59.294 1.00 92.69 364 ARG A CA 1
ATOM 2734 C C . ARG A 1 364 ? 54.790 -3.012 -60.022 1.00 92.69 364 ARG A C 1
ATOM 2736 O O . ARG A 1 364 ? 54.673 -4.235 -60.036 1.00 92.69 364 ARG A O 1
ATOM 2743 N N . LEU A 1 365 ? 55.862 -2.387 -60.499 1.00 93.69 365 LEU A N 1
ATOM 2744 C CA . LEU A 1 365 ? 57.133 -3.073 -60.712 1.00 93.69 365 LEU A CA 1
ATOM 2745 C C . LEU A 1 365 ? 57.931 -2.984 -59.406 1.00 93.69 365 LEU A C 1
ATOM 2747 O O . LEU A 1 365 ? 58.303 -1.893 -58.968 1.00 93.69 365 LEU A O 1
ATOM 2751 N N . ALA A 1 366 ? 58.161 -4.125 -58.754 1.00 94.00 366 ALA A N 1
ATOM 2752 C CA . ALA A 1 366 ? 59.006 -4.181 -57.561 1.00 94.00 366 ALA A CA 1
ATOM 2753 C C . ALA A 1 366 ? 60.430 -3.699 -57.887 1.00 94.00 366 ALA A C 1
ATOM 2755 O O . ALA A 1 366 ? 60.863 -3.820 -59.036 1.00 94.00 366 ALA A O 1
ATOM 2756 N N . LYS A 1 367 ? 61.164 -3.162 -56.904 1.00 93.38 367 LYS A N 1
ATOM 2757 C CA . LYS A 1 367 ? 62.547 -2.701 -57.124 1.00 93.38 367 LYS A CA 1
ATOM 2758 C C . LYS A 1 367 ? 63.418 -3.786 -57.782 1.00 93.38 367 LYS A C 1
ATOM 2760 O O . LYS A 1 367 ? 63.306 -4.968 -57.452 1.00 93.38 367 LYS A O 1
ATOM 2765 N N . GLY A 1 368 ? 64.346 -3.369 -58.639 1.00 92.56 368 GLY A N 1
ATOM 2766 C CA . GLY A 1 368 ? 65.335 -4.269 -59.228 1.00 92.56 368 GLY A CA 1
ATOM 2767 C C . GLY A 1 368 ? 66.257 -4.915 -58.186 1.00 92.56 368 GLY A C 1
ATOM 2768 O O . GLY A 1 368 ? 66.429 -4.422 -57.059 1.00 92.56 368 GLY A O 1
ATOM 2769 N N . ALA A 1 369 ? 66.880 -6.025 -58.581 1.00 92.38 369 ALA A N 1
ATOM 2770 C CA . ALA A 1 369 ? 68.077 -6.526 -57.913 1.00 92.38 369 ALA A CA 1
ATOM 2771 C C . ALA A 1 369 ? 69.281 -5.631 -58.261 1.00 92.38 369 ALA A C 1
ATOM 2773 O O . ALA A 1 369 ? 69.256 -4.894 -59.253 1.00 92.38 369 ALA A O 1
ATOM 2774 N N . ASP A 1 370 ? 70.336 -5.687 -57.454 1.00 93.44 370 ASP A N 1
ATOM 2775 C CA . ASP A 1 370 ? 71.521 -4.856 -57.665 1.00 93.44 370 ASP A CA 1
ATOM 2776 C C . ASP A 1 370 ? 72.131 -5.121 -59.055 1.00 93.44 370 ASP A C 1
ATOM 2778 O O . ASP A 1 370 ? 72.197 -6.260 -59.520 1.00 93.44 370 ASP A O 1
ATOM 2782 N N . ASN A 1 371 ? 72.557 -4.052 -59.734 1.00 91.38 371 ASN A N 1
ATOM 2783 C CA . ASN A 1 371 ? 73.053 -4.059 -61.118 1.00 91.38 371 ASN A CA 1
ATOM 2784 C C . ASN A 1 371 ? 72.050 -4.513 -62.204 1.00 91.38 371 ASN A C 1
ATOM 2786 O O . ASN A 1 371 ? 72.468 -4.759 -63.335 1.00 91.38 371 ASN A O 1
ATOM 2790 N N . THR A 1 372 ? 70.744 -4.593 -61.921 1.00 94.69 372 THR A N 1
ATOM 2791 C CA . THR A 1 372 ? 69.722 -4.728 -62.981 1.00 94.69 372 THR A CA 1
ATOM 2792 C C . THR A 1 372 ? 69.351 -3.374 -63.591 1.00 94.69 372 THR A C 1
ATOM 2794 O O . THR A 1 372 ? 69.444 -2.333 -62.939 1.00 94.69 372 THR A O 1
ATOM 2797 N N . ILE A 1 373 ? 68.949 -3.383 -64.864 1.00 94.00 373 ILE A N 1
ATOM 2798 C CA . ILE A 1 373 ? 68.607 -2.188 -65.647 1.00 94.00 373 ILE A CA 1
ATOM 2799 C C . ILE A 1 373 ? 67.139 -2.287 -66.068 1.00 94.00 373 ILE A C 1
ATOM 2801 O O . ILE A 1 373 ? 66.682 -3.355 -66.478 1.00 94.00 373 ILE A O 1
ATOM 2805 N N . LEU A 1 374 ? 66.399 -1.181 -65.960 1.00 95.19 374 LEU A N 1
ATOM 2806 C CA . LEU A 1 374 ? 65.016 -1.109 -66.426 1.00 95.19 374 LEU A CA 1
ATOM 2807 C C . LEU A 1 374 ? 64.992 -1.077 -67.957 1.00 95.19 374 LEU A C 1
ATOM 2809 O O . LEU A 1 374 ? 65.611 -0.206 -68.571 1.00 95.19 374 LEU A O 1
ATOM 2813 N N . ALA A 1 375 ? 64.253 -1.998 -68.561 1.00 92.31 375 ALA A N 1
ATOM 2814 C CA . ALA A 1 375 ? 64.048 -2.070 -70.000 1.00 92.31 375 ALA A CA 1
ATOM 2815 C C . ALA A 1 375 ? 62.571 -2.318 -70.319 1.00 92.31 375 ALA A C 1
ATOM 2817 O O . ALA A 1 375 ? 61.786 -2.693 -69.451 1.00 92.31 375 ALA A O 1
ATOM 2818 N N . MET A 1 376 ? 62.192 -2.124 -71.581 1.00 91.75 376 MET A N 1
ATOM 2819 C CA . MET A 1 376 ? 60.899 -2.592 -72.067 1.00 91.75 376 MET A CA 1
ATOM 2820 C C . MET A 1 376 ? 61.001 -4.090 -72.385 1.00 91.75 376 MET A C 1
ATOM 2822 O O . MET A 1 376 ? 61.900 -4.506 -73.125 1.00 91.75 376 MET A O 1
ATOM 2826 N N . GLY A 1 377 ? 60.109 -4.892 -71.806 1.00 88.00 377 GLY A N 1
ATOM 2827 C CA . GLY A 1 377 ? 59.904 -6.286 -72.188 1.00 88.00 377 GLY A CA 1
ATOM 2828 C C . GLY A 1 377 ? 59.018 -6.401 -73.429 1.00 88.00 377 GLY A C 1
ATOM 2829 O O . GLY A 1 377 ? 58.840 -5.441 -74.177 1.00 88.00 377 GLY A O 1
ATOM 2830 N N . ALA A 1 378 ? 58.425 -7.576 -73.651 1.00 86.69 378 ALA A N 1
ATOM 2831 C CA . ALA A 1 378 ? 57.570 -7.806 -74.822 1.00 86.69 378 ALA A CA 1
ATOM 2832 C C . ALA A 1 378 ? 56.282 -6.952 -74.831 1.00 86.69 378 ALA A C 1
ATOM 2834 O O . ALA A 1 378 ? 55.783 -6.620 -75.904 1.00 86.69 378 ALA A O 1
ATOM 2835 N N . SER A 1 379 ? 55.768 -6.592 -73.647 1.00 91.44 379 SER A N 1
ATOM 2836 C CA . SER A 1 379 ? 54.528 -5.810 -73.482 1.00 91.44 379 SER A CA 1
ATOM 2837 C C . SER A 1 379 ? 54.554 -4.823 -72.310 1.00 91.44 379 SER A C 1
ATOM 2839 O O . SER A 1 379 ? 53.847 -3.823 -72.366 1.00 91.44 379 SER A O 1
ATOM 2841 N N . ASP A 1 380 ? 55.369 -5.075 -71.281 1.00 94.62 380 ASP A N 1
ATOM 2842 C CA . ASP A 1 380 ? 55.459 -4.278 -70.051 1.00 94.62 380 ASP A CA 1
ATOM 2843 C C . ASP A 1 380 ? 56.937 -4.011 -69.673 1.00 94.62 380 ASP A C 1
ATOM 2845 O O . ASP A 1 380 ? 57.816 -4.768 -70.099 1.00 94.62 380 ASP A O 1
ATOM 2849 N N . PRO A 1 381 ? 57.249 -2.966 -68.879 1.00 95.31 381 PRO A N 1
ATOM 2850 C CA . PRO A 1 381 ? 58.593 -2.722 -68.355 1.00 95.31 381 PRO A CA 1
ATOM 2851 C C . PRO A 1 381 ? 59.065 -3.816 -67.387 1.00 95.31 381 PRO A C 1
ATOM 2853 O O . PRO A 1 381 ? 58.329 -4.226 -66.489 1.00 95.31 381 PRO A O 1
ATOM 2856 N N . GLU A 1 382 ? 60.323 -4.232 -67.516 1.00 94.88 382 GLU A N 1
ATOM 2857 C CA . GLU A 1 382 ? 60.933 -5.284 -66.698 1.00 94.88 382 GLU A CA 1
ATOM 2858 C C . GLU A 1 382 ? 62.396 -4.975 -66.335 1.00 94.88 382 GLU A C 1
ATOM 2860 O O . GLU A 1 382 ? 63.085 -4.199 -67.004 1.00 94.88 382 GLU A O 1
ATOM 2865 N N . TRP A 1 383 ? 62.890 -5.593 -65.259 1.00 95.75 383 TRP A N 1
ATOM 2866 C CA . TRP A 1 383 ? 64.297 -5.508 -64.863 1.00 95.75 383 TRP A CA 1
ATOM 2867 C C . TRP A 1 383 ? 65.110 -6.587 -65.570 1.00 95.75 383 TRP A C 1
ATOM 2869 O O . TRP A 1 383 ? 64.941 -7.777 -65.299 1.00 95.75 383 TRP A O 1
ATOM 2879 N N . LYS A 1 384 ? 66.039 -6.176 -66.433 1.00 94.06 384 LYS A N 1
ATOM 2880 C CA . LYS A 1 384 ? 66.948 -7.087 -67.133 1.00 94.06 384 LYS A CA 1
ATOM 2881 C C . LYS A 1 384 ? 68.331 -7.079 -66.497 1.00 94.06 384 LYS A C 1
ATOM 2883 O O . LYS A 1 384 ? 68.814 -6.055 -66.010 1.00 94.06 384 LYS A O 1
ATOM 2888 N N . THR A 1 385 ? 68.994 -8.233 -66.521 1.00 92.50 385 THR A N 1
ATOM 2889 C CA . THR A 1 385 ? 70.418 -8.299 -66.170 1.00 92.50 385 THR A CA 1
ATOM 2890 C C . THR A 1 385 ? 71.258 -7.682 -67.296 1.00 92.50 385 THR A C 1
ATOM 2892 O O . THR A 1 385 ? 70.836 -7.730 -68.457 1.00 92.50 385 THR A O 1
ATOM 2895 N N . PRO A 1 386 ? 72.470 -7.170 -67.016 1.00 88.50 386 PRO A N 1
ATOM 2896 C CA . PRO A 1 386 ? 73.369 -6.690 -68.062 1.00 88.50 386 PRO A CA 1
ATOM 2897 C C . PRO A 1 386 ? 73.673 -7.767 -69.114 1.00 88.50 386 PRO A C 1
ATOM 2899 O O . PRO A 1 386 ? 73.726 -7.460 -70.298 1.00 88.50 386 PRO A O 1
ATOM 2902 N N . ALA A 1 387 ? 73.783 -9.040 -68.715 1.00 83.88 387 ALA A N 1
ATOM 2903 C CA . ALA A 1 387 ? 73.986 -10.155 -69.643 1.00 83.88 387 ALA A CA 1
ATOM 2904 C C . ALA A 1 387 ? 72.798 -10.349 -70.607 1.00 83.88 387 ALA A C 1
ATOM 2906 O O . ALA A 1 387 ? 73.010 -10.573 -71.799 1.00 83.88 387 ALA A O 1
ATOM 2907 N N . THR A 1 388 ? 71.562 -10.205 -70.110 1.00 86.06 388 THR A N 1
ATOM 2908 C CA . THR A 1 388 ? 70.338 -10.233 -70.931 1.00 86.06 388 THR A CA 1
ATOM 2909 C C . THR A 1 388 ? 70.314 -9.063 -71.911 1.00 86.06 388 THR A C 1
ATOM 2911 O O . THR A 1 388 ? 70.124 -9.285 -73.100 1.00 86.06 388 THR A O 1
ATOM 2914 N N . ILE A 1 389 ? 70.595 -7.838 -71.447 1.00 86.25 389 ILE A N 1
ATOM 2915 C CA . ILE A 1 389 ? 70.661 -6.640 -72.305 1.00 86.25 389 ILE A CA 1
ATOM 2916 C C . ILE A 1 389 ? 71.714 -6.799 -73.407 1.00 86.25 389 ILE A C 1
ATOM 2918 O O . ILE A 1 389 ? 71.444 -6.485 -74.562 1.00 86.25 389 ILE A O 1
ATOM 2922 N N . MET A 1 390 ? 72.895 -7.335 -73.088 1.00 80.12 390 MET A N 1
ATOM 2923 C CA . MET A 1 390 ? 73.926 -7.607 -74.094 1.00 80.12 390 MET A CA 1
ATOM 2924 C C . MET A 1 390 ? 73.484 -8.678 -75.106 1.00 80.12 390 MET A C 1
ATOM 2926 O O . MET A 1 390 ? 73.849 -8.590 -76.277 1.00 80.12 390 MET A O 1
ATOM 2930 N N . GLY A 1 391 ? 72.663 -9.651 -74.695 1.00 79.69 391 GLY A N 1
ATOM 2931 C CA . GLY A 1 391 ? 71.995 -10.598 -75.596 1.00 79.69 391 GLY A CA 1
ATOM 2932 C C . GLY A 1 391 ? 70.983 -9.915 -76.514 1.00 79.69 391 GLY A C 1
ATOM 2933 O O . GLY A 1 391 ? 71.100 -10.022 -77.730 1.00 79.69 391 GLY A O 1
ATOM 2934 N N . ASP A 1 392 ? 70.054 -9.147 -75.947 1.00 81.88 392 ASP A N 1
ATOM 2935 C CA . ASP A 1 392 ? 69.015 -8.427 -76.694 1.00 81.88 392 ASP A CA 1
ATOM 2936 C C . ASP A 1 392 ? 69.608 -7.444 -77.715 1.00 81.88 392 ASP A C 1
ATOM 2938 O O . ASP A 1 392 ? 69.095 -7.328 -78.829 1.00 81.88 392 ASP A O 1
ATOM 2942 N N . LEU A 1 393 ? 70.695 -6.752 -77.349 1.00 78.81 393 LEU A N 1
ATOM 2943 C CA . LEU A 1 393 ? 71.418 -5.823 -78.221 1.00 78.81 393 LEU A CA 1
ATOM 2944 C C . LEU A 1 393 ? 72.180 -6.548 -79.334 1.00 78.81 393 LEU A C 1
ATOM 2946 O O . LEU A 1 393 ? 72.110 -6.116 -80.481 1.00 78.81 393 LEU A O 1
ATOM 2950 N N . SER A 1 394 ? 72.874 -7.650 -79.024 1.00 73.44 394 SER A N 1
ATOM 2951 C CA . SER A 1 394 ? 73.609 -8.435 -80.032 1.00 73.44 394 SER A CA 1
ATOM 2952 C C . SER A 1 394 ? 72.702 -9.251 -80.960 1.00 73.44 394 SER A C 1
ATOM 2954 O O . SER A 1 394 ? 73.123 -9.600 -82.061 1.00 73.44 394 SER A O 1
ATOM 2956 N N . GLY A 1 395 ? 71.457 -9.512 -80.551 1.00 72.25 395 GLY A N 1
ATOM 2957 C CA . GLY A 1 395 ? 70.432 -10.182 -81.354 1.00 72.25 395 GLY A CA 1
ATOM 2958 C C . GLY A 1 395 ? 69.634 -9.276 -82.303 1.00 72.25 395 GLY A C 1
ATOM 2959 O O . GLY A 1 395 ? 68.826 -9.793 -83.074 1.00 72.25 395 GLY A O 1
ATOM 2960 N N . GLN A 1 396 ? 69.817 -7.948 -82.280 1.00 74.75 396 GLN A N 1
ATOM 2961 C CA . GLN A 1 396 ? 69.114 -7.063 -83.221 1.00 74.75 396 GLN A CA 1
ATOM 2962 C C . GLN A 1 396 ? 69.645 -7.241 -84.650 1.00 74.75 396 GLN A C 1
ATOM 2964 O O . GLN A 1 396 ? 70.850 -7.212 -84.883 1.00 74.75 396 GLN A O 1
ATOM 2969 N N . ALA A 1 397 ? 68.745 -7.307 -85.636 1.00 63.59 397 ALA A N 1
ATOM 2970 C CA . ALA A 1 397 ? 69.092 -7.536 -87.047 1.00 63.59 397 ALA A CA 1
ATOM 2971 C C . ALA A 1 397 ? 69.986 -6.448 -87.694 1.00 63.59 397 ALA A C 1
ATOM 2973 O O . ALA A 1 397 ? 70.475 -6.639 -88.804 1.00 63.59 397 ALA A O 1
ATOM 2974 N N . ALA A 1 398 ? 70.198 -5.317 -87.012 1.00 65.88 398 ALA A N 1
ATOM 2975 C CA . ALA A 1 398 ? 71.090 -4.227 -87.412 1.00 65.88 398 ALA A CA 1
ATOM 2976 C C . ALA A 1 398 ? 72.106 -3.849 -86.307 1.00 65.88 398 ALA A C 1
ATOM 2978 O O . ALA A 1 398 ? 72.590 -2.716 -86.266 1.00 65.88 398 ALA A O 1
ATOM 2979 N N . ALA A 1 399 ? 72.405 -4.765 -85.377 1.00 64.25 399 ALA A N 1
ATOM 2980 C CA . ALA A 1 399 ? 73.375 -4.538 -84.309 1.00 64.25 399 ALA A CA 1
ATOM 2981 C C . ALA A 1 399 ? 74.787 -4.294 -84.868 1.00 64.25 399 ALA A C 1
ATOM 2983 O O . ALA A 1 399 ? 75.314 -5.099 -85.632 1.00 64.25 399 ALA A O 1
ATOM 2984 N N . ALA A 1 400 ? 75.433 -3.205 -84.444 1.00 60.53 400 ALA A N 1
ATOM 2985 C CA . ALA A 1 400 ? 76.784 -2.855 -84.895 1.00 60.53 400 ALA A CA 1
ATOM 2986 C C . ALA A 1 400 ? 77.904 -3.711 -84.259 1.00 60.53 400 ALA A C 1
ATOM 2988 O O . ALA A 1 400 ? 79.061 -3.593 -84.656 1.00 60.53 400 ALA A O 1
ATOM 2989 N N . PHE A 1 401 ? 77.586 -4.548 -83.265 1.00 62.50 401 PHE A N 1
ATOM 2990 C CA . PHE A 1 401 ? 78.500 -5.506 -82.637 1.00 62.50 401 PHE A CA 1
ATOM 2991 C C . PHE A 1 401 ? 77.719 -6.665 -81.992 1.00 62.50 401 PHE A C 1
ATOM 2993 O O . PHE A 1 401 ? 76.569 -6.492 -81.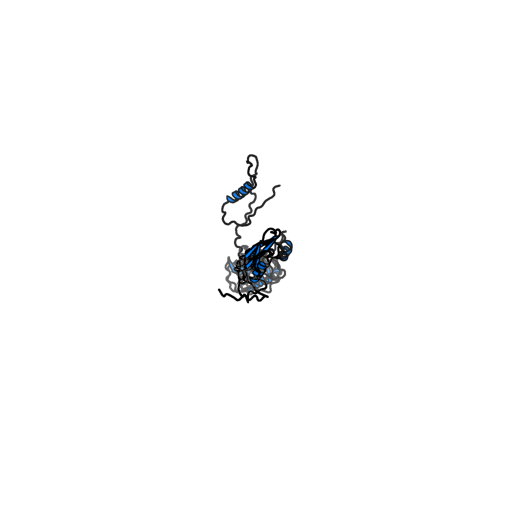589 1.00 62.50 401 PHE A O 1
ATOM 3000 N N . SER A 1 402 ? 78.352 -7.836 -81.860 1.00 62.19 402 SER A N 1
ATOM 3001 C CA . SER A 1 402 ? 77.777 -9.024 -81.212 1.00 62.19 402 SER A CA 1
ATOM 3002 C C . SER A 1 402 ? 78.726 -9.593 -80.155 1.00 62.19 402 SER A C 1
ATOM 3004 O O . SER A 1 402 ? 79.938 -9.597 -80.367 1.00 62.19 402 SER A O 1
ATOM 3006 N N . LEU A 1 403 ? 78.190 -10.019 -79.002 1.00 62.72 403 LEU A N 1
ATOM 3007 C CA . LEU A 1 403 ? 78.983 -10.427 -77.828 1.00 62.72 403 LEU A CA 1
ATOM 3008 C C . LEU A 1 403 ? 78.447 -11.652 -77.059 1.00 62.72 403 LEU A C 1
ATOM 3010 O O . LEU A 1 403 ? 79.101 -12.095 -76.115 1.00 62.72 403 LEU A O 1
ATOM 3014 N N . ASN A 1 404 ? 77.318 -12.244 -77.463 1.00 55.00 404 ASN A N 1
ATOM 3015 C CA . ASN A 1 404 ? 76.856 -13.527 -76.927 1.00 55.00 404 ASN A CA 1
ATOM 3016 C C . ASN A 1 404 ? 76.890 -14.592 -78.042 1.00 55.00 404 ASN A C 1
ATOM 3018 O O . ASN A 1 404 ? 76.117 -14.516 -78.989 1.00 55.00 404 ASN A O 1
ATOM 3022 N N . SER A 1 405 ? 77.788 -15.578 -78.009 1.00 57.94 405 SER A N 1
ATOM 3023 C CA . SER A 1 405 ? 78.387 -16.172 -76.803 1.00 57.94 405 SER A CA 1
ATOM 3024 C C . SER A 1 405 ? 79.910 -16.038 -76.693 1.00 57.94 405 SER A C 1
ATOM 3026 O O . SER A 1 405 ? 80.623 -17.012 -76.921 1.00 57.94 405 SER A O 1
ATOM 3028 N N . GLN A 1 406 ? 80.365 -14.897 -76.155 1.00 57.56 406 GLN A N 1
ATOM 3029 C CA . GLN A 1 406 ? 81.646 -14.789 -75.432 1.00 57.56 406 GLN A CA 1
ATOM 3030 C C . GLN A 1 406 ? 82.889 -15.099 -76.292 1.00 57.56 406 GLN A C 1
ATOM 3032 O O . GLN A 1 406 ? 82.817 -15.178 -77.511 1.00 57.56 406 GLN A O 1
ATOM 3037 N N . ASN A 1 407 ? 84.081 -15.251 -75.719 1.00 52.16 407 ASN A N 1
ATOM 3038 C CA . ASN A 1 407 ? 84.769 -14.157 -75.031 1.00 52.16 407 ASN A CA 1
ATOM 3039 C C . ASN A 1 407 ? 85.539 -13.356 -76.096 1.00 52.16 407 ASN A C 1
ATOM 3041 O O . ASN A 1 407 ? 85.861 -13.889 -77.152 1.00 52.16 407 ASN A O 1
ATOM 3045 N N . LEU A 1 408 ? 86.015 -12.159 -75.753 1.00 55.78 408 LEU A N 1
ATOM 3046 C CA . LEU A 1 408 ? 87.233 -11.623 -76.373 1.00 55.78 408 LEU A CA 1
ATOM 3047 C C . LEU A 1 408 ? 88.395 -11.676 -75.366 1.00 55.78 408 LEU A C 1
ATOM 3049 O O . LEU A 1 408 ? 88.956 -10.675 -74.937 1.00 55.78 408 LEU A O 1
ATOM 3053 N N . THR A 1 409 ? 88.721 -12.911 -74.974 1.00 47.03 409 THR A N 1
ATOM 3054 C CA . THR A 1 409 ? 89.920 -13.320 -74.225 1.00 47.03 409 THR A CA 1
ATOM 3055 C C . THR A 1 409 ? 90.755 -14.181 -75.165 1.00 47.03 409 THR A C 1
ATOM 3057 O O . THR A 1 409 ? 90.182 -15.056 -75.806 1.00 47.03 409 THR A O 1
ATOM 3060 N N . SER A 1 410 ? 92.068 -13.952 -75.247 1.00 46.03 410 SER A N 1
ATOM 3061 C CA . SER A 1 410 ? 92.850 -14.163 -76.480 1.00 46.03 410 SER A CA 1
ATOM 3062 C C . SER A 1 410 ? 92.426 -13.196 -77.588 1.00 46.03 410 SER A C 1
ATOM 3064 O O . SER A 1 410 ? 91.890 -13.603 -78.606 1.00 46.03 410 SER A O 1
ATOM 3066 N N . THR A 1 411 ? 92.713 -11.900 -77.421 1.00 50.47 411 THR A N 1
ATOM 3067 C CA . THR A 1 411 ? 92.694 -10.932 -78.531 1.00 50.47 411 THR A CA 1
ATOM 3068 C C . THR A 1 411 ? 94.099 -10.433 -78.850 1.00 50.47 411 THR A C 1
ATOM 3070 O O . THR A 1 411 ? 94.595 -9.541 -78.169 1.00 50.47 411 THR A O 1
ATOM 3073 N N . GLY A 1 412 ? 94.735 -10.997 -79.887 1.00 47.16 412 GLY A N 1
ATOM 3074 C CA . GLY A 1 412 ? 96.089 -10.627 -80.326 1.00 47.16 412 GLY A CA 1
ATOM 3075 C C . GLY A 1 412 ? 96.253 -9.140 -80.667 1.00 47.16 412 GLY A C 1
ATOM 3076 O O . GLY A 1 412 ? 97.258 -8.537 -80.301 1.00 47.16 412 GLY A O 1
ATOM 3077 N N . THR A 1 413 ? 95.256 -8.525 -81.310 1.00 55.62 413 THR A N 1
ATOM 3078 C CA . THR A 1 413 ? 94.990 -7.070 -81.278 1.00 55.62 413 THR A CA 1
ATOM 3079 C C . THR A 1 413 ? 93.568 -6.793 -81.810 1.00 55.62 413 THR A C 1
ATOM 3081 O O . THR A 1 413 ? 92.924 -7.709 -82.319 1.00 55.62 413 THR A O 1
ATOM 3084 N N . ILE A 1 414 ? 93.045 -5.565 -81.655 1.00 51.84 414 ILE A N 1
ATOM 3085 C CA . ILE A 1 414 ? 91.673 -5.151 -82.045 1.00 51.84 414 ILE A CA 1
ATOM 3086 C C . ILE A 1 414 ? 91.709 -3.790 -82.763 1.00 51.84 414 ILE A C 1
ATOM 3088 O O . ILE A 1 414 ? 92.387 -2.891 -82.282 1.00 51.84 414 ILE A O 1
ATOM 3092 N N . THR A 1 415 ? 90.922 -3.607 -83.830 1.00 54.72 415 THR A N 1
ATOM 3093 C CA . THR A 1 415 ? 90.234 -2.352 -84.266 1.00 54.72 415 THR A CA 1
ATOM 3094 C C . THR A 1 415 ? 89.087 -2.768 -85.228 1.00 54.72 415 THR A C 1
ATOM 3096 O O . THR A 1 415 ? 89.159 -3.885 -85.739 1.00 54.72 415 THR A O 1
ATOM 3099 N N . ALA A 1 416 ? 87.921 -2.113 -85.402 1.00 49.59 416 ALA A N 1
ATOM 3100 C CA . ALA A 1 416 ? 87.456 -0.706 -85.507 1.00 49.59 416 ALA A CA 1
ATOM 3101 C C . ALA A 1 416 ? 87.215 -0.259 -86.983 1.00 49.59 416 ALA A C 1
ATOM 3103 O O . ALA A 1 416 ? 86.731 -1.068 -87.770 1.00 49.59 416 ALA A O 1
ATOM 3104 N N . ALA A 1 417 ? 87.495 1.002 -87.362 1.00 55.81 417 ALA A N 1
ATOM 3105 C CA . ALA A 1 417 ? 87.558 1.463 -88.769 1.00 55.81 417 ALA A CA 1
ATOM 3106 C C . ALA A 1 417 ? 89.000 1.500 -89.345 1.00 55.81 417 ALA A C 1
ATOM 3108 O O . ALA A 1 417 ? 89.196 1.632 -90.549 1.00 55.81 417 ALA A O 1
ATOM 3109 N N . THR A 1 418 ? 90.017 1.336 -88.498 1.00 41.94 418 THR A N 1
ATOM 3110 C CA . THR A 1 418 ? 91.158 0.446 -88.784 1.00 41.94 418 THR A CA 1
ATOM 3111 C C . THR A 1 418 ? 90.763 -0.983 -88.380 1.00 41.94 418 THR A C 1
ATOM 3113 O O . THR A 1 418 ? 89.781 -1.138 -87.663 1.00 41.94 418 THR A O 1
ATOM 3116 N N . SER A 1 419 ? 91.460 -2.038 -88.807 1.00 47.34 419 SER A N 1
ATOM 3117 C CA . SER A 1 419 ? 91.037 -3.424 -88.528 1.00 47.34 419 SER A CA 1
ATOM 3118 C C . SER A 1 419 ? 92.132 -4.296 -87.904 1.00 47.34 419 SER A C 1
ATOM 3120 O O . SER A 1 419 ? 93.278 -4.260 -88.349 1.00 47.34 419 SER A O 1
ATOM 3122 N N . VAL A 1 420 ? 91.777 -5.127 -86.906 1.00 44.69 420 VAL A N 1
ATOM 3123 C CA . VAL A 1 420 ? 92.614 -6.272 -86.478 1.00 44.69 420 VAL A CA 1
ATOM 3124 C C . VAL A 1 420 ? 91.769 -7.513 -86.164 1.00 44.69 420 VAL A C 1
ATOM 3126 O O . VAL A 1 420 ? 90.651 -7.411 -85.663 1.00 44.69 420 VAL A O 1
ATOM 3129 N N . TRP A 1 421 ? 92.320 -8.679 -86.509 1.00 52.12 421 TRP A N 1
ATOM 3130 C CA . TRP A 1 421 ? 91.619 -9.937 -86.765 1.00 52.12 421 TRP A CA 1
ATOM 3131 C C . TRP A 1 421 ? 92.180 -11.123 -85.955 1.00 52.12 421 TRP A C 1
ATOM 3133 O O . TRP A 1 421 ? 93.226 -11.005 -85.315 1.00 52.12 421 TRP A O 1
ATOM 3143 N N . HIS A 1 422 ? 91.502 -12.277 -86.020 1.00 41.91 422 HIS A N 1
ATOM 3144 C CA . HIS A 1 422 ? 91.977 -13.574 -85.509 1.00 41.91 422 HIS A CA 1
ATOM 3145 C C . HIS A 1 422 ? 92.107 -14.591 -86.645 1.00 41.91 422 HIS A C 1
ATOM 3147 O O . HIS A 1 422 ? 91.130 -14.866 -87.329 1.00 41.91 422 HIS A O 1
ATOM 3153 N N . HIS A 1 423 ? 93.330 -15.093 -86.843 1.00 48.16 423 HIS A N 1
ATOM 3154 C CA . HIS A 1 423 ? 93.779 -15.909 -87.981 1.00 48.16 423 HIS A CA 1
ATOM 3155 C C . HIS A 1 423 ? 93.334 -17.375 -87.962 1.00 48.16 423 HIS A C 1
ATOM 3157 O O . HIS A 1 423 ? 93.368 -17.970 -86.894 1.00 48.16 423 HIS A O 1
ATOM 3163 N N . GLU A 1 424 ? 93.223 -17.983 -89.158 1.00 47.56 424 GLU A N 1
ATOM 3164 C CA . GLU A 1 424 ? 93.864 -19.274 -89.500 1.00 47.56 424 GLU A CA 1
ATOM 3165 C C . GLU A 1 424 ? 94.315 -19.289 -90.988 1.00 47.56 424 GLU A C 1
ATOM 3167 O O . GLU A 1 424 ? 93.502 -19.000 -91.857 1.00 47.56 424 GLU A O 1
ATOM 3172 N N . HIS A 1 425 ? 95.594 -19.632 -91.251 1.00 50.19 425 HIS A N 1
ATOM 3173 C CA . HIS A 1 425 ? 96.274 -19.854 -92.560 1.00 50.19 425 HIS A CA 1
ATOM 3174 C C . HIS A 1 425 ? 96.213 -18.728 -93.640 1.00 50.19 425 HIS A C 1
ATOM 3176 O O . HIS A 1 425 ? 95.152 -18.278 -94.042 1.00 50.19 425 HIS A O 1
ATOM 3182 N N . ASP A 1 426 ? 97.316 -18.208 -94.201 1.00 44.62 426 ASP A N 1
ATOM 3183 C CA . ASP A 1 426 ? 98.623 -18.831 -94.472 1.00 44.62 426 ASP A CA 1
ATOM 3184 C C . ASP A 1 426 ? 99.866 -18.000 -94.089 1.00 44.62 426 ASP A C 1
ATOM 3186 O O . ASP A 1 426 ? 99.870 -16.772 -94.004 1.00 44.62 426 ASP A O 1
ATOM 3190 N N . LEU A 1 427 ? 100.976 -18.726 -93.931 1.00 60.31 427 LEU A N 1
ATOM 3191 C CA . LEU A 1 427 ? 102.325 -18.225 -93.681 1.00 60.31 427 LEU A CA 1
ATOM 3192 C C . LEU A 1 427 ? 102.917 -17.519 -94.921 1.00 60.31 427 LEU A C 1
ATOM 3194 O O . LEU A 1 427 ? 103.604 -18.155 -95.719 1.00 60.31 427 LEU A O 1
ATOM 3198 N N . PHE A 1 428 ? 102.747 -16.199 -95.050 1.00 52.03 428 PHE A N 1
ATOM 3199 C CA . PHE A 1 428 ? 103.531 -15.395 -96.003 1.00 52.03 428 PHE A CA 1
ATOM 3200 C C . PHE A 1 428 ? 104.589 -14.534 -95.307 1.00 52.03 428 PHE A C 1
ATOM 3202 O O . PHE A 1 428 ? 104.394 -13.365 -94.982 1.00 52.03 428 PHE A O 1
ATOM 3209 N N . ALA A 1 429 ? 105.759 -15.138 -95.099 1.00 59.28 429 ALA A N 1
ATOM 3210 C CA . ALA A 1 429 ? 106.961 -14.420 -94.710 1.00 59.28 429 ALA A CA 1
ATOM 3211 C C . ALA A 1 429 ? 107.621 -13.789 -95.947 1.00 59.28 429 ALA A C 1
ATOM 3213 O O . ALA A 1 429 ? 108.310 -14.475 -96.699 1.00 59.28 429 ALA A O 1
ATOM 3214 N N . THR A 1 430 ? 107.491 -12.473 -96.122 1.00 53.34 430 THR A N 1
ATOM 3215 C CA . THR A 1 430 ? 108.406 -11.696 -96.976 1.00 53.34 430 THR A CA 1
ATOM 3216 C C . THR A 1 430 ? 109.323 -10.844 -96.114 1.00 53.34 430 THR A C 1
ATOM 3218 O O . THR A 1 430 ? 109.136 -9.640 -95.943 1.00 53.34 430 THR A O 1
ATOM 3221 N N . SER A 1 431 ? 110.361 -11.496 -95.591 1.00 62.50 431 SER A N 1
ATOM 3222 C CA . SER A 1 431 ? 111.630 -10.806 -95.391 1.00 62.50 431 SER A CA 1
ATOM 3223 C C . SER A 1 431 ? 112.127 -10.327 -96.754 1.00 62.50 431 SER A C 1
ATOM 3225 O O . SER A 1 431 ? 112.175 -11.131 -97.685 1.00 62.50 431 SER A O 1
ATOM 3227 N N . LEU A 1 432 ? 112.481 -9.046 -96.864 1.00 49.94 432 LEU A N 1
ATOM 3228 C CA . LEU A 1 432 ? 113.809 -8.583 -97.290 1.00 49.94 432 LEU A CA 1
ATOM 3229 C C . LEU A 1 432 ? 113.757 -7.092 -97.649 1.00 49.94 432 LEU A C 1
ATOM 3231 O O . LEU A 1 432 ? 113.244 -6.709 -98.696 1.00 49.94 432 LEU A O 1
ATOM 3235 N N . ASN A 1 433 ? 114.389 -6.270 -96.813 1.00 49.25 433 ASN A N 1
ATOM 3236 C CA . ASN A 1 433 ? 115.087 -5.090 -97.310 1.00 49.25 433 ASN A CA 1
ATOM 3237 C C . ASN A 1 433 ? 116.556 -5.493 -97.533 1.00 49.25 433 ASN A C 1
ATOM 3239 O O . ASN A 1 433 ? 117.164 -6.059 -96.618 1.00 49.25 433 ASN A O 1
ATOM 3243 N N . PRO A 1 434 ? 117.113 -5.259 -98.730 1.00 51.91 434 PRO A N 1
ATOM 3244 C CA . PRO A 1 434 ? 118.422 -4.617 -98.795 1.00 51.91 434 PRO A CA 1
ATOM 3245 C C . PRO A 1 434 ? 118.485 -3.550 -99.906 1.00 51.91 434 PRO A C 1
ATOM 3247 O O . PRO A 1 434 ? 118.726 -3.864 -101.074 1.00 51.91 434 PRO A O 1
ATOM 3250 N N . GLY A 1 435 ? 118.310 -2.290 -99.506 1.00 49.00 435 GLY A N 1
ATOM 3251 C CA . GLY A 1 435 ? 118.438 -1.066 -100.301 1.00 49.00 435 GLY A CA 1
ATOM 3252 C C . GLY A 1 435 ? 118.350 0.159 -99.400 1.00 49.00 435 GLY A C 1
ATOM 3253 O O . GLY A 1 435 ? 117.212 0.617 -99.164 1.00 49.00 435 GLY A O 1
#

Organism: NCBI:txid412755

Secondary structure (DSSP, 8-state):
---------SS--TT---HHHHHHHHHHHHHHHS-TT----SS--PPPP--------S--S----------EEEEPPTT-EEEETTTEEESS-SEEEEEEETTEEEEEEEEE------TTPEEEEEEEEEEBSS--------EEEEEE-SSS----SSHHHHHHPPEEEEEEEE-SPPPP-TT-EEEPSP-HHHHHHHHTSTT--TTPPEEEEEEE-SPPTT--EEEE-TTT-TTTS-EEEEEEEPPPGGG-SS----SS--S----HHHHTTTT--SSS---PBGGG--SS---STTSB--SSSPPS-TTS--GGGG-STT-EEEEEETTEEEEE-HHHHHHHH----STT-EEEE-SSSEEEEPPPPTT-EEEE-SSSEEEE-HHHHHHHHHTSTT-S---TT----S-S--BTTTTB----S----------

Foldseek 3Di:
DDDDDDDDDPDDPPDDDDPVVVVVVVVVVVVVVDDPDDDPDDDDDDDDDPPDDDDDDPDPPDPPPDPPLPKDKFFFDLLKWKDKQLADIDSQDQKAKAAAAQNIKIKIKTKTFQAQDAAQFQWDFKKKKFAFAAFADDWKFKKKKWKQQDQADDRDPHSVVVVVRRTDPDIDIQTGDDGHDHRDMDITPTCNVRVSNNSNDPNHHRRGMIMMMMITDPGDHRPMTMTGDCNNPRVRHMMMIIRTDDPPCVVVPADDDDPPDPPPRDDPVVCCPPPNPPVVPPFDFPPPPPDDDDDDPPRTDPPPDDPPPLQDDPVVQVVDDPWDWDDPDVSDIHTDHNVRVCCVPPVQPDPQWDWDQFPPGTHIDHHDDPQWDWDQDPGRIDTDHPVVVLVVQQPDPPRPDHAPPDDCDPDPDADDVDGDDDDDDDDDDDDDDDD

Radius of gyration: 57.38 Å; Cα contacts (8 Å, |Δi|>4): 677; chains: 1; bounding box: 150×59×151 Å

Sequence (435 aa):
MAETIVLVPKRKVTGFVGSADVAAVAKHIADSVTIPGASPYGETVAYWRVTKELRIPFGTDKFTLKRDQAGLTLRVSGDDTAVVNGASFSTVGASLFLGNRSGTERGHSLRYPNVNIPQGTTITDAYLIYTASDNLSVTTCNVTISGNDIDDAVAPTSAAEYNGLTLTTATVDWNNLPLFANGVTYRSDALTAIIQEIINRSGWVFGNALQLRVDDNSSSSNAQRGVQAFDGNPSDAPMLFISPLFADTSSLSGYTWMEGSNLHGFDESAIERIYIHRDDVDDTPVDGATQDPISSNWAYDHVAAADPHTGYVLHSLADAANDFLVASGANTYIKKTLAETLALISPLTTRGDIMFRNATVSTRLAKGADNTILAMGASDPEWKTPATIMGDLSGQAAAAFSLNSQNLTSTGTITAATSVWHHEHDLFATSLNPG

Nearest PDB structures (foldseek):
  7vbo-assembly1_A  TM=6.025E-01  e=1.721E-05  Defluviitalea phaphyphila
  8qpq-assembly1_TA  TM=3.042E-01  e=8.249E-03  Haloferax tailed virus 1
  3b7m-assembly1_A  TM=3.276E-01  e=5.464E-02  Rhodothermus marinus
  7nuo-assembly1_1  TM=3.128E-01  e=1.065E-01  rhinovirus B14
  2a6v-assembly2_B  TM=2.425E-01  e=9.847E-01  Saccharomyces cerevisiae

Mean predicted aligned error: 21.6 Å

pLDDT: mean 73.22, std 22.28, range [31.73, 98.44]